Protein AF-A0A9W9RBD2-F1 (afdb_monomer)

Secondary structure (DSSP, 8-state):
---PPPPP------------------------SSSS-----B-TT-PEEEEEE-SSEEEEEEESBTTB--GGGEEEEEPPHHHH------SS-HHHHHHHHTTEEE-TTS-EEEEEETTHHHHHHTT---------------------------------------SSSSGGG--------------------TTSPEEEEEEE-HHHHHHHHHHHHHTT--S--PPEEEEEEE---TTTHHHHHHHHH-SS--TTSSEEEPPPPTTSSTTTSSPPPEEEEHHHHHHHHHHHHHS---TT--EE---TT-HHHHHHHGGGGGHHHHHHHHHHTGGGTT--HHHHHHHHHHHHHHHHHHHT----HHHHHHHHHHHHHHHHTS-S-HHHHHHHHHHHHH-HHHHHHHHHHGGGGGGGTT-EEEEE-SSS-EEEEE-TTSPEEEEE--HHHH-TTS-----EEEEEHHHHHHHHHHHHHHHHHHHTPEE-HHHHHHHS-TTS-----

Foldseek 3Di:
DDDDDDDDDDDDDDDDDDDDPDPPPPQLPPPCPDVVPQPFDQDPVRWTWGWADAQFWIWIFTPPDPPDRPPVPIDTGGDDCVQNPDDDDWPDFPLQQLLQQAQWQADPQFAIEHLDAPPVLQVPPPPPDPPDDDDDDDDDDDDDDDDDDDDDDDDDDDDDDDDDDDPPPPPPPPPPDVRFDDPDPDDPPDPDDLAAAWEKEWDQDPQVCVQVVVVCVVVVGDPRPYGYTYIDTDDQPPVCRVLVVVQSPDPFRPLPHQKFWFDQLPPDCPPPVDGRTYIYGLLRLLQVLLSLLNDAQTLRFGAHAPPSRRRSLRLLLPLLSLQLLLLVLCLVVVVLLPDPPVCNVVSNVLSVVQNVCSVVPDLYSVNSNSLNVNLVSLVVSADPDPLVLSQLLSCLSGHPVSSVCLSVVSNCSNVQSPPKWKFFLPPFTWTWDQDPVRDTDTRTDDCCSSPVPDDRDGDIDIHRVSNSSSSSNSSSSSSNSSNSGRRSVVVCCPPVVPPRPPPPD

pLDDT: mean 71.96, std 24.09, range [23.34, 98.19]

Structure (mmCIF, N/CA/C/O backbone):
data_AF-A0A9W9RBD2-F1
#
_entry.id   AF-A0A9W9RBD2-F1
#
loop_
_atom_site.group_PDB
_atom_site.id
_atom_site.type_symbol
_atom_site.label_atom_id
_atom_site.label_alt_id
_atom_site.label_comp_id
_atom_site.label_asym_id
_atom_site.label_entity_id
_atom_site.label_seq_id
_atom_site.pdbx_PDB_ins_code
_atom_site.Cartn_x
_atom_site.Cartn_y
_atom_site.Cartn_z
_atom_site.occupancy
_atom_site.B_iso_or_equiv
_atom_site.auth_seq_id
_atom_site.auth_comp_id
_atom_site.auth_asym_id
_atom_site.auth_atom_id
_atom_site.pdbx_PDB_model_num
ATOM 1 N N . MET A 1 1 ? 9.760 61.049 31.367 1.00 37.38 1 MET A N 1
ATOM 2 C CA . MET A 1 1 ? 8.469 60.428 31.734 1.00 37.38 1 MET A CA 1
ATOM 3 C C . MET A 1 1 ? 7.363 61.129 30.969 1.00 37.38 1 MET A C 1
ATOM 5 O O . MET A 1 1 ? 7.065 62.261 31.307 1.00 37.38 1 MET A O 1
ATOM 9 N N . GLN A 1 2 ? 6.843 60.482 29.924 1.00 30.02 2 GLN A N 1
ATOM 10 C CA . GLN A 1 2 ? 5.495 60.605 29.344 1.00 30.02 2 GLN A CA 1
ATOM 11 C C . GLN A 1 2 ? 5.554 60.015 27.931 1.00 30.02 2 GLN A C 1
ATOM 13 O O . GLN A 1 2 ? 6.165 60.589 27.037 1.00 30.02 2 GLN A O 1
ATOM 18 N N . ALA A 1 3 ? 4.931 58.854 27.750 1.00 24.62 3 ALA A N 1
ATOM 19 C CA . ALA A 1 3 ? 4.542 58.331 26.450 1.00 24.62 3 ALA A CA 1
ATOM 20 C C . ALA A 1 3 ? 3.209 57.598 26.644 1.00 24.62 3 ALA A C 1
ATOM 22 O O . ALA A 1 3 ? 3.085 56.739 27.518 1.00 24.62 3 ALA A O 1
ATOM 23 N N . GLN A 1 4 ? 2.198 58.021 25.889 1.00 27.44 4 GLN A N 1
ATOM 24 C CA . GLN A 1 4 ? 0.861 57.431 25.860 1.00 27.44 4 GLN A CA 1
ATOM 25 C C . GLN A 1 4 ? 0.901 56.023 25.238 1.00 27.44 4 GLN A C 1
ATOM 27 O O . GLN A 1 4 ? 1.639 55.828 24.271 1.00 27.44 4 GLN A O 1
ATOM 32 N N . PRO A 1 5 ? 0.074 55.062 25.690 1.00 31.47 5 PRO A N 1
ATOM 33 C CA . PRO A 1 5 ? -0.126 53.819 24.962 1.00 31.47 5 PRO A CA 1
ATOM 34 C C . PRO A 1 5 ? -1.257 53.956 23.930 1.00 31.47 5 PRO A C 1
ATOM 36 O O . PRO A 1 5 ? -2.369 54.397 24.230 1.00 31.47 5 PRO A O 1
ATOM 39 N N . GLY A 1 6 ? -0.936 53.562 22.697 1.00 26.52 6 GLY A N 1
ATOM 40 C CA . GLY A 1 6 ? -1.845 53.491 21.559 1.00 26.52 6 GLY A CA 1
ATOM 41 C C . GLY A 1 6 ? -2.892 52.382 21.689 1.00 26.52 6 GLY A C 1
ATOM 42 O O . GLY A 1 6 ? -2.674 51.337 22.299 1.00 26.52 6 GLY A O 1
ATOM 43 N N . ARG A 1 7 ? -4.053 52.648 21.085 1.00 25.78 7 ARG A N 1
ATOM 44 C CA . ARG A 1 7 ? -5.223 51.769 20.995 1.00 25.78 7 ARG A CA 1
ATOM 45 C C . ARG A 1 7 ? -4.916 50.507 20.181 1.00 25.78 7 ARG A C 1
ATOM 47 O O . ARG A 1 7 ? -4.492 50.602 19.034 1.00 25.78 7 ARG A O 1
ATOM 54 N N . VAL A 1 8 ? -5.232 49.343 20.745 1.00 26.47 8 VAL A N 1
ATOM 55 C CA . VAL A 1 8 ? -5.286 48.058 20.034 1.00 26.47 8 VAL A CA 1
ATOM 56 C C . VAL A 1 8 ? -6.665 47.912 19.386 1.00 26.47 8 VAL A C 1
ATOM 58 O O . VAL A 1 8 ? -7.688 47.930 20.067 1.00 26.47 8 VAL A O 1
ATOM 61 N N . PHE A 1 9 ? -6.694 47.774 18.060 1.00 24.25 9 PHE A N 1
ATOM 62 C CA . PHE A 1 9 ? -7.884 47.398 17.297 1.00 24.25 9 PHE A CA 1
ATOM 63 C C . PHE A 1 9 ? -8.193 45.910 17.529 1.00 24.25 9 PHE A C 1
ATOM 65 O O . PHE A 1 9 ? -7.485 45.038 17.030 1.00 24.25 9 PHE A O 1
ATOM 72 N N . GLN A 1 10 ? -9.269 45.611 18.259 1.00 25.83 10 GLN A N 1
ATOM 73 C CA . GLN A 1 10 ? -9.870 44.276 18.287 1.00 25.83 10 GLN A CA 1
ATOM 74 C C . GLN A 1 10 ? -10.715 44.074 17.022 1.00 25.83 10 GLN A C 1
ATOM 76 O O . GLN A 1 10 ? -11.730 44.741 16.823 1.00 25.83 10 GLN A O 1
ATOM 81 N N . ARG A 1 11 ? -10.312 43.134 16.162 1.00 25.17 11 ARG A N 1
ATOM 82 C CA . ARG A 1 11 ? -11.157 42.613 15.080 1.00 25.17 11 ARG A CA 1
ATOM 83 C C . ARG A 1 11 ? -11.901 41.384 15.603 1.00 25.17 11 ARG A C 1
ATOM 85 O O . ARG A 1 11 ? -11.385 40.274 15.571 1.00 25.17 11 ARG A O 1
ATOM 92 N N . ASN A 1 12 ? -13.126 41.602 16.075 1.00 23.34 12 ASN A N 1
ATOM 93 C CA . ASN A 1 12 ? -14.100 40.539 16.307 1.00 23.34 12 ASN A CA 1
ATOM 94 C C . ASN A 1 12 ? -14.536 39.958 14.954 1.00 23.34 12 ASN A C 1
ATOM 96 O O . ASN A 1 12 ? -15.190 40.646 14.172 1.00 23.34 12 ASN A O 1
ATOM 100 N N . ARG A 1 13 ? -14.216 38.689 14.683 1.00 26.38 13 ARG A N 1
ATOM 101 C CA . ARG A 1 13 ? -14.956 37.882 13.706 1.00 26.38 13 ARG A CA 1
ATOM 102 C C . ARG A 1 13 ? -15.814 36.884 14.472 1.00 26.38 13 ARG A C 1
ATOM 104 O O . ARG A 1 13 ? -15.315 35.886 14.977 1.00 26.38 13 ARG A O 1
ATOM 111 N N . LYS A 1 14 ? -17.106 37.204 14.563 1.00 24.39 14 LYS A N 1
ATOM 112 C CA . LYS A 1 14 ? -18.167 36.243 14.860 1.00 24.39 14 LYS A CA 1
ATOM 113 C C . LYS A 1 14 ? -18.209 35.231 13.713 1.00 24.39 14 LYS A C 1
ATOM 115 O O . LYS A 1 14 ? -18.373 35.634 12.564 1.00 24.39 14 LYS A O 1
ATOM 120 N N . PHE A 1 15 ? -18.031 33.953 14.025 1.00 25.59 15 PHE A N 1
ATOM 121 C CA . PHE A 1 15 ? -18.459 32.861 13.160 1.00 25.59 15 PHE A CA 1
ATOM 122 C C . PHE A 1 15 ? -19.879 32.503 13.583 1.00 25.59 15 PHE A C 1
ATOM 124 O O . PHE A 1 15 ? -20.078 31.895 14.633 1.00 25.59 15 PHE A O 1
ATOM 131 N N . ASP A 1 16 ? -20.855 32.945 12.794 1.00 24.97 16 ASP A N 1
ATOM 132 C CA . ASP A 1 16 ? -22.223 32.464 12.919 1.00 24.97 16 ASP A CA 1
ATOM 133 C C . ASP A 1 16 ? -22.298 31.040 12.362 1.00 24.97 16 ASP A C 1
ATOM 135 O O . ASP A 1 16 ? -21.866 30.739 11.246 1.00 24.97 16 ASP A O 1
ATOM 139 N N . SER A 1 17 ? -22.828 30.160 13.199 1.00 28.84 17 SER A N 1
ATOM 140 C CA . SER A 1 17 ? -23.130 28.766 12.935 1.00 28.84 17 SER A CA 1
ATOM 141 C C . SER A 1 17 ? -24.384 28.671 12.067 1.00 28.84 17 SER A C 1
ATOM 143 O O . SER A 1 17 ? -25.504 28.863 12.531 1.00 28.84 17 SER A O 1
ATOM 145 N N . ALA A 1 18 ? -24.200 28.339 10.790 1.00 27.81 18 ALA A N 1
ATOM 146 C CA . ALA A 1 18 ? -25.282 27.910 9.915 1.00 27.81 18 ALA A CA 1
ATOM 147 C C . ALA A 1 18 ? -25.111 26.417 9.619 1.00 27.81 18 ALA A C 1
ATOM 149 O O . ALA A 1 18 ? -24.300 25.999 8.794 1.00 27.81 18 ALA A O 1
ATOM 150 N N . SER A 1 19 ? -25.895 25.617 10.337 1.00 32.12 19 SER A N 1
ATOM 151 C CA . SER A 1 19 ? -26.184 24.219 10.048 1.00 32.12 19 SER A CA 1
ATOM 152 C C . SER A 1 19 ? -26.826 24.105 8.664 1.00 32.12 19 SER A C 1
ATOM 154 O O . SER A 1 19 ? -28.006 24.409 8.489 1.00 32.12 19 SER A O 1
ATOM 156 N N . GLY A 1 20 ? -26.048 23.666 7.680 1.00 25.92 20 GLY A N 1
ATOM 157 C CA . GLY A 1 20 ? -26.524 23.370 6.338 1.00 25.92 20 GLY A CA 1
ATOM 158 C C . GLY A 1 20 ? -25.917 22.063 5.855 1.00 25.92 20 GLY A C 1
ATOM 159 O O . GLY A 1 20 ? -24.761 22.034 5.446 1.00 25.92 20 GLY A O 1
ATOM 160 N N . ASN A 1 21 ? -26.710 20.989 5.897 1.00 31.41 21 ASN A N 1
ATOM 161 C CA . ASN A 1 21 ? -26.457 19.727 5.201 1.00 31.41 21 ASN A CA 1
ATOM 162 C C . ASN A 1 21 ? -26.465 19.977 3.682 1.00 31.41 21 ASN A C 1
ATOM 164 O O . ASN A 1 21 ? -27.448 19.713 2.995 1.00 31.41 21 ASN A O 1
ATOM 168 N N . GLY A 1 22 ? -25.371 20.532 3.166 1.00 26.34 22 GLY A N 1
ATOM 169 C CA . GLY A 1 22 ? -25.079 20.650 1.746 1.00 26.34 22 GLY A CA 1
ATOM 170 C C . GLY A 1 22 ? -24.113 19.545 1.346 1.00 26.34 22 GLY A C 1
ATOM 171 O O . GLY A 1 22 ? -22.919 19.629 1.619 1.00 26.34 22 GLY A O 1
ATOM 172 N N . PHE A 1 23 ? -24.640 18.495 0.722 1.00 30.77 23 PHE A N 1
ATOM 173 C CA . PHE A 1 23 ? -23.882 17.430 0.070 1.00 30.77 23 PHE A CA 1
ATOM 174 C C . PHE A 1 23 ? -22.987 18.033 -1.031 1.00 30.77 23 PHE A C 1
ATOM 176 O O . PHE A 1 23 ? -23.396 18.169 -2.180 1.00 30.77 23 PHE A O 1
ATOM 183 N N . LEU A 1 24 ? -21.751 18.398 -0.688 1.00 26.53 24 LEU A N 1
ATOM 184 C CA . LEU A 1 24 ? -20.690 18.600 -1.667 1.00 26.53 24 LEU A CA 1
ATOM 185 C C . LEU A 1 24 ? -20.077 17.238 -1.968 1.00 26.53 24 LEU A C 1
ATOM 187 O O . LEU A 1 24 ? -19.164 16.765 -1.292 1.00 26.53 24 LEU A O 1
ATOM 191 N N . GLN A 1 25 ? -20.589 16.615 -3.024 1.00 29.52 25 GLN A N 1
ATOM 192 C CA . GLN A 1 25 ? -19.905 15.560 -3.761 1.00 29.52 25 GLN A CA 1
ATOM 193 C C . GLN A 1 25 ? -18.740 16.195 -4.549 1.00 29.52 25 GLN A C 1
ATOM 195 O O . GLN A 1 25 ? -18.671 16.124 -5.770 1.00 29.52 25 GLN A O 1
ATOM 200 N N . ASN A 1 26 ? -17.826 16.875 -3.848 1.00 27.91 26 ASN A N 1
ATOM 201 C CA . ASN A 1 26 ? -16.546 17.247 -4.426 1.00 27.91 26 ASN A CA 1
ATOM 202 C C . ASN A 1 26 ? -15.779 15.940 -4.588 1.00 27.91 26 ASN A C 1
ATOM 204 O O . ASN A 1 26 ? -15.421 15.279 -3.614 1.00 27.91 26 ASN A O 1
ATOM 208 N N . SER A 1 27 ? -15.621 15.526 -5.838 1.00 29.78 27 SER A N 1
ATOM 209 C CA . SER A 1 27 ? -14.762 14.427 -6.246 1.00 29.78 27 SER A CA 1
ATOM 210 C C . SER A 1 27 ? -13.325 14.766 -5.838 1.00 29.78 27 SER A C 1
ATOM 212 O O . SER A 1 27 ? -12.566 15.320 -6.630 1.00 29.78 27 SER A O 1
ATOM 214 N N . TRP A 1 28 ? -12.949 14.413 -4.606 1.00 32.84 28 TRP A N 1
ATOM 215 C CA . TRP A 1 28 ? -11.568 14.319 -4.121 1.00 32.84 28 TRP A CA 1
ATOM 216 C C . TRP A 1 28 ? -10.871 13.126 -4.776 1.00 32.84 28 TRP A C 1
ATOM 218 O O . TRP A 1 28 ? -10.301 12.263 -4.116 1.00 32.84 28 TRP A O 1
ATOM 228 N N . LEU A 1 29 ? -10.960 13.032 -6.098 1.00 33.09 29 LEU A N 1
ATOM 229 C CA . LEU A 1 29 ? -10.000 12.241 -6.824 1.00 33.09 29 LEU A CA 1
ATOM 230 C C . LEU A 1 29 ? -8.719 13.056 -6.709 1.00 33.09 29 LEU A C 1
ATOM 232 O O . LEU A 1 29 ? -8.584 14.096 -7.356 1.00 33.09 29 LEU A O 1
ATOM 236 N N . LEU A 1 30 ? -7.782 12.564 -5.895 1.00 34.81 30 LEU A N 1
ATOM 237 C CA . LEU A 1 30 ? -6.361 12.662 -6.206 1.00 34.81 30 LEU A CA 1
ATOM 238 C C . LEU A 1 30 ? -6.198 11.993 -7.575 1.00 34.81 30 LEU A C 1
ATOM 240 O O . LEU A 1 30 ? -5.776 10.856 -7.706 1.00 34.81 30 LEU A O 1
ATOM 244 N N . HIS A 1 31 ? -6.705 12.635 -8.619 1.00 31.91 31 HIS A N 1
ATOM 245 C CA . HIS A 1 31 ? -6.284 12.354 -9.954 1.00 31.91 31 HIS A CA 1
ATOM 246 C C . HIS A 1 31 ? -4.988 13.130 -10.060 1.00 31.91 31 HIS A C 1
ATOM 248 O O . HIS A 1 31 ? -5.041 14.356 -10.206 1.00 31.91 31 HIS A O 1
ATOM 254 N N . PRO A 1 32 ? -3.832 12.457 -10.090 1.00 35.94 32 PRO A N 1
ATOM 255 C CA . PRO A 1 32 ? -2.746 12.990 -10.863 1.00 35.94 32 PRO A CA 1
ATOM 256 C C . PRO A 1 32 ? -3.225 12.970 -12.323 1.00 35.94 32 PRO A C 1
ATOM 258 O O . PRO A 1 32 ? -2.909 12.066 -13.095 1.00 35.94 32 PRO A O 1
ATOM 261 N N . ARG A 1 33 ? -4.059 13.939 -12.732 1.00 31.70 33 ARG A N 1
ATOM 262 C CA . ARG A 1 33 ? -4.207 14.288 -14.146 1.00 31.70 33 ARG A CA 1
ATOM 263 C C . ARG A 1 33 ? -2.853 14.870 -14.543 1.00 31.70 33 ARG A C 1
ATOM 265 O O . ARG A 1 33 ? -2.651 16.070 -14.478 1.00 31.70 33 ARG A O 1
ATOM 272 N N . GLY A 1 34 ? -1.935 13.965 -14.878 1.00 31.53 34 GLY A N 1
ATOM 273 C CA . GLY A 1 34 ? -0.566 14.250 -15.281 1.00 31.53 34 GLY A CA 1
ATOM 274 C C . GLY A 1 34 ? 0.315 14.736 -14.137 1.00 31.53 34 GLY A C 1
ATOM 275 O O . GLY A 1 34 ? 0.509 15.928 -14.007 1.00 31.53 34 GLY A O 1
ATOM 276 N N . TYR A 1 35 ? 0.902 13.824 -13.361 1.00 36.84 35 TYR A N 1
ATOM 277 C CA . TYR A 1 35 ? 2.196 14.085 -12.721 1.00 36.84 35 TYR A CA 1
ATOM 278 C C . TYR A 1 35 ? 3.227 13.207 -13.450 1.00 36.84 35 TYR A C 1
ATOM 280 O O . TYR A 1 35 ? 3.120 11.988 -13.389 1.00 36.84 35 TYR A O 1
ATOM 288 N N . GLY A 1 36 ? 4.160 13.721 -14.256 1.00 34.12 36 GLY A N 1
ATOM 289 C CA . GLY A 1 36 ? 4.631 15.104 -14.378 1.00 34.12 36 GLY A CA 1
ATOM 290 C C . GLY A 1 36 ? 3.597 16.143 -14.807 1.00 34.12 36 GLY A C 1
ATOM 291 O O . GLY A 1 36 ? 3.143 16.168 -15.950 1.00 34.12 36 GLY A O 1
ATOM 292 N N . THR A 1 37 ? 3.273 17.050 -13.889 1.00 39.97 37 THR A N 1
ATOM 293 C CA . THR A 1 37 ? 2.636 18.316 -14.207 1.00 39.97 37 THR A CA 1
ATOM 294 C C . THR A 1 37 ? 3.723 19.124 -14.889 1.00 39.97 37 THR A C 1
ATOM 296 O O . THR A 1 37 ? 4.471 19.852 -14.241 1.00 39.97 37 THR A O 1
ATOM 299 N N . ARG A 1 38 ? 3.853 18.977 -16.213 1.00 40.84 38 ARG A N 1
ATOM 300 C CA . ARG A 1 38 ? 4.400 20.062 -17.025 1.00 40.84 38 ARG A CA 1
ATOM 301 C C . ARG A 1 38 ? 3.417 21.215 -16.858 1.00 40.84 38 ARG A C 1
ATOM 303 O O . ARG A 1 38 ? 2.402 21.269 -17.545 1.00 40.84 38 ARG A O 1
ATOM 310 N N . HIS A 1 39 ? 3.674 22.080 -15.882 1.00 40.16 39 HIS A N 1
ATOM 311 C CA . HIS A 1 39 ? 3.073 23.400 -15.875 1.00 40.16 39 HIS A CA 1
ATOM 312 C C . HIS A 1 39 ? 3.638 24.128 -17.091 1.00 40.16 39 HIS A C 1
ATOM 314 O O . HIS A 1 39 ? 4.795 24.537 -17.086 1.00 40.16 39 HIS A O 1
ATOM 320 N N . GLU A 1 40 ? 2.838 24.204 -18.155 1.00 41.94 40 GLU A N 1
ATOM 321 C CA . GLU A 1 40 ? 3.111 25.106 -19.265 1.00 41.94 40 GLU A CA 1
ATOM 322 C C . GLU A 1 40 ? 2.890 26.519 -18.731 1.00 41.94 40 GLU A C 1
ATOM 324 O O . GLU A 1 40 ? 1.762 26.930 -18.458 1.00 41.94 40 GLU A O 1
ATOM 329 N N . ILE A 1 41 ? 3.989 27.219 -18.481 1.00 47.12 41 ILE A N 1
ATOM 330 C CA . ILE A 1 41 ? 3.983 28.670 -18.391 1.00 47.12 41 ILE A CA 1
ATOM 331 C C . ILE A 1 41 ? 4.327 29.114 -19.808 1.00 47.12 41 ILE A C 1
ATOM 333 O O . ILE A 1 41 ? 5.422 28.808 -20.286 1.00 47.12 41 ILE A O 1
ATOM 337 N N . ASP A 1 42 ? 3.358 29.715 -20.493 1.00 47.91 42 ASP A N 1
ATOM 338 C CA . ASP A 1 42 ? 3.637 30.468 -21.711 1.00 47.91 42 ASP A CA 1
ATOM 339 C C . ASP A 1 42 ? 4.300 31.772 -21.249 1.00 47.91 42 ASP A C 1
ATOM 341 O O . ASP A 1 42 ? 3.684 32.549 -20.515 1.00 47.91 42 ASP A O 1
ATOM 345 N N . ASP A 1 43 ? 5.566 31.978 -21.609 1.00 55.31 43 ASP A N 1
ATOM 346 C CA . ASP A 1 43 ? 6.157 33.317 -21.524 1.00 55.31 43 ASP A CA 1
ATOM 347 C C . ASP A 1 43 ? 5.548 34.210 -22.615 1.00 55.31 43 ASP A C 1
ATOM 349 O O . ASP A 1 43 ? 5.043 33.711 -23.625 1.00 55.31 43 ASP A O 1
ATOM 353 N N . ASP A 1 44 ? 5.643 35.532 -22.452 1.00 58.34 44 ASP A N 1
ATOM 354 C CA . ASP A 1 44 ? 5.146 36.520 -23.429 1.00 58.34 44 ASP A CA 1
ATOM 355 C C . ASP A 1 44 ? 5.748 36.331 -24.847 1.00 58.34 44 ASP A C 1
ATOM 357 O O . ASP A 1 44 ? 5.165 36.776 -25.835 1.00 58.34 44 ASP A O 1
ATOM 361 N N . ASP A 1 45 ? 6.870 35.606 -24.959 1.00 61.41 45 ASP A N 1
ATOM 362 C CA . ASP A 1 45 ? 7.534 35.230 -26.217 1.00 61.41 45 ASP A CA 1
ATOM 363 C C . ASP A 1 45 ? 6.994 33.926 -26.859 1.00 61.41 45 ASP A C 1
ATOM 365 O O . ASP A 1 45 ? 7.449 33.520 -27.931 1.00 61.41 45 ASP A O 1
ATOM 369 N N . GLY A 1 46 ? 6.028 33.245 -26.229 1.00 58.75 46 GLY A N 1
ATOM 370 C CA . GLY A 1 46 ? 5.413 32.005 -26.724 1.00 58.75 46 GLY A CA 1
ATOM 371 C C . GLY A 1 46 ? 6.254 30.731 -26.540 1.00 58.75 46 GLY A C 1
ATOM 372 O O . GLY A 1 46 ? 5.893 29.674 -27.068 1.00 58.75 46 GLY A O 1
ATOM 373 N N . ASP A 1 47 ? 7.366 30.809 -25.803 1.00 58.25 47 ASP A N 1
ATOM 374 C CA . ASP A 1 47 ? 8.185 29.649 -25.439 1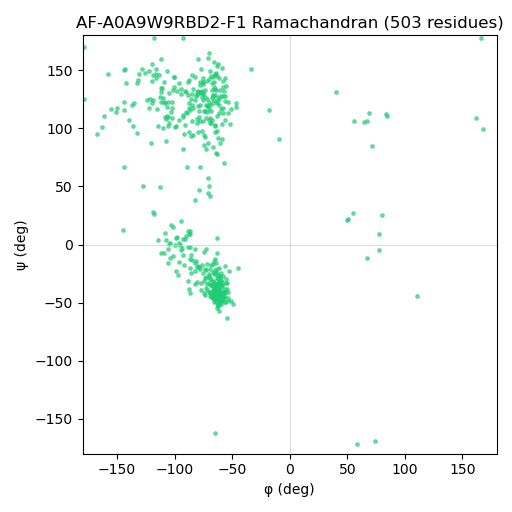.00 58.25 47 ASP A CA 1
ATOM 375 C C . ASP A 1 47 ? 7.482 28.839 -24.327 1.00 58.25 47 ASP A C 1
ATOM 377 O O . ASP A 1 47 ? 7.080 29.378 -23.295 1.00 58.25 47 ASP A O 1
ATOM 381 N N . ARG A 1 48 ? 7.356 27.517 -24.521 1.00 58.25 48 ARG A N 1
ATOM 382 C CA . ARG A 1 48 ? 6.794 26.594 -23.519 1.00 58.25 48 ARG A CA 1
ATOM 383 C C . ARG A 1 48 ? 7.897 25.963 -22.690 1.00 58.25 48 ARG A C 1
ATOM 385 O O . ARG A 1 48 ? 8.815 25.347 -23.236 1.00 58.25 48 ARG A O 1
ATOM 392 N N . PHE A 1 49 ? 7.766 26.009 -21.370 1.00 58.31 49 PHE A N 1
ATOM 393 C CA . PHE A 1 49 ? 8.737 25.391 -20.468 1.00 58.31 49 PHE A CA 1
ATOM 394 C C . PHE A 1 49 ? 8.246 24.050 -19.923 1.00 58.31 49 PHE A C 1
ATOM 396 O O . PHE A 1 49 ? 7.116 23.903 -19.463 1.00 58.31 49 PHE A O 1
ATOM 403 N N . GLY A 1 50 ? 9.121 23.045 -19.968 1.00 62.41 50 GLY A N 1
ATOM 404 C CA . GLY A 1 50 ? 8.953 21.815 -19.208 1.00 62.41 50 GLY A CA 1
ATOM 405 C C . GLY A 1 50 ? 9.631 21.938 -17.848 1.00 62.41 50 GLY A C 1
ATOM 406 O O . GLY A 1 50 ? 10.791 22.336 -17.792 1.00 62.41 50 GLY A O 1
ATOM 407 N N . ALA A 1 51 ? 8.941 21.557 -16.774 1.00 62.19 51 ALA A N 1
ATOM 408 C CA . ALA A 1 51 ? 9.492 21.531 -15.422 1.00 62.19 51 ALA A CA 1
ATOM 409 C C . ALA A 1 51 ? 9.799 20.094 -14.976 1.00 62.19 51 ALA A C 1
ATOM 411 O O . ALA A 1 51 ? 8.944 19.213 -15.077 1.00 62.19 51 ALA A O 1
ATOM 412 N N . LEU A 1 52 ? 11.007 19.875 -14.457 1.00 62.34 52 LEU A N 1
ATOM 413 C CA . LEU A 1 52 ? 11.375 18.697 -13.679 1.00 62.34 52 LEU A CA 1
ATOM 414 C C . LEU A 1 52 ? 11.519 19.126 -12.217 1.00 62.34 52 LEU A C 1
ATOM 416 O O . LEU A 1 52 ? 12.455 19.840 -11.855 1.00 62.34 52 LEU A O 1
ATOM 420 N N . HIS A 1 53 ? 10.566 18.719 -11.385 1.00 61.47 53 HIS A N 1
ATOM 421 C CA . HIS A 1 53 ? 10.579 19.029 -9.960 1.00 61.47 53 HIS A CA 1
ATOM 422 C C . HIS A 1 53 ? 11.481 18.045 -9.212 1.00 61.47 53 HIS A C 1
ATOM 424 O O . HIS A 1 53 ? 11.289 16.834 -9.294 1.00 61.47 53 HIS A O 1
ATOM 430 N N . GLY A 1 54 ? 12.458 18.578 -8.483 1.00 60.91 54 GLY A N 1
ATOM 431 C CA . GLY A 1 54 ? 13.282 17.845 -7.531 1.00 60.91 54 GLY A CA 1
ATOM 432 C C . GLY A 1 54 ? 13.097 18.382 -6.113 1.00 60.91 54 GLY A C 1
ATOM 433 O O . GLY A 1 54 ? 12.391 19.361 -5.881 1.00 60.91 54 GLY A O 1
ATOM 434 N N . VAL A 1 55 ? 13.769 17.746 -5.155 1.00 61.88 55 VAL A N 1
ATOM 435 C CA . VAL A 1 55 ? 13.670 18.074 -3.720 1.00 61.88 55 VAL A CA 1
ATOM 436 C C . VAL A 1 55 ? 14.295 19.435 -3.376 1.00 61.88 55 VAL A C 1
ATOM 438 O O . VAL A 1 55 ? 13.869 20.092 -2.431 1.00 61.88 55 VAL A O 1
ATOM 441 N N . PHE A 1 56 ? 15.308 19.865 -4.135 1.00 67.19 56 PHE A N 1
ATOM 442 C CA . PHE A 1 56 ? 16.070 21.094 -3.866 1.00 67.19 56 PHE A CA 1
ATOM 443 C C . PHE A 1 56 ? 15.741 22.247 -4.813 1.00 67.19 56 PHE A C 1
ATOM 445 O O . PHE A 1 56 ? 16.296 23.343 -4.681 1.00 67.19 56 PHE A O 1
ATOM 452 N N . GLY A 1 57 ? 14.883 22.006 -5.797 1.00 67.94 57 GLY A N 1
ATOM 453 C CA . GLY A 1 57 ? 14.604 22.961 -6.848 1.00 67.94 57 GLY A CA 1
ATOM 454 C C . GLY A 1 57 ? 13.867 22.345 -8.017 1.00 67.94 57 GLY A C 1
ATOM 455 O O . GLY A 1 57 ? 13.565 21.156 -8.061 1.00 67.94 57 GLY A O 1
ATOM 456 N N . THR A 1 58 ? 13.551 23.186 -8.985 1.00 72.75 58 THR A N 1
ATOM 457 C CA . THR A 1 58 ? 12.899 22.796 -10.230 1.00 72.75 58 THR A CA 1
ATOM 458 C C . THR A 1 58 ? 13.824 23.142 -11.382 1.00 72.75 58 THR A C 1
ATOM 460 O O . THR A 1 58 ? 14.259 24.286 -11.509 1.00 72.75 58 THR A O 1
ATOM 463 N N . LEU A 1 59 ? 14.143 22.149 -12.206 1.00 74.00 59 LEU A N 1
ATOM 464 C CA . LEU A 1 59 ? 14.850 22.368 -13.457 1.00 74.00 59 LEU A CA 1
ATOM 465 C C . LEU A 1 59 ? 13.820 22.696 -14.536 1.00 74.00 59 LEU A C 1
ATOM 467 O O . LEU A 1 59 ? 12.976 21.868 -14.878 1.00 74.00 59 LEU A O 1
ATOM 471 N N . TRP A 1 60 ? 13.896 23.906 -15.066 1.00 72.62 60 TRP A N 1
ATOM 472 C CA . TRP A 1 60 ? 13.085 24.359 -16.181 1.00 72.62 60 TRP A CA 1
ATOM 473 C C . TRP A 1 60 ? 13.868 24.153 -17.462 1.00 72.62 60 TRP A C 1
ATOM 475 O O . TRP A 1 60 ? 15.045 24.491 -17.549 1.00 72.62 60 TRP A O 1
ATOM 485 N N . THR A 1 61 ? 13.212 23.591 -18.464 1.00 67.56 61 THR A N 1
ATOM 486 C CA . THR A 1 61 ? 13.787 23.366 -19.786 1.00 67.56 61 THR A CA 1
ATOM 487 C C . THR A 1 61 ? 12.911 24.075 -20.803 1.00 67.56 61 THR A C 1
ATOM 489 O O . THR A 1 61 ? 11.726 23.757 -20.926 1.00 67.56 61 THR A O 1
ATOM 492 N N . ALA A 1 62 ? 13.464 25.059 -21.515 1.00 58.62 62 ALA A N 1
ATOM 493 C CA . ALA A 1 62 ? 12.747 25.684 -22.615 1.00 58.62 62 ALA A CA 1
ATOM 494 C C . ALA A 1 62 ? 12.582 24.654 -23.730 1.00 58.62 62 ALA A C 1
ATOM 496 O O . ALA A 1 62 ? 13.542 24.024 -24.193 1.00 58.62 62 ALA A O 1
ATOM 497 N N . SER A 1 63 ? 11.344 24.465 -24.151 1.00 53.53 63 SER A N 1
ATOM 498 C CA . SER A 1 63 ? 10.977 23.539 -25.200 1.00 53.53 63 SER A CA 1
ATOM 499 C C . SER A 1 63 ? 10.437 24.358 -26.363 1.00 53.53 63 SER A C 1
ATOM 501 O O . SER A 1 63 ? 9.285 24.773 -26.362 1.00 53.53 63 SER A O 1
ATOM 503 N N . THR A 1 64 ? 11.256 24.557 -27.399 1.00 47.66 64 THR A N 1
ATOM 504 C CA . THR A 1 64 ? 10.771 25.113 -28.678 1.00 47.66 64 THR A CA 1
ATOM 505 C C . THR A 1 64 ? 9.848 24.121 -29.398 1.00 47.66 64 THR A C 1
ATOM 507 O O . THR A 1 64 ? 9.067 24.487 -30.272 1.00 47.66 64 THR A O 1
ATOM 510 N N . SER A 1 65 ? 9.900 22.838 -29.016 1.00 51.16 65 SER A N 1
ATOM 511 C CA . SER A 1 65 ? 8.882 21.833 -29.319 1.00 51.16 65 SER A CA 1
ATOM 512 C C . SER A 1 65 ? 8.946 20.673 -28.321 1.00 51.16 65 SER A C 1
ATOM 514 O O . SER A 1 65 ? 10.033 20.273 -27.898 1.00 51.16 65 SER A O 1
ATOM 516 N N . TYR A 1 66 ? 7.784 20.086 -28.006 1.00 44.78 66 TYR A N 1
ATOM 517 C CA . TYR A 1 66 ? 7.544 19.082 -26.952 1.00 44.78 66 TYR A CA 1
ATOM 518 C C . TYR A 1 66 ? 8.557 17.924 -26.826 1.00 44.78 66 TYR A C 1
ATOM 520 O O . TYR A 1 66 ? 8.563 17.265 -25.785 1.00 44.78 66 TYR A O 1
ATOM 528 N N . ARG A 1 67 ? 9.344 17.628 -27.874 1.00 44.22 67 ARG A N 1
ATOM 529 C CA . ARG A 1 67 ? 10.202 16.435 -27.999 1.00 44.22 67 ARG A CA 1
ATOM 530 C C . ARG A 1 67 ? 11.710 16.691 -27.982 1.00 44.22 67 ARG A C 1
ATOM 532 O O . ARG A 1 67 ? 12.451 15.717 -27.951 1.00 44.22 67 ARG A O 1
ATOM 539 N N . GLN A 1 68 ? 12.168 17.938 -27.999 1.00 50.69 68 GLN A N 1
ATOM 540 C CA . GLN A 1 68 ? 13.588 18.243 -27.821 1.00 50.69 68 GLN A CA 1
ATOM 541 C C . GLN A 1 68 ? 13.708 19.373 -26.801 1.00 50.69 68 GLN A C 1
ATOM 543 O O . GLN A 1 68 ? 13.511 20.535 -27.168 1.00 50.69 68 GLN A O 1
ATOM 548 N N . PRO A 1 69 ? 13.945 19.062 -25.510 1.00 53.75 69 PRO A N 1
ATOM 549 C CA . PRO A 1 69 ? 14.360 20.097 -24.575 1.00 53.75 69 PRO A CA 1
ATOM 550 C C . PRO A 1 69 ? 15.622 20.724 -25.155 1.00 53.75 69 PRO A C 1
ATOM 552 O O . PRO A 1 69 ? 16.535 20.002 -25.553 1.00 53.75 69 PRO A O 1
ATOM 555 N N . ASN A 1 70 ? 15.655 22.048 -25.280 1.00 56.25 70 ASN A N 1
ATOM 556 C CA . ASN A 1 70 ? 16.876 22.706 -25.700 1.00 56.25 70 ASN A CA 1
ATOM 557 C C . ASN A 1 70 ? 17.774 22.826 -24.458 1.00 56.25 70 ASN A C 1
ATOM 559 O O . ASN A 1 70 ? 17.498 23.682 -23.614 1.00 56.25 70 ASN A O 1
ATOM 563 N N . PRO A 1 71 ? 18.835 22.007 -24.307 1.00 56.12 71 PRO A N 1
ATOM 564 C CA . PRO A 1 71 ? 19.672 22.044 -23.107 1.00 56.12 71 PRO A CA 1
ATOM 565 C C . PRO A 1 71 ? 20.373 23.398 -22.944 1.00 56.12 71 PRO A C 1
ATOM 567 O O . PRO A 1 71 ? 20.726 23.778 -21.833 1.00 56.12 71 PRO A O 1
ATOM 570 N N . SER A 1 72 ? 20.518 24.162 -24.035 1.00 57.66 72 SER A N 1
ATOM 571 C CA . SER A 1 72 ? 21.088 25.513 -24.002 1.00 57.66 72 SER A CA 1
ATOM 572 C C . SER A 1 72 ? 20.145 26.580 -23.423 1.00 57.66 72 SER A C 1
ATOM 574 O O . SER A 1 72 ? 20.575 27.705 -23.189 1.00 57.66 72 SER A O 1
ATOM 576 N N . LYS A 1 73 ? 18.884 26.228 -23.135 1.00 64.88 73 LYS A N 1
ATOM 577 C CA . LYS A 1 73 ? 17.905 27.065 -22.428 1.00 64.88 73 LYS A CA 1
ATOM 578 C C . LYS A 1 73 ? 17.297 26.300 -21.240 1.00 64.88 73 LYS A C 1
ATOM 580 O O . LYS A 1 73 ? 16.077 26.198 -21.105 1.00 64.88 73 LYS A O 1
ATOM 585 N N . ALA A 1 74 ? 18.145 25.719 -20.397 1.00 66.44 74 ALA A N 1
ATOM 586 C CA . ALA A 1 74 ? 17.724 25.194 -19.104 1.00 66.44 74 ALA A CA 1
ATOM 587 C C . ALA A 1 74 ? 18.086 26.191 -17.998 1.00 66.44 74 ALA A C 1
ATOM 589 O O . ALA A 1 74 ? 19.199 26.715 -17.978 1.00 66.44 74 ALA A O 1
ATOM 590 N N . TYR A 1 75 ? 17.167 26.448 -17.072 1.00 74.75 75 TYR A N 1
ATOM 591 C CA . TYR A 1 75 ? 17.465 27.214 -15.867 1.00 74.75 75 TYR A CA 1
ATOM 592 C C . TYR A 1 75 ? 16.933 26.488 -14.641 1.00 74.75 75 TYR A C 1
ATOM 594 O O . TYR A 1 75 ? 15.873 25.867 -14.653 1.00 74.75 75 TYR A O 1
ATOM 602 N N . TYR A 1 76 ? 17.705 26.538 -13.566 1.00 77.88 76 TYR A N 1
ATOM 603 C CA . TYR A 1 76 ? 17.366 25.888 -12.314 1.00 77.88 76 TYR A CA 1
ATOM 604 C C . TYR A 1 76 ? 16.836 26.928 -11.338 1.00 77.88 76 TYR A C 1
ATOM 606 O O . TYR A 1 76 ? 17.522 27.897 -11.013 1.00 77.88 76 TYR A O 1
ATOM 614 N N . THR A 1 77 ? 15.618 26.721 -10.852 1.00 77.19 77 THR A N 1
ATOM 615 C CA . THR A 1 77 ? 15.096 27.486 -9.724 1.00 77.19 77 THR A CA 1
ATOM 616 C C . THR A 1 77 ? 15.325 26.677 -8.466 1.00 77.19 77 THR A C 1
ATOM 618 O O . THR A 1 77 ? 14.642 25.680 -8.234 1.00 77.19 77 THR A O 1
ATOM 621 N N . GLN A 1 78 ? 16.279 27.112 -7.649 1.00 77.81 78 GLN A N 1
ATOM 622 C CA . GLN A 1 78 ? 16.474 26.534 -6.330 1.00 77.81 78 GLN A CA 1
ATOM 623 C C . GLN A 1 78 ? 15.238 26.810 -5.469 1.00 77.81 78 GLN A C 1
ATOM 625 O O . GLN A 1 78 ? 14.735 27.936 -5.428 1.00 77.81 78 GLN A O 1
ATOM 630 N N . HIS A 1 79 ? 14.751 25.781 -4.783 1.00 75.62 79 HIS A N 1
ATOM 631 C CA . HIS A 1 79 ? 13.756 25.956 -3.734 1.00 75.62 79 HIS A CA 1
ATOM 632 C C . HIS A 1 79 ? 14.365 26.793 -2.607 1.00 75.62 79 HIS A C 1
ATOM 634 O O . HIS A 1 79 ? 15.563 26.728 -2.324 1.00 75.62 79 HIS A O 1
ATOM 640 N N . LYS A 1 80 ? 13.551 27.631 -1.971 1.00 76.81 80 LYS A N 1
ATOM 641 C CA . LYS A 1 80 ? 14.014 28.489 -0.873 1.00 76.81 80 LYS A CA 1
ATOM 642 C C . LYS A 1 80 ? 14.497 27.622 0.284 1.00 76.81 80 LYS A C 1
ATOM 644 O O . LYS A 1 80 ? 13.982 26.534 0.496 1.00 76.81 80 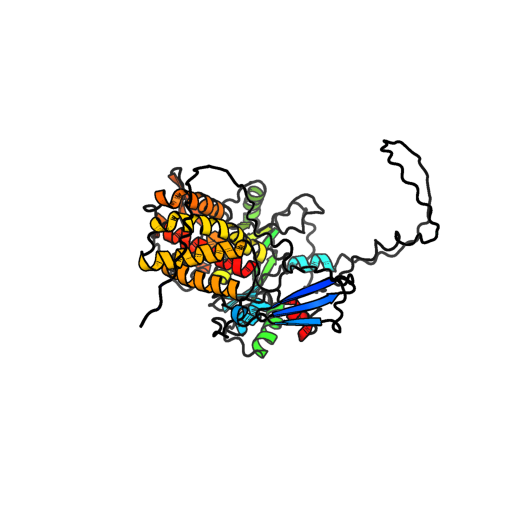LYS A O 1
ATOM 649 N N . THR A 1 81 ? 15.386 28.136 1.129 1.00 69.25 81 THR A N 1
ATOM 650 C CA . THR A 1 81 ? 15.859 27.411 2.326 1.00 69.25 81 THR A CA 1
ATOM 651 C C . THR A 1 81 ? 14.717 26.973 3.250 1.00 69.25 81 THR A C 1
ATOM 653 O O . THR A 1 81 ? 14.814 25.949 3.917 1.00 69.25 81 THR A O 1
ATOM 656 N N . ALA A 1 82 ? 13.612 27.726 3.266 1.00 69.50 82 ALA A N 1
ATOM 657 C CA . ALA A 1 82 ? 12.387 27.365 3.981 1.00 69.50 82 ALA A CA 1
ATOM 658 C C . ALA A 1 82 ? 11.631 26.171 3.360 1.00 69.50 82 ALA A C 1
ATOM 660 O O . ALA A 1 82 ? 10.924 25.469 4.073 1.00 69.50 82 ALA A O 1
ATOM 661 N N . GLU A 1 83 ? 11.773 25.953 2.052 1.00 65.94 83 GLU A N 1
ATOM 662 C CA . GLU A 1 83 ? 11.191 24.836 1.297 1.00 65.94 83 GLU A CA 1
ATOM 663 C C . GLU A 1 83 ? 12.124 23.619 1.336 1.00 65.94 83 GLU A C 1
ATOM 665 O O . GLU A 1 83 ? 11.662 22.491 1.492 1.00 65.94 83 GLU A O 1
ATOM 670 N N . THR A 1 84 ? 13.441 23.846 1.258 1.00 61.72 84 THR A N 1
ATOM 671 C CA . THR A 1 84 ? 14.428 22.771 1.298 1.00 61.72 84 THR A CA 1
ATOM 672 C C . THR A 1 84 ? 14.723 22.298 2.703 1.00 61.72 84 THR A C 1
ATOM 674 O O . THR A 1 84 ? 15.022 21.137 2.822 1.00 61.72 84 THR A O 1
ATOM 677 N N . GLY A 1 85 ? 14.695 23.100 3.768 1.00 65.38 85 GLY A N 1
ATOM 678 C CA . GLY A 1 85 ? 15.111 22.648 5.110 1.00 65.38 85 GLY A CA 1
ATOM 679 C C . GLY A 1 85 ? 16.562 22.123 5.199 1.00 65.38 85 GLY A C 1
ATOM 680 O O . GLY A 1 85 ? 17.343 22.243 4.254 1.00 65.38 85 GLY A O 1
ATOM 681 N N . GLU A 1 86 ? 16.935 21.541 6.345 1.00 67.94 86 GLU A N 1
ATOM 682 C CA . GLU A 1 86 ? 18.257 20.926 6.582 1.00 67.94 86 GLU A CA 1
ATOM 683 C C . GLU A 1 86 ? 18.305 19.477 6.075 1.00 67.94 86 GLU A C 1
ATOM 685 O O . GLU A 1 86 ? 17.293 18.775 6.088 1.00 67.94 86 GLU A O 1
ATOM 690 N N . LEU A 1 87 ? 19.457 19.016 5.578 1.00 64.50 87 LEU A N 1
ATOM 691 C CA . LEU A 1 87 ? 19.656 17.605 5.220 1.00 64.50 87 LEU A CA 1
ATOM 692 C C . LEU A 1 87 ? 19.490 16.747 6.480 1.00 64.50 87 LEU A C 1
ATOM 694 O O . LEU A 1 87 ? 20.141 16.999 7.490 1.00 64.50 87 LEU A O 1
ATOM 698 N N . SER A 1 88 ? 18.594 15.766 6.419 1.00 67.44 88 SER A N 1
ATOM 699 C CA . SER A 1 88 ? 18.352 14.817 7.505 1.00 67.44 88 SER A CA 1
ATOM 700 C C . SER A 1 88 ? 18.934 13.462 7.138 1.00 67.44 88 SER A C 1
ATOM 702 O O . SER A 1 88 ? 18.910 13.094 5.963 1.00 67.44 88 SER A O 1
ATOM 704 N N . ASP A 1 89 ? 19.382 12.699 8.132 1.00 71.00 89 ASP A N 1
ATOM 705 C CA . ASP A 1 89 ? 19.768 11.307 7.915 1.00 71.00 89 ASP A CA 1
ATOM 706 C C . ASP A 1 89 ? 18.592 10.538 7.304 1.00 71.00 89 ASP A C 1
ATOM 708 O O . ASP A 1 89 ? 17.474 10.537 7.832 1.00 71.00 89 ASP A O 1
ATOM 712 N N . ASN A 1 90 ? 18.829 9.918 6.149 1.00 70.44 90 ASN A N 1
ATOM 713 C CA . ASN A 1 90 ? 17.792 9.169 5.462 1.00 70.44 90 ASN A CA 1
ATOM 714 C C . ASN A 1 90 ? 17.623 7.809 6.150 1.00 70.44 90 ASN A C 1
ATOM 716 O O . ASN A 1 90 ? 18.592 7.085 6.364 1.00 70.44 90 ASN A O 1
ATOM 720 N N . ALA A 1 91 ? 16.382 7.445 6.477 1.00 80.81 91 ALA A N 1
ATOM 721 C CA . ALA A 1 91 ? 16.080 6.162 7.114 1.00 80.81 91 ALA A CA 1
ATOM 722 C C . ALA A 1 91 ? 16.347 4.958 6.187 1.00 80.81 91 ALA A C 1
ATOM 724 O O . ALA A 1 91 ? 16.408 3.819 6.647 1.00 80.81 91 ALA A O 1
ATOM 725 N N . LEU A 1 92 ? 16.470 5.199 4.878 1.00 84.00 92 LEU A N 1
ATOM 726 C CA . LEU A 1 92 ? 16.757 4.183 3.873 1.00 84.00 92 LEU A CA 1
ATOM 727 C C . LEU A 1 92 ? 18.247 4.120 3.541 1.00 84.00 92 LEU A C 1
ATOM 729 O O . LEU A 1 92 ? 18.897 5.143 3.338 1.00 84.00 92 LEU A O 1
ATOM 733 N N . SER A 1 93 ? 18.758 2.897 3.391 1.00 83.31 93 SER A N 1
ATOM 734 C CA . SER A 1 93 ? 20.074 2.666 2.800 1.00 83.31 93 SER A CA 1
ATOM 735 C C . SER A 1 93 ? 20.095 3.075 1.324 1.00 83.31 93 SER A C 1
ATOM 737 O O . SER A 1 93 ? 19.067 3.057 0.640 1.00 83.31 93 SER A O 1
ATOM 739 N N . ILE A 1 94 ? 21.293 3.364 0.808 1.00 80.94 94 ILE A N 1
ATOM 740 C CA . ILE A 1 94 ? 21.515 3.649 -0.618 1.00 80.94 94 ILE A CA 1
ATOM 741 C C . ILE A 1 94 ? 20.970 2.511 -1.494 1.00 80.94 94 ILE A C 1
ATOM 743 O O . ILE A 1 94 ? 20.336 2.778 -2.510 1.00 80.94 94 ILE A O 1
ATOM 747 N N . GLY A 1 95 ? 21.121 1.251 -1.072 1.00 81.19 95 GLY A N 1
ATOM 748 C CA . GLY A 1 95 ? 20.569 0.101 -1.792 1.00 81.19 95 GLY A CA 1
ATOM 749 C C . GLY A 1 95 ? 19.053 0.112 -1.891 1.00 81.19 95 GLY A C 1
ATOM 750 O O . GLY A 1 95 ? 18.513 -0.109 -2.970 1.00 81.19 95 GLY A O 1
ATOM 751 N N . ASN A 1 96 ? 18.348 0.438 -0.807 1.00 84.81 96 ASN A N 1
ATOM 752 C CA . ASN A 1 96 ? 16.892 0.545 -0.865 1.00 84.81 96 ASN A CA 1
ATOM 753 C C . ASN A 1 96 ? 16.450 1.695 -1.777 1.00 84.81 96 ASN A C 1
ATOM 755 O O . ASN A 1 96 ? 15.499 1.529 -2.538 1.00 84.81 96 ASN A O 1
ATOM 759 N N . LEU A 1 97 ? 17.151 2.833 -1.743 1.00 86.25 97 LEU A N 1
ATOM 760 C CA . LEU A 1 97 ? 16.882 3.956 -2.646 1.00 86.25 97 LEU A CA 1
ATOM 761 C C . LEU A 1 97 ? 17.131 3.575 -4.111 1.00 86.25 97 LEU A C 1
ATOM 763 O O . LEU A 1 97 ? 16.319 3.914 -4.971 1.00 86.25 97 LEU A O 1
ATOM 767 N N . PHE A 1 98 ? 18.199 2.821 -4.387 1.00 85.25 98 PHE A N 1
ATOM 768 C CA . PHE A 1 98 ? 18.470 2.279 -5.715 1.00 85.25 98 PHE A CA 1
ATOM 769 C C . PHE A 1 98 ? 17.327 1.371 -6.184 1.00 85.25 98 PHE A C 1
ATOM 771 O O . PHE A 1 98 ? 16.768 1.609 -7.255 1.00 85.25 98 PHE A O 1
ATOM 778 N N . TRP A 1 99 ? 16.909 0.393 -5.373 1.00 86.88 99 TRP A N 1
ATOM 779 C CA . TRP A 1 99 ? 15.818 -0.513 -5.741 1.00 86.88 99 TRP A CA 1
ATOM 780 C C . TRP A 1 99 ? 14.519 0.231 -6.048 1.00 86.88 99 TRP A C 1
ATOM 782 O O . TRP A 1 99 ? 13.899 -0.029 -7.080 1.00 86.88 99 TRP A O 1
ATOM 792 N N . LEU A 1 100 ? 14.154 1.208 -5.214 1.00 89.88 100 LEU A N 1
ATOM 793 C CA . LEU A 1 100 ? 12.988 2.057 -5.457 1.00 89.88 100 LEU A CA 1
ATOM 794 C C . LEU A 1 100 ? 13.113 2.806 -6.783 1.00 89.88 100 LEU A C 1
ATOM 796 O O . LEU A 1 100 ? 12.176 2.793 -7.586 1.00 89.88 100 LEU A O 1
ATOM 800 N N . SER A 1 101 ? 14.291 3.371 -7.055 1.00 86.81 101 SER A N 1
ATOM 801 C CA . SER A 1 101 ? 14.540 4.136 -8.274 1.00 86.81 101 SER A CA 1
ATOM 802 C C . SER A 1 101 ? 14.394 3.293 -9.542 1.00 86.81 101 SER A C 1
ATOM 804 O O . SER A 1 101 ? 13.847 3.793 -10.519 1.00 86.81 101 SER A O 1
ATOM 806 N N . VAL A 1 102 ? 14.733 2.001 -9.523 1.00 85.69 102 VAL A N 1
ATOM 807 C CA . VAL A 1 102 ? 14.508 1.080 -10.659 1.00 85.69 102 VAL A CA 1
ATOM 808 C C . VAL A 1 102 ? 13.118 0.423 -10.661 1.00 85.69 102 VAL A C 1
ATOM 810 O O . VAL A 1 102 ? 12.876 -0.537 -11.394 1.00 85.69 102 VAL A O 1
ATOM 813 N N . GLY A 1 103 ? 12.188 0.900 -9.828 1.00 88.50 103 GLY A N 1
ATOM 814 C CA . GLY A 1 103 ? 10.803 0.421 -9.793 1.00 88.50 103 GLY A CA 1
ATOM 815 C C . GLY A 1 103 ? 10.603 -0.875 -9.019 1.00 88.50 103 GLY A C 1
ATOM 816 O O . GLY A 1 103 ? 9.650 -1.609 -9.284 1.00 88.50 103 GLY A O 1
ATOM 817 N N . CYS A 1 104 ? 11.485 -1.163 -8.065 1.00 90.56 104 CYS A N 1
ATOM 818 C CA . CYS A 1 104 ? 11.427 -2.346 -7.221 1.00 90.56 104 CYS A CA 1
ATOM 819 C C . CYS A 1 104 ? 11.226 -1.979 -5.742 1.00 90.56 104 CYS A C 1
ATOM 821 O O . CYS A 1 104 ? 11.767 -0.998 -5.244 1.00 90.56 104 CYS A O 1
ATOM 823 N N . ILE A 1 105 ? 10.455 -2.787 -5.019 1.00 91.38 105 ILE A N 1
ATOM 824 C CA . ILE A 1 105 ? 10.177 -2.621 -3.590 1.00 91.38 105 ILE A CA 1
ATOM 825 C C . ILE A 1 105 ? 10.968 -3.692 -2.816 1.00 91.38 105 ILE A C 1
ATOM 827 O O . ILE A 1 105 ? 10.641 -4.878 -2.939 1.00 91.38 105 ILE A O 1
ATOM 831 N N . PRO A 1 106 ? 12.001 -3.323 -2.036 1.00 88.69 106 PRO A N 1
ATOM 832 C CA . PRO A 1 106 ? 12.738 -4.278 -1.209 1.00 88.69 106 PRO A CA 1
ATOM 833 C C . PRO A 1 106 ? 11.936 -4.679 0.043 1.00 88.69 106 PRO A C 1
ATOM 835 O O . PRO A 1 106 ? 11.266 -3.843 0.648 1.00 88.69 106 PRO A O 1
ATOM 838 N N . ILE A 1 107 ? 12.033 -5.945 0.469 1.00 83.50 107 ILE A N 1
ATOM 839 C CA . ILE A 1 107 ? 11.544 -6.423 1.775 1.00 83.50 107 ILE A CA 1
ATOM 840 C C . ILE A 1 107 ? 12.713 -6.542 2.753 1.00 83.50 107 ILE A C 1
ATOM 842 O O . ILE A 1 107 ? 13.792 -7.014 2.402 1.00 83.50 107 ILE A O 1
ATOM 846 N N . VAL A 1 108 ? 12.451 -6.226 4.022 1.00 64.56 108 VAL A N 1
ATOM 847 C CA . VAL A 1 108 ? 13.370 -6.391 5.166 1.00 64.56 108 VAL A CA 1
ATOM 848 C C . VAL A 1 108 ? 13.955 -7.817 5.291 1.00 64.56 108 VAL A C 1
ATOM 850 O O . VAL A 1 108 ? 15.045 -7.986 5.824 1.00 64.56 108 VAL A O 1
ATOM 853 N N . ASN A 1 109 ? 13.292 -8.830 4.722 1.00 66.81 109 ASN A N 1
ATOM 854 C CA . ASN A 1 109 ? 13.686 -10.244 4.753 1.00 66.81 109 ASN A CA 1
ATOM 855 C C . ASN A 1 109 ? 14.350 -10.725 3.443 1.00 66.81 109 ASN A C 1
ATOM 857 O O . ASN A 1 109 ? 14.440 -11.925 3.202 1.00 66.81 109 ASN A O 1
ATOM 861 N N . GLY A 1 110 ? 14.782 -9.809 2.573 1.00 76.38 110 GLY A N 1
ATOM 862 C CA . GLY A 1 110 ? 15.644 -10.115 1.430 1.00 76.38 110 GLY A CA 1
ATOM 863 C C . GLY A 1 110 ? 14.972 -9.994 0.067 1.00 76.38 110 GLY A C 1
ATOM 864 O O . GLY A 1 110 ? 15.561 -9.398 -0.818 1.00 76.38 110 GLY A O 1
ATOM 865 N N . ASN A 1 111 ? 13.752 -10.494 -0.139 1.00 86.50 111 ASN A N 1
ATOM 866 C CA . ASN A 1 111 ? 13.147 -10.471 -1.483 1.00 86.50 111 ASN A CA 1
ATOM 867 C C . ASN A 1 111 ? 12.876 -9.046 -1.994 1.00 86.50 111 ASN A C 1
ATOM 869 O O . ASN A 1 111 ? 12.500 -8.159 -1.228 1.00 86.50 111 ASN A O 1
ATOM 873 N N . ILE A 1 112 ? 13.003 -8.850 -3.305 1.00 89.31 112 ILE A N 1
ATOM 874 C CA . ILE A 1 112 ? 12.800 -7.561 -3.980 1.00 89.31 112 ILE A CA 1
ATOM 875 C C . ILE A 1 112 ? 11.694 -7.727 -5.023 1.00 89.31 112 ILE A C 1
ATOM 877 O O . ILE A 1 112 ? 11.802 -8.587 -5.884 1.00 89.31 112 ILE A O 1
ATOM 881 N N . TYR A 1 113 ? 10.636 -6.918 -4.981 1.00 91.00 113 TYR A N 1
ATOM 882 C CA . TYR A 1 113 ? 9.480 -7.069 -5.875 1.00 91.00 113 TYR A CA 1
ATOM 883 C C . TYR A 1 113 ? 9.468 -5.983 -6.938 1.00 91.00 113 TYR A C 1
ATOM 885 O O . TYR A 1 113 ? 9.342 -4.802 -6.621 1.00 91.00 113 TYR A O 1
ATOM 893 N N . CYS A 1 114 ? 9.562 -6.374 -8.203 1.00 90.19 114 CYS A N 1
ATOM 894 C CA . CYS A 1 114 ? 9.441 -5.446 -9.315 1.00 90.19 114 CYS A CA 1
ATOM 895 C C . CYS A 1 114 ? 7.977 -5.036 -9.526 1.00 90.19 114 CYS A C 1
ATOM 897 O O . CYS A 1 114 ? 7.093 -5.885 -9.623 1.00 90.19 114 CYS A O 1
ATOM 899 N N . LEU A 1 115 ? 7.716 -3.732 -9.627 1.00 89.31 115 LEU A N 1
ATOM 900 C CA . LEU A 1 115 ? 6.379 -3.219 -9.924 1.00 89.31 115 LEU A CA 1
ATOM 901 C C . LEU A 1 115 ? 6.053 -3.235 -11.416 1.00 89.31 115 LEU A C 1
ATOM 903 O O . LEU A 1 115 ? 4.892 -3.072 -11.776 1.00 89.31 115 LEU A O 1
ATOM 907 N N . GLU A 1 116 ? 7.032 -3.382 -12.299 1.00 83.62 116 GLU A N 1
ATOM 908 C CA . GLU A 1 116 ? 6.796 -3.324 -13.740 1.00 83.62 116 GLU A CA 1
ATOM 909 C C . GLU A 1 116 ? 6.141 -4.606 -14.266 1.00 83.62 116 GLU A C 1
ATOM 911 O O . GLU A 1 116 ? 6.497 -5.717 -13.872 1.00 83.62 116 GLU A O 1
ATOM 916 N N . ASN A 1 117 ? 5.189 -4.450 -15.193 1.00 76.00 117 ASN A N 1
ATOM 917 C CA . ASN A 1 117 ? 4.566 -5.581 -15.875 1.00 76.00 117 ASN A CA 1
ATOM 918 C C . ASN A 1 117 ? 5.532 -6.084 -16.955 1.00 76.00 117 ASN A C 1
ATOM 920 O O . ASN A 1 117 ? 5.672 -5.448 -17.998 1.00 76.00 117 ASN A O 1
ATOM 924 N N . VAL A 1 118 ? 6.174 -7.228 -16.736 1.00 64.62 118 VAL A N 1
ATOM 925 C CA . VAL A 1 118 ? 7.116 -7.805 -17.710 1.00 64.62 118 VAL A CA 1
ATOM 926 C C . VAL A 1 118 ? 6.399 -8.211 -19.013 1.00 64.62 118 VAL A C 1
ATOM 928 O O . VAL A 1 118 ? 6.955 -8.069 -20.099 1.00 64.62 118 VAL A O 1
ATOM 931 N N . SER A 1 119 ? 5.135 -8.647 -18.935 1.00 57.88 119 SER A N 1
ATOM 932 C CA . SER A 1 119 ? 4.406 -9.215 -20.080 1.00 57.88 119 SER A CA 1
ATOM 933 C C . SER A 1 119 ? 3.879 -8.200 -21.103 1.00 57.88 119 SER A C 1
ATOM 935 O O . SER A 1 119 ? 3.847 -8.504 -22.292 1.00 57.88 119 SER A O 1
ATOM 937 N N . GLU A 1 120 ? 3.484 -6.988 -20.699 1.00 53.47 120 GLU A N 1
ATOM 938 C CA . GLU A 1 120 ? 2.911 -5.994 -21.634 1.00 53.47 120 GLU A CA 1
ATOM 939 C C . GLU A 1 120 ? 3.957 -5.364 -22.558 1.00 53.47 120 GLU A C 1
ATOM 941 O O . GLU A 1 120 ? 3.637 -4.867 -23.638 1.00 53.47 120 GLU A O 1
ATOM 946 N N . ILE A 1 121 ? 5.219 -5.422 -22.153 1.00 49.03 121 ILE A N 1
ATOM 947 C CA . ILE A 1 121 ? 6.338 -4.870 -22.904 1.00 49.03 121 ILE A CA 1
ATOM 948 C C . ILE A 1 121 ? 6.559 -5.641 -24.223 1.00 49.03 121 ILE A C 1
ATOM 950 O O . ILE A 1 121 ? 6.941 -5.049 -25.234 1.00 49.03 121 ILE A O 1
ATOM 954 N N . VAL A 1 122 ? 6.256 -6.945 -24.245 1.00 47.69 122 VAL A N 1
ATOM 955 C CA . VAL A 1 122 ? 6.471 -7.833 -25.403 1.00 47.69 122 VAL A CA 1
ATOM 956 C C . VAL A 1 122 ? 5.440 -7.601 -26.520 1.00 47.69 122 VAL A C 1
ATOM 958 O O . VAL A 1 122 ? 5.746 -7.740 -27.708 1.00 47.69 122 VAL A O 1
ATOM 961 N N . ASP A 1 123 ? 4.213 -7.206 -26.170 1.00 45.53 123 ASP A N 1
ATOM 962 C CA . ASP A 1 123 ? 3.123 -7.036 -27.141 1.00 45.53 123 ASP A CA 1
ATOM 963 C C . ASP A 1 123 ? 3.285 -5.786 -28.019 1.00 45.53 123 ASP A C 1
ATOM 965 O O . ASP A 1 123 ? 2.838 -5.760 -29.172 1.00 45.53 123 ASP A O 1
ATOM 969 N N . GLU A 1 124 ? 3.936 -4.739 -27.510 1.00 45.50 124 GLU A N 1
ATOM 970 C CA . GLU A 1 12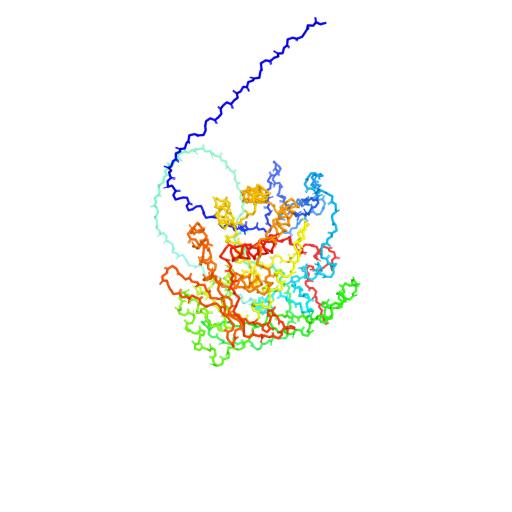4 ? 4.031 -3.461 -28.217 1.00 45.50 124 GLU A CA 1
ATOM 971 C C . GLU A 1 124 ? 5.195 -3.384 -29.216 1.00 45.50 124 GLU A C 1
ATOM 973 O O . GLU A 1 124 ? 5.122 -2.614 -30.181 1.00 45.50 124 GLU A O 1
ATOM 978 N N . THR A 1 125 ? 6.251 -4.172 -29.015 1.00 45.19 125 THR A N 1
ATOM 979 C CA . THR A 1 125 ? 7.467 -4.183 -29.847 1.00 45.19 125 THR A CA 1
ATOM 980 C C . THR A 1 125 ? 7.290 -5.033 -31.108 1.00 45.19 125 THR A C 1
ATOM 982 O O . THR A 1 125 ? 7.752 -4.657 -32.185 1.00 45.19 125 THR A O 1
ATOM 985 N N . HIS A 1 126 ? 6.517 -6.121 -31.036 1.00 44.41 126 HIS A N 1
ATOM 986 C CA . HIS A 1 126 ? 6.328 -7.055 -32.153 1.00 44.41 126 HIS A CA 1
ATOM 987 C C . HIS A 1 126 ? 5.135 -6.765 -33.090 1.00 44.41 126 HIS A C 1
ATOM 989 O O . HIS A 1 126 ? 4.872 -7.559 -33.994 1.00 44.41 126 HIS A O 1
ATOM 995 N N . GLN A 1 127 ? 4.404 -5.657 -32.923 1.00 43.81 127 GLN A N 1
ATOM 996 C CA . GLN A 1 127 ? 3.344 -5.243 -33.867 1.00 43.81 127 GLN A CA 1
ATOM 997 C C . GLN A 1 127 ? 3.822 -4.271 -34.963 1.00 43.81 127 GLN A C 1
ATOM 999 O O . GLN A 1 127 ? 3.017 -3.816 -35.774 1.00 43.81 127 GLN A O 1
ATOM 1004 N N . GLN A 1 128 ? 5.120 -3.967 -35.045 1.00 42.59 128 GLN A N 1
ATOM 1005 C CA . GLN A 1 128 ? 5.689 -3.269 -36.204 1.00 42.59 128 GLN A CA 1
ATOM 1006 C C . GLN A 1 128 ? 6.132 -4.273 -37.277 1.00 42.59 128 GLN A C 1
ATOM 1008 O O . GLN A 1 128 ? 7.317 -4.406 -37.567 1.00 42.59 128 GLN A O 1
ATOM 1013 N N . THR A 1 129 ? 5.184 -4.977 -37.898 1.00 38.94 129 THR A N 1
ATOM 1014 C CA . THR A 1 129 ? 5.449 -5.600 -39.202 1.00 38.94 129 THR A CA 1
ATOM 1015 C C . THR A 1 129 ? 5.705 -4.494 -40.233 1.00 38.94 129 THR A C 1
ATOM 1017 O O . THR A 1 129 ? 4.944 -3.518 -40.271 1.00 38.94 129 THR A O 1
ATOM 1020 N N . PRO A 1 130 ? 6.749 -4.592 -41.070 1.00 40.50 130 PRO A N 1
ATOM 1021 C CA . PRO A 1 130 ? 6.959 -3.645 -42.152 1.00 40.50 130 PRO A CA 1
ATOM 1022 C C . PRO A 1 130 ? 5.834 -3.846 -43.171 1.00 40.50 130 PRO A C 1
ATOM 1024 O O . PRO A 1 130 ? 5.796 -4.850 -43.872 1.00 40.50 130 PRO A O 1
ATOM 1027 N N . HIS A 1 131 ? 4.885 -2.913 -43.235 1.00 39.88 131 HIS A N 1
ATOM 1028 C CA . HIS A 1 131 ? 3.991 -2.842 -44.385 1.00 39.88 131 HIS A CA 1
ATOM 1029 C C . HIS A 1 131 ? 4.838 -2.478 -45.610 1.00 39.88 131 HIS A C 1
ATOM 1031 O O . HIS A 1 131 ? 5.236 -1.321 -45.776 1.00 39.88 131 HIS A O 1
ATOM 1037 N N . GLU A 1 132 ? 5.122 -3.477 -46.446 1.00 41.41 132 GLU A N 1
ATOM 1038 C CA . GLU A 1 132 ? 5.454 -3.275 -47.852 1.00 41.41 132 GLU A CA 1
ATOM 1039 C C . GLU A 1 132 ? 4.338 -2.438 -48.482 1.00 41.41 132 GLU A C 1
ATOM 1041 O O . GLU A 1 132 ? 3.149 -2.751 -48.389 1.00 41.41 132 GLU A O 1
ATOM 1046 N N . LYS A 1 133 ? 4.730 -1.299 -49.047 1.00 38.78 133 LYS A N 1
ATOM 1047 C CA . LYS A 1 133 ? 3.842 -0.426 -49.801 1.00 38.78 133 LYS A CA 1
ATOM 1048 C C . LYS A 1 133 ? 3.615 -1.061 -51.171 1.00 38.78 133 LYS A C 1
ATOM 1050 O O . LYS A 1 133 ? 4.428 -0.857 -52.064 1.00 38.78 133 LYS A O 1
ATOM 1055 N N . GLU A 1 134 ? 2.513 -1.777 -51.348 1.00 37.38 134 GLU A N 1
ATOM 1056 C CA . GLU A 1 134 ? 1.932 -1.924 -52.682 1.00 37.38 134 GLU A CA 1
ATOM 1057 C C . GLU A 1 134 ? 1.255 -0.601 -53.058 1.00 37.38 134 GLU A C 1
ATOM 1059 O O . GLU A 1 134 ? 0.313 -0.137 -52.409 1.00 37.38 134 GLU A O 1
ATOM 1064 N N . GLU A 1 135 ? 1.796 0.048 -54.087 1.00 43.91 135 GLU A N 1
ATOM 1065 C CA . GLU A 1 135 ? 1.156 1.156 -54.784 1.00 43.91 135 GLU A CA 1
ATOM 1066 C C . GLU A 1 135 ? -0.135 0.656 -55.439 1.00 43.91 135 GLU A C 1
ATOM 1068 O O . GLU A 1 135 ? -0.101 -0.086 -56.418 1.00 43.91 135 GLU A O 1
ATOM 1073 N N . ILE A 1 136 ? -1.286 1.093 -54.928 1.00 34.59 136 ILE A N 1
ATOM 1074 C CA . ILE A 1 136 ? -2.563 0.960 -55.632 1.00 34.59 136 ILE A CA 1
ATOM 1075 C C . ILE A 1 136 ? -3.131 2.360 -55.850 1.00 34.59 136 ILE A C 1
ATOM 1077 O O . ILE A 1 136 ? -3.298 3.151 -54.918 1.00 34.59 136 ILE A O 1
ATOM 1081 N N . GLY A 1 137 ? -3.342 2.661 -57.131 1.00 31.00 137 GLY A N 1
ATOM 1082 C CA . GLY A 1 137 ? -3.700 3.963 -57.668 1.00 31.00 137 GLY A CA 1
ATOM 1083 C C . GLY A 1 137 ? -5.043 4.509 -57.189 1.00 31.00 137 GLY A C 1
ATOM 1084 O O . GLY A 1 137 ? -5.970 3.782 -56.833 1.00 31.00 137 GLY A O 1
ATOM 1085 N N . LEU A 1 138 ? -5.117 5.840 -57.217 1.00 30.91 138 LEU A N 1
ATOM 1086 C CA . LEU A 1 138 ? -6.317 6.624 -56.974 1.00 30.91 138 LEU A CA 1
ATOM 1087 C C . LEU A 1 138 ? -7.436 6.252 -57.957 1.00 30.91 138 LEU A C 1
ATOM 1089 O O . LEU A 1 138 ? -7.269 6.400 -59.165 1.00 30.91 138 LEU A O 1
ATOM 1093 N N . TYR A 1 139 ? -8.613 5.938 -57.419 1.00 29.84 139 TYR A N 1
ATOM 1094 C CA . TYR A 1 139 ? -9.880 6.309 -58.041 1.00 29.84 139 TYR A CA 1
ATOM 1095 C C . TYR A 1 139 ? -10.603 7.279 -57.108 1.00 29.84 139 TYR A C 1
ATOM 1097 O O . TYR A 1 139 ? -10.935 6.955 -55.968 1.00 29.84 139 TYR A O 1
ATOM 1105 N N . VAL A 1 140 ? -10.788 8.497 -57.607 1.00 30.70 140 VAL A N 1
ATOM 1106 C CA . VAL A 1 140 ? -11.683 9.512 -57.054 1.00 30.70 140 VAL A CA 1
ATOM 1107 C C . VAL A 1 140 ? -13.099 9.135 -57.483 1.00 30.70 140 VAL A C 1
ATOM 1109 O O . VAL A 1 140 ? -13.323 8.867 -58.661 1.00 30.70 140 VAL A O 1
ATOM 1112 N N . SER A 1 141 ? -14.050 9.126 -56.550 1.00 27.39 141 SER A N 1
ATOM 1113 C CA . SER A 1 141 ? -15.470 9.205 -56.888 1.00 27.39 141 SER A CA 1
ATOM 1114 C C . SER A 1 141 ? -16.158 10.202 -55.970 1.00 27.39 141 SER A C 1
ATOM 1116 O O . SER A 1 141 ? -16.135 10.063 -54.747 1.00 27.39 141 SER A O 1
ATOM 1118 N N . ASP A 1 142 ? -16.761 11.193 -56.618 1.00 29.36 142 ASP A N 1
ATOM 1119 C CA . ASP A 1 142 ? -17.655 12.208 -56.082 1.00 29.36 142 ASP A CA 1
ATOM 1120 C C . ASP A 1 142 ? -18.979 11.618 -55.585 1.00 29.36 142 ASP A C 1
ATOM 1122 O O . ASP A 1 142 ? -19.546 10.747 -56.241 1.00 29.36 142 ASP A O 1
ATOM 1126 N N . THR A 1 143 ? -19.500 12.188 -54.494 1.00 30.11 143 THR A N 1
ATOM 1127 C CA . THR A 1 143 ? -20.931 12.461 -54.221 1.00 30.11 143 THR A CA 1
ATOM 1128 C C . THR A 1 143 ? -20.971 13.495 -53.080 1.00 30.11 143 THR A C 1
ATOM 1130 O O . THR A 1 143 ? -20.520 13.192 -51.980 1.00 30.11 143 THR A O 1
ATOM 1133 N N . VAL A 1 144 ? -21.202 14.786 -53.346 1.00 29.98 144 VAL A N 1
ATOM 1134 C CA . VAL A 1 144 ? -22.497 15.503 -53.449 1.00 29.98 144 VAL A CA 1
ATOM 1135 C C . VAL A 1 144 ? -23.317 15.560 -52.142 1.00 29.98 144 VAL A C 1
ATOM 1137 O O . VAL A 1 144 ? -23.959 14.592 -51.750 1.00 29.98 144 VAL A O 1
ATOM 1140 N N . ASP A 1 145 ? -23.295 16.763 -51.547 1.00 29.44 145 ASP A N 1
ATOM 1141 C CA . ASP A 1 145 ? -24.343 17.551 -50.861 1.00 29.44 145 ASP A CA 1
ATOM 1142 C C . ASP A 1 145 ? -25.396 16.922 -49.925 1.00 29.44 145 ASP A C 1
ATOM 1144 O O . ASP A 1 145 ? -26.233 16.124 -50.346 1.00 29.44 145 ASP A O 1
ATOM 1148 N N . ARG A 1 146 ? -25.552 17.540 -48.732 1.00 27.16 146 ARG A N 1
ATOM 1149 C CA . ARG A 1 146 ? -26.713 18.419 -48.412 1.00 27.16 146 ARG A CA 1
ATOM 1150 C C . ARG A 1 146 ? -26.683 19.062 -47.001 1.00 27.16 146 ARG A C 1
ATOM 1152 O O . ARG A 1 146 ? -26.766 18.353 -46.007 1.00 27.16 146 ARG A O 1
ATOM 1159 N N . ARG A 1 147 ? -26.798 20.408 -47.006 1.00 27.98 147 ARG A N 1
ATOM 1160 C CA . ARG A 1 147 ? -27.607 21.336 -46.151 1.00 27.98 147 ARG A CA 1
ATOM 1161 C C . ARG A 1 147 ? -27.232 21.504 -44.663 1.00 27.98 147 ARG A C 1
ATOM 1163 O O . ARG A 1 147 ? -27.293 20.553 -43.902 1.00 27.98 147 ARG A O 1
ATOM 1170 N N . ASN A 1 148 ? -26.766 22.680 -44.220 1.00 29.83 148 ASN A N 1
ATOM 1171 C CA . ASN A 1 148 ? -27.400 24.016 -44.023 1.00 29.83 148 ASN A CA 1
ATOM 1172 C C . ASN A 1 148 ? -28.163 24.194 -42.694 1.00 29.83 148 ASN A C 1
ATOM 1174 O O . ASN A 1 148 ? -29.261 23.665 -42.548 1.00 29.83 148 ASN A O 1
ATOM 1178 N N . ALA A 1 149 ? -27.625 25.063 -41.827 1.00 29.66 149 ALA A N 1
ATOM 1179 C CA . ALA A 1 149 ? -28.327 26.124 -41.079 1.00 29.66 149 ALA A CA 1
ATOM 1180 C C . ALA A 1 149 ? -27.253 27.058 -40.465 1.00 29.66 149 ALA A C 1
ATOM 1182 O O . ALA A 1 149 ? -26.520 26.646 -39.574 1.00 29.66 149 ALA A O 1
ATOM 1183 N N . HIS A 1 150 ? -26.912 28.163 -41.135 1.00 30.16 150 HIS A N 1
ATOM 1184 C CA . HIS A 1 150 ? -27.353 29.538 -40.832 1.00 30.16 150 HIS A CA 1
ATOM 1185 C C . HIS A 1 150 ? -27.055 30.028 -39.404 1.00 30.16 150 HIS A C 1
ATOM 1187 O O . HIS A 1 150 ? -27.786 29.705 -38.473 1.00 30.16 150 HIS A O 1
ATOM 1193 N N . PHE A 1 151 ? -26.059 30.911 -39.284 1.00 31.36 151 PHE A N 1
ATOM 1194 C CA . PHE A 1 151 ? -26.175 32.154 -38.516 1.00 31.36 151 PHE A CA 1
ATOM 1195 C C . PHE A 1 151 ? -25.259 33.209 -39.155 1.00 31.36 151 PHE A C 1
ATOM 1197 O O . PHE A 1 151 ? -24.055 33.000 -39.278 1.00 31.36 151 PHE A O 1
ATOM 1204 N N . GLU A 1 152 ? -25.874 34.288 -39.634 1.00 32.66 152 GLU A N 1
ATOM 1205 C CA . GLU A 1 152 ? -25.240 35.474 -40.212 1.00 32.66 152 GLU A CA 1
ATOM 1206 C C . GLU A 1 152 ? -24.728 36.376 -39.084 1.00 32.66 152 GLU A C 1
ATOM 1208 O O . GLU A 1 152 ? -25.483 36.666 -38.157 1.00 32.66 152 GLU A O 1
ATOM 1213 N N . VAL A 1 153 ? -23.482 36.843 -39.182 1.00 38.09 153 VAL A N 1
ATOM 1214 C CA . VAL A 1 153 ? -23.057 38.141 -38.640 1.00 38.09 153 VAL A CA 1
ATOM 1215 C C . VAL A 1 153 ? -22.028 38.715 -39.611 1.00 38.09 153 VAL A C 1
ATOM 1217 O O . VAL A 1 153 ? -20.966 38.127 -39.815 1.00 38.09 153 VAL A O 1
ATOM 1220 N N . ASP A 1 154 ? -22.390 39.844 -40.213 1.00 34.97 154 ASP A N 1
ATOM 1221 C CA . ASP A 1 154 ? -21.550 40.677 -41.067 1.00 34.97 154 ASP A CA 1
ATOM 1222 C C . ASP A 1 154 ? -20.324 41.203 -40.309 1.00 34.97 154 ASP A C 1
ATOM 1224 O O . ASP A 1 154 ? -20.455 41.780 -39.227 1.00 34.97 154 ASP A O 1
ATOM 1228 N N . SER A 1 155 ? -19.144 41.098 -40.920 1.00 39.06 155 SER A N 1
ATOM 1229 C CA . SER A 1 155 ? -18.103 42.118 -40.773 1.00 39.06 155 SER A CA 1
ATOM 1230 C C . SER A 1 155 ? -17.088 41.999 -41.907 1.00 39.06 155 SER A C 1
ATOM 1232 O O . SER A 1 155 ? -16.311 41.044 -41.962 1.00 39.06 155 SER A O 1
ATOM 1234 N N . ASP A 1 156 ? -17.112 42.991 -42.791 1.00 43.75 156 ASP A N 1
ATOM 1235 C CA . ASP A 1 156 ? -16.156 43.206 -43.869 1.00 43.75 156 ASP A CA 1
ATOM 1236 C C . ASP A 1 156 ? -14.751 43.472 -43.319 1.00 43.75 156 ASP A C 1
ATOM 1238 O O . ASP A 1 156 ? -14.558 44.436 -42.584 1.00 43.75 156 ASP A O 1
ATOM 1242 N N . TYR A 1 157 ? -13.765 42.672 -43.727 1.00 43.59 157 TYR A N 1
ATOM 1243 C CA . TYR A 1 157 ? -12.381 43.120 -43.895 1.00 43.59 157 TYR A CA 1
ATOM 1244 C C . TYR A 1 157 ? -11.717 42.283 -44.993 1.00 43.59 157 TYR A C 1
ATOM 1246 O O . TYR A 1 157 ? -11.515 41.076 -44.857 1.00 43.59 157 TYR A O 1
ATOM 1254 N N . GLU A 1 158 ? -11.388 42.948 -46.098 1.00 43.00 158 GLU A N 1
ATOM 1255 C CA . GLU A 1 158 ? -10.515 42.433 -47.147 1.00 43.00 158 GLU A CA 1
ATOM 1256 C C . GLU A 1 158 ? -9.095 42.276 -46.598 1.00 43.00 158 GLU A C 1
ATOM 1258 O O . GLU A 1 158 ? -8.527 43.244 -46.092 1.00 43.00 158 GLU A O 1
ATOM 1263 N N . THR A 1 159 ? -8.478 41.100 -46.749 1.00 41.44 159 THR A N 1
ATOM 1264 C CA . THR A 1 159 ? -7.037 41.011 -47.041 1.00 41.44 159 THR A CA 1
ATOM 1265 C C . THR A 1 159 ? -6.712 39.693 -47.756 1.00 41.44 159 THR A C 1
ATOM 1267 O O . THR A 1 159 ? -6.898 38.599 -47.229 1.00 41.44 159 THR A O 1
ATOM 1270 N N . GLU A 1 160 ? -6.234 39.847 -48.988 1.00 37.22 160 GLU A N 1
ATOM 1271 C CA . GLU A 1 160 ? -5.328 38.983 -49.759 1.00 37.22 160 GLU A CA 1
ATOM 1272 C C . GLU A 1 160 ? -4.282 38.280 -48.854 1.00 37.22 160 GLU A C 1
ATOM 1274 O O . GLU A 1 160 ? -3.847 38.847 -47.865 1.00 37.22 160 GLU A O 1
ATOM 1279 N N . SER A 1 161 ? -3.708 37.102 -49.085 1.00 36.25 161 SER A N 1
ATOM 1280 C CA . SER A 1 161 ? -3.634 36.154 -50.191 1.00 36.25 161 SER A CA 1
ATOM 1281 C C . SER A 1 161 ? -2.793 34.949 -49.698 1.00 36.25 161 SER A C 1
ATOM 1283 O O . SER A 1 161 ? -2.098 35.041 -48.689 1.00 36.25 161 SER A O 1
ATOM 1285 N N . SER A 1 162 ? -2.779 33.877 -50.496 1.00 36.19 162 SER A N 1
ATOM 1286 C CA . SER A 1 162 ? -1.632 32.967 -50.694 1.00 36.19 162 SER A CA 1
ATOM 1287 C C . SER A 1 162 ? -1.377 31.801 -49.715 1.00 36.19 162 SER A C 1
ATOM 1289 O O . SER A 1 162 ? -0.882 31.952 -48.607 1.00 36.19 162 SER A O 1
ATOM 1291 N N . GLU A 1 163 ? -1.598 30.603 -50.270 1.00 37.16 163 GLU A N 1
ATOM 1292 C CA . GLU A 1 163 ? -0.690 29.443 -50.239 1.00 37.16 163 GLU A CA 1
ATOM 1293 C C . GLU A 1 163 ? -0.398 28.720 -48.907 1.00 37.16 163 GLU A C 1
ATOM 1295 O O . GLU A 1 163 ? 0.447 29.097 -48.104 1.00 37.16 163 GLU A O 1
ATOM 1300 N N . SER A 1 164 ? -0.973 27.522 -48.752 1.00 35.31 164 SER A N 1
ATOM 1301 C CA . SER A 1 164 ? -0.216 26.258 -48.901 1.00 35.31 164 SER A CA 1
ATOM 1302 C C . SER A 1 164 ? -1.027 25.062 -48.386 1.00 35.31 164 SER A C 1
ATOM 1304 O O . SER A 1 164 ? -1.112 24.727 -47.203 1.00 35.31 164 SER A O 1
ATOM 1306 N N . SER A 1 165 ? -1.635 24.363 -49.336 1.00 39.41 165 SER A N 1
ATOM 1307 C CA . SER A 1 165 ? -2.246 23.052 -49.167 1.00 39.41 165 SER A CA 1
ATOM 1308 C C . SER A 1 165 ? -1.165 21.969 -49.027 1.00 39.41 165 SER A C 1
ATOM 1310 O O . SER A 1 165 ? -0.835 21.304 -50.004 1.00 39.41 165 SER A O 1
ATOM 1312 N N . GLU A 1 166 ? -0.597 21.773 -47.832 1.00 38.84 166 GLU A N 1
ATOM 1313 C CA . GLU A 1 166 ? 0.376 20.679 -47.613 1.00 38.84 166 GLU A CA 1
ATOM 1314 C C . GLU A 1 166 ? 0.322 20.001 -46.226 1.00 38.84 166 GLU A C 1
ATOM 1316 O O . GLU A 1 166 ? 1.183 19.196 -45.862 1.00 38.84 166 GLU A O 1
ATOM 1321 N N . SER A 1 167 ? -0.719 20.251 -45.427 1.00 38.38 167 SER A N 1
ATOM 1322 C CA . SER A 1 167 ? -0.770 19.795 -44.026 1.00 38.38 167 SER A CA 1
ATOM 1323 C C . SER A 1 167 ? -1.458 18.438 -43.790 1.00 38.38 167 SER A C 1
ATOM 1325 O O . SER A 1 167 ? -1.341 17.869 -42.701 1.00 38.38 167 SER A O 1
ATOM 1327 N N . THR A 1 168 ? -2.116 17.842 -44.791 1.00 39.16 168 THR A N 1
ATOM 1328 C CA . THR A 1 168 ? -3.003 16.681 -44.552 1.00 39.16 168 THR A CA 1
ATOM 1329 C C . THR A 1 168 ? -2.350 15.310 -44.783 1.00 39.16 168 THR A C 1
ATOM 1331 O O . THR A 1 168 ? -2.852 14.306 -44.285 1.00 39.16 168 THR A O 1
ATOM 1334 N N . ARG A 1 169 ? -1.184 15.224 -45.446 1.00 35.81 169 ARG A N 1
ATOM 1335 C CA . ARG A 1 169 ? -0.512 13.932 -45.743 1.00 35.81 169 ARG A CA 1
ATOM 1336 C C . ARG A 1 169 ? 0.563 13.487 -44.739 1.00 35.81 169 ARG A C 1
ATOM 1338 O O . ARG A 1 169 ? 1.041 12.360 -44.827 1.00 35.81 169 ARG A O 1
ATOM 1345 N N . ARG A 1 170 ? 0.907 14.297 -43.728 1.00 36.22 170 ARG A N 1
ATOM 1346 C CA . ARG A 1 170 ? 1.943 13.961 -42.718 1.00 36.22 170 ARG A CA 1
ATOM 1347 C C . ARG A 1 170 ? 1.415 13.416 -41.381 1.00 36.22 170 ARG A C 1
ATOM 1349 O O . ARG A 1 170 ? 2.206 13.185 -40.466 1.00 36.22 170 ARG A O 1
ATOM 1356 N N . ARG A 1 171 ? 0.104 13.173 -41.244 1.00 38.91 171 ARG A N 1
ATOM 1357 C CA . ARG A 1 171 ? -0.493 12.688 -39.980 1.00 38.91 171 ARG A CA 1
ATOM 1358 C C . ARG A 1 171 ? -0.296 11.192 -39.697 1.00 38.91 171 ARG A C 1
ATOM 1360 O O . ARG A 1 171 ? -0.285 10.821 -38.530 1.00 38.91 171 ARG A O 1
ATOM 1367 N N . ASN A 1 172 ? -0.017 10.356 -40.700 1.00 35.78 172 ASN A N 1
ATOM 1368 C CA . ASN A 1 172 ? 0.034 8.897 -40.495 1.00 35.78 172 ASN A CA 1
ATOM 1369 C C . ASN A 1 172 ? 1.439 8.310 -40.253 1.00 35.78 172 ASN A C 1
ATOM 1371 O O . ASN A 1 172 ? 1.560 7.113 -40.024 1.00 35.78 172 ASN A O 1
ATOM 1375 N N . ALA A 1 173 ? 2.497 9.131 -40.222 1.00 39.47 173 ALA A N 1
ATOM 1376 C CA . ALA A 1 173 ? 3.871 8.666 -39.972 1.00 39.47 173 ALA A CA 1
ATOM 1377 C C . ALA A 1 173 ? 4.404 8.962 -38.547 1.00 39.47 173 ALA A C 1
ATOM 1379 O O . ALA A 1 173 ? 5.559 8.671 -38.250 1.00 39.47 173 ALA A O 1
ATOM 1380 N N . ARG A 1 174 ? 3.604 9.567 -37.653 1.00 38.25 174 ARG A N 1
ATOM 1381 C CA . ARG A 1 174 ? 4.117 10.314 -36.476 1.00 38.25 174 ARG A CA 1
ATOM 1382 C C . ARG A 1 174 ? 3.923 9.689 -35.084 1.00 38.25 174 ARG A C 1
ATOM 1384 O O . ARG A 1 174 ? 4.257 10.328 -34.087 1.00 38.25 174 ARG A O 1
ATOM 1391 N N . ASN A 1 175 ? 3.495 8.428 -35.001 1.00 36.16 175 ASN A N 1
ATOM 1392 C CA . ASN A 1 175 ? 3.369 7.690 -33.731 1.00 36.16 175 ASN A CA 1
ATOM 1393 C C . ASN A 1 175 ? 4.490 6.673 -33.450 1.00 36.16 175 ASN A C 1
ATOM 1395 O O . ASN A 1 175 ? 4.349 5.852 -32.547 1.00 36.16 175 ASN A O 1
ATOM 1399 N N . LYS A 1 176 ? 5.637 6.749 -34.138 1.00 37.66 176 LYS A N 1
ATOM 1400 C CA . LYS A 1 176 ? 6.847 6.055 -33.674 1.00 37.66 176 LYS A CA 1
ATOM 1401 C C . LYS A 1 176 ? 7.427 6.810 -32.475 1.00 37.66 176 LYS A C 1
ATOM 1403 O O . LYS A 1 176 ? 8.249 7.709 -32.614 1.00 37.66 176 LYS A O 1
ATOM 1408 N N . ARG A 1 177 ? 6.915 6.494 -31.284 1.00 36.72 177 ARG A N 1
ATOM 1409 C CA . ARG A 1 177 ? 7.743 6.503 -30.075 1.00 36.72 177 ARG A CA 1
ATOM 1410 C C . ARG A 1 177 ? 8.744 5.364 -30.264 1.00 36.72 177 ARG A C 1
ATOM 1412 O O . ARG A 1 177 ? 8.316 4.262 -30.608 1.00 36.72 177 ARG A O 1
ATOM 1419 N N . HIS A 1 178 ? 10.035 5.632 -30.100 1.00 34.16 178 HIS A N 1
ATOM 1420 C CA . HIS A 1 178 ? 11.005 4.564 -29.890 1.00 34.16 178 HIS A CA 1
ATOM 1421 C C . HIS A 1 178 ? 10.640 3.935 -28.547 1.00 34.16 178 HIS A C 1
ATOM 1423 O O . HIS A 1 178 ? 10.867 4.515 -27.492 1.00 34.16 178 HIS A O 1
ATOM 1429 N N . LYS A 1 179 ? 9.881 2.840 -28.619 1.00 36.03 179 LYS A N 1
ATOM 1430 C CA . LYS A 1 179 ? 9.587 1.980 -27.482 1.00 36.03 179 LYS A CA 1
ATOM 1431 C C . LYS A 1 179 ? 10.801 1.083 -27.324 1.00 36.03 179 LYS A C 1
ATOM 1433 O O . LYS A 1 179 ? 11.248 0.507 -28.314 1.00 36.03 179 LYS A O 1
ATOM 1438 N N . ALA A 1 180 ? 11.325 1.022 -26.110 1.00 32.56 180 ALA A N 1
ATOM 1439 C CA . ALA A 1 180 ? 12.365 0.089 -25.728 1.00 32.56 180 ALA A CA 1
ATOM 1440 C C . ALA A 1 180 ? 12.021 -1.322 -26.229 1.00 32.56 180 ALA A C 1
ATOM 1442 O O . ALA A 1 180 ? 10.953 -1.859 -25.927 1.00 32.56 180 ALA A O 1
ATOM 1443 N N . ASN A 1 181 ? 12.912 -1.895 -27.035 1.00 28.52 181 ASN A N 1
ATOM 1444 C CA . ASN A 1 181 ? 12.840 -3.290 -27.439 1.00 28.52 181 ASN A CA 1
ATOM 1445 C C . ASN A 1 181 ? 13.398 -4.131 -26.294 1.00 28.52 181 ASN A C 1
ATOM 1447 O O . ASN A 1 181 ? 14.608 -4.302 -26.188 1.00 28.52 181 ASN A O 1
ATOM 1451 N N . TYR A 1 182 ? 12.525 -4.658 -25.444 1.00 32.56 182 TYR A N 1
ATOM 1452 C CA . TYR A 1 182 ? 12.902 -5.744 -24.551 1.00 32.56 182 TYR A CA 1
ATOM 1453 C C . TYR A 1 182 ? 12.767 -7.047 -25.336 1.00 32.56 182 TYR A C 1
ATOM 1455 O O . TYR A 1 182 ? 11.674 -7.387 -25.794 1.00 32.56 182 TYR A O 1
ATOM 1463 N N . VAL A 1 183 ? 13.872 -7.766 -25.520 1.00 29.31 183 VAL A N 1
ATOM 1464 C CA . VAL A 1 183 ? 13.849 -9.136 -26.041 1.00 29.31 183 VAL A CA 1
ATOM 1465 C C . VAL A 1 183 ? 13.802 -10.063 -24.836 1.00 29.31 183 VAL A C 1
ATOM 1467 O O . VAL A 1 183 ? 14.821 -10.545 -24.363 1.00 29.31 183 VAL A O 1
ATOM 1470 N N . ILE A 1 184 ? 12.604 -10.270 -24.301 1.00 35.16 184 ILE A N 1
ATOM 1471 C CA . ILE A 1 184 ? 12.341 -11.412 -23.422 1.00 35.16 184 ILE A CA 1
ATOM 1472 C C . ILE A 1 184 ? 12.031 -12.582 -24.363 1.00 35.16 184 ILE A C 1
ATOM 1474 O O . ILE A 1 184 ? 11.278 -12.366 -25.322 1.00 35.16 184 ILE A O 1
ATOM 1478 N N . PRO A 1 185 ? 12.595 -13.789 -24.163 1.00 32.69 185 PRO A N 1
ATOM 1479 C CA . PRO A 1 185 ? 12.243 -14.949 -24.972 1.00 32.69 185 PRO A CA 1
ATOM 1480 C C . PRO A 1 185 ? 10.721 -15.087 -24.988 1.00 32.69 185 PRO A C 1
ATOM 1482 O O . PRO A 1 185 ? 10.089 -15.223 -23.942 1.00 32.69 185 PRO A O 1
ATOM 1485 N N . ALA A 1 186 ? 10.139 -14.950 -26.182 1.00 33.19 186 ALA A N 1
ATOM 1486 C CA . ALA A 1 186 ? 8.701 -14.914 -26.369 1.00 33.19 186 ALA A CA 1
ATOM 1487 C C . ALA A 1 186 ? 8.091 -16.184 -25.772 1.00 33.19 186 ALA A C 1
ATOM 1489 O O . ALA A 1 186 ? 8.220 -17.268 -26.345 1.00 33.19 186 ALA A O 1
ATOM 1490 N N . SER A 1 187 ? 7.417 -16.052 -24.629 1.00 40.34 187 SER A N 1
ATOM 1491 C CA . SER A 1 187 ? 6.456 -17.063 -24.224 1.00 40.34 187 SER A CA 1
ATOM 1492 C C . SER A 1 187 ? 5.437 -17.169 -25.357 1.00 40.34 187 SER A C 1
ATOM 1494 O O . SER A 1 187 ? 5.012 -16.162 -25.934 1.00 40.34 187 SER A O 1
ATOM 1496 N N . GLU A 1 188 ? 5.149 -18.400 -25.775 1.00 43.81 188 GLU A N 1
ATOM 1497 C CA . GLU A 1 188 ? 4.319 -18.687 -26.939 1.00 43.81 188 GLU A CA 1
ATOM 1498 C C . GLU A 1 188 ? 3.048 -17.831 -26.909 1.00 43.81 188 GLU A C 1
ATOM 1500 O O . GLU A 1 188 ? 2.246 -17.915 -25.977 1.00 43.81 188 GLU A O 1
ATOM 1505 N N . ARG A 1 189 ? 2.875 -16.981 -27.932 1.00 44.94 189 ARG A N 1
ATOM 1506 C CA . ARG A 1 189 ? 1.685 -16.143 -28.104 1.00 44.94 189 ARG A CA 1
ATOM 1507 C C . ARG A 1 189 ? 0.441 -17.022 -28.013 1.00 44.94 189 ARG A C 1
ATOM 1509 O O . ARG A 1 189 ? 0.091 -17.727 -28.960 1.00 44.94 189 ARG A O 1
ATOM 1516 N N . ARG A 1 190 ? -0.253 -16.971 -26.877 1.00 52.25 190 ARG A N 1
ATOM 1517 C CA . ARG A 1 190 ? -1.527 -17.663 -26.716 1.00 52.25 190 ARG A CA 1
ATOM 1518 C C . ARG A 1 190 ? -2.580 -16.944 -27.545 1.00 52.25 190 ARG A C 1
ATOM 1520 O O . ARG A 1 190 ? -2.931 -15.803 -27.266 1.00 52.25 190 ARG A O 1
ATOM 1527 N N . ASN A 1 191 ? -3.157 -17.659 -28.508 1.00 51.75 191 ASN A N 1
ATOM 1528 C CA . ASN A 1 191 ? -4.383 -17.283 -29.223 1.00 51.75 191 ASN A CA 1
ATOM 1529 C C . ASN A 1 191 ? -5.629 -17.349 -28.302 1.00 51.75 191 ASN A C 1
ATOM 1531 O O . ASN A 1 191 ? -6.671 -17.880 -28.688 1.00 51.75 191 ASN A O 1
ATOM 1535 N N . GLY A 1 192 ? -5.511 -16.879 -27.055 1.00 55.38 192 GLY A N 1
ATOM 1536 C CA . GLY A 1 192 ? -6.590 -16.865 -26.073 1.00 55.38 192 GLY A CA 1
ATOM 1537 C C . GLY A 1 192 ? -7.732 -15.965 -26.529 1.00 55.38 192 GLY A C 1
ATOM 1538 O O . GLY A 1 192 ? -7.522 -14.963 -27.219 1.00 55.38 192 GLY A O 1
ATOM 1539 N N . ARG A 1 193 ? -8.970 -16.320 -26.170 1.00 59.38 193 ARG A N 1
ATOM 1540 C CA . ARG A 1 193 ? -10.110 -15.459 -26.484 1.00 59.38 193 ARG A CA 1
ATOM 1541 C C . ARG A 1 193 ? -9.955 -14.161 -25.682 1.00 59.38 193 ARG A C 1
ATOM 1543 O O . ARG A 1 193 ? -9.636 -14.225 -24.499 1.00 59.38 193 ARG A O 1
ATOM 1550 N N . PRO A 1 194 ? -10.258 -12.985 -26.259 1.00 59.97 194 PRO A N 1
ATOM 1551 C CA . PRO A 1 194 ? -10.113 -11.681 -25.593 1.00 59.97 194 PRO A CA 1
ATOM 1552 C C . PRO A 1 194 ? -11.014 -11.483 -24.354 1.00 59.97 194 PRO A C 1
ATOM 1554 O O . PRO A 1 194 ? -11.092 -10.384 -23.812 1.00 59.97 194 PRO A O 1
ATOM 1557 N N . THR A 1 195 ? -11.735 -12.520 -23.926 1.00 68.12 195 THR A N 1
ATOM 1558 C CA . THR A 1 195 ? -12.616 -12.545 -22.757 1.00 68.12 195 THR A CA 1
ATOM 1559 C C . THR A 1 195 ? -12.032 -13.282 -21.559 1.00 68.12 195 THR A C 1
ATOM 1561 O O . THR A 1 195 ? -12.621 -13.199 -20.484 1.00 68.12 195 THR A O 1
ATOM 1564 N N . ASP A 1 196 ? -10.931 -14.012 -21.730 1.00 82.06 196 ASP A N 1
ATOM 1565 C CA . ASP A 1 196 ? -10.418 -14.874 -20.670 1.00 82.06 196 ASP A CA 1
ATOM 1566 C C . ASP A 1 196 ? -9.677 -14.030 -19.612 1.00 82.06 196 ASP A C 1
ATOM 1568 O O . ASP A 1 196 ? -8.957 -13.087 -19.965 1.00 82.06 196 ASP A O 1
ATOM 1572 N N . PRO A 1 197 ? -9.878 -14.304 -18.309 1.00 88.19 197 PRO A N 1
ATOM 1573 C CA . PRO A 1 197 ? -9.220 -13.558 -17.243 1.00 88.19 197 PRO A CA 1
ATOM 1574 C C . PRO A 1 197 ? -7.708 -13.791 -17.284 1.00 88.19 197 PRO A C 1
ATOM 1576 O O . PRO A 1 197 ? -7.249 -14.928 -17.397 1.00 88.19 197 PRO A O 1
ATOM 1579 N N . ARG A 1 198 ? -6.934 -12.711 -17.143 1.00 89.94 198 ARG A N 1
ATOM 1580 C CA . ARG A 1 198 ? -5.472 -12.784 -17.029 1.00 89.94 198 ARG A CA 1
ATOM 1581 C C . ARG A 1 198 ? -5.095 -12.914 -15.563 1.00 89.94 198 ARG A 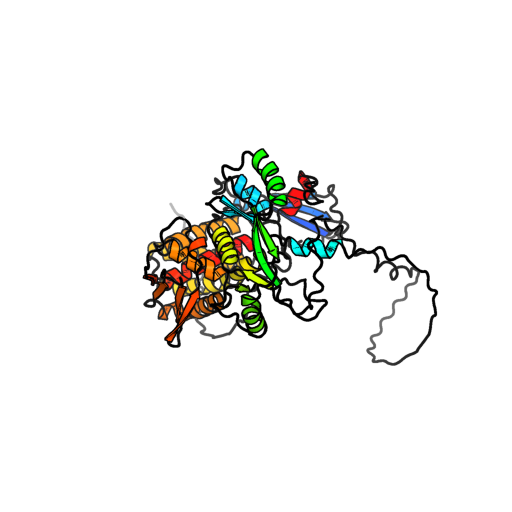C 1
ATOM 1583 O O . ARG A 1 198 ? -5.592 -12.148 -14.734 1.00 89.94 198 ARG A O 1
ATOM 1590 N N . VAL A 1 199 ? -4.225 -13.864 -15.249 1.00 92.69 199 VAL A N 1
ATOM 1591 C CA . VAL A 1 199 ? -3.782 -14.139 -13.880 1.00 92.69 199 VAL A CA 1
ATOM 1592 C C . VAL A 1 199 ? -2.277 -13.962 -13.759 1.00 92.69 199 VAL A C 1
ATOM 1594 O O . VAL A 1 199 ? -1.523 -14.337 -14.654 1.00 92.69 199 VAL A O 1
ATOM 1597 N N . PHE A 1 200 ? -1.846 -13.401 -12.638 1.00 93.50 200 PHE A N 1
ATOM 1598 C CA . PHE A 1 200 ? -0.456 -13.061 -12.382 1.00 93.50 200 PHE A CA 1
ATOM 1599 C C . PHE A 1 200 ? 0.024 -13.622 -11.042 1.00 93.50 200 PHE A C 1
ATOM 1601 O O . PHE A 1 200 ? -0.749 -13.755 -10.088 1.00 93.50 200 PHE A O 1
ATOM 1608 N N . ARG A 1 201 ? 1.322 -13.906 -10.961 1.00 93.81 201 ARG A N 1
ATOM 1609 C CA . ARG A 1 201 ? 2.033 -14.322 -9.745 1.00 93.81 201 ARG A CA 1
ATOM 1610 C C . ARG A 1 201 ? 3.430 -13.703 -9.746 1.00 93.81 201 ARG A C 1
ATOM 1612 O O . ARG A 1 201 ? 3.997 -13.461 -10.805 1.00 93.81 201 ARG A O 1
ATOM 1619 N N . PHE A 1 202 ? 3.979 -13.447 -8.561 1.00 92.31 202 PHE A N 1
ATOM 1620 C CA . PHE A 1 202 ? 5.398 -13.134 -8.428 1.00 92.31 202 PHE A CA 1
ATOM 1621 C C . PHE A 1 202 ? 6.245 -14.402 -8.501 1.00 92.31 202 PHE A C 1
ATOM 1623 O O . PHE A 1 202 ? 6.118 -15.281 -7.648 1.00 92.31 202 PHE A O 1
ATOM 1630 N N . SER A 1 203 ? 7.136 -14.454 -9.486 1.00 90.25 203 SER A N 1
ATOM 1631 C CA . SER A 1 203 ? 8.118 -15.526 -9.647 1.00 90.25 203 SER A CA 1
ATOM 1632 C C . SER A 1 203 ? 9.531 -14.960 -9.578 1.00 90.25 203 SER A C 1
ATOM 1634 O O . SER A 1 203 ? 9.768 -13.784 -9.859 1.00 90.25 203 SER A O 1
ATOM 1636 N N . THR A 1 204 ? 10.487 -15.807 -9.211 1.00 87.25 204 THR A N 1
ATOM 1637 C CA . THR A 1 204 ? 11.912 -15.472 -9.226 1.00 87.25 204 THR A CA 1
ATOM 1638 C C . THR A 1 204 ? 12.391 -15.350 -10.672 1.00 87.25 204 THR A C 1
ATOM 1640 O O . THR A 1 204 ? 12.366 -16.338 -11.401 1.00 87.25 204 THR A O 1
ATOM 1643 N N . SER A 1 205 ? 12.833 -14.163 -11.084 1.00 75.38 205 SER A N 1
ATOM 1644 C CA . SER A 1 205 ? 13.252 -13.907 -12.468 1.00 75.38 205 SER A CA 1
ATOM 1645 C C . SER A 1 205 ? 14.773 -13.988 -12.591 1.00 75.38 205 SER A C 1
ATOM 1647 O O . SER A 1 205 ? 15.444 -13.016 -12.265 1.00 75.38 205 SER A O 1
ATOM 1649 N N . THR A 1 206 ? 15.334 -15.081 -13.111 1.00 67.88 206 THR A N 1
ATOM 1650 C CA . THR A 1 206 ? 16.798 -15.253 -13.255 1.00 67.88 206 THR A CA 1
ATOM 1651 C C . THR A 1 206 ? 17.460 -14.129 -14.056 1.00 67.88 206 THR A C 1
ATOM 1653 O O . THR A 1 206 ? 18.438 -13.544 -13.600 1.00 67.88 206 THR A O 1
ATOM 1656 N N . ASP A 1 207 ? 16.865 -13.743 -15.182 1.00 68.12 207 ASP A N 1
ATOM 1657 C CA . ASP A 1 207 ? 17.530 -12.885 -16.172 1.00 68.12 207 ASP A CA 1
ATOM 1658 C C . ASP A 1 207 ? 17.633 -11.429 -15.684 1.00 68.12 207 ASP A C 1
ATOM 1660 O O . ASP A 1 207 ? 18.682 -10.788 -15.744 1.00 68.12 207 ASP A O 1
ATOM 1664 N N . ARG A 1 208 ? 16.548 -10.905 -15.098 1.00 63.69 208 ARG A N 1
ATOM 1665 C CA . ARG A 1 208 ? 16.529 -9.564 -14.489 1.00 63.69 208 ARG A CA 1
ATOM 1666 C C . ARG A 1 208 ? 17.307 -9.503 -13.167 1.00 63.69 208 ARG A C 1
ATOM 1668 O O . ARG A 1 208 ? 17.794 -8.428 -12.808 1.00 63.69 208 ARG A O 1
ATOM 1675 N N . VAL A 1 209 ? 17.408 -10.624 -12.441 1.00 61.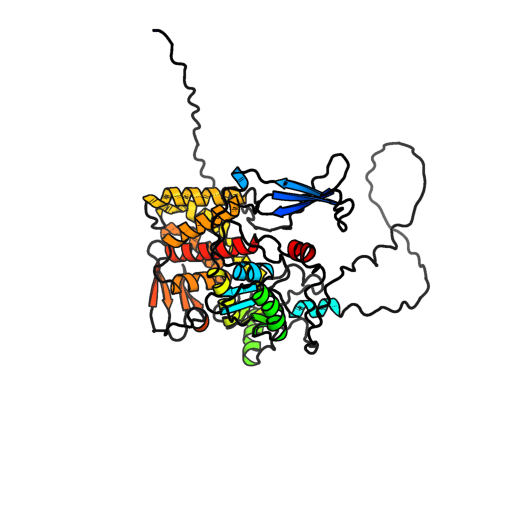59 209 VAL A N 1
ATOM 1676 C CA . VAL A 1 209 ? 18.182 -10.719 -11.193 1.00 61.59 209 VAL A CA 1
ATOM 1677 C C . VAL A 1 209 ? 19.654 -10.478 -11.480 1.00 61.59 209 VAL A C 1
ATOM 1679 O O . VAL A 1 209 ? 20.209 -9.572 -10.876 1.00 61.59 209 VAL A O 1
ATOM 1682 N N . GLU A 1 210 ? 20.276 -11.221 -12.399 1.00 63.88 210 GLU A N 1
ATOM 1683 C CA . GLU A 1 210 ? 21.721 -11.100 -12.662 1.00 63.88 210 GLU A CA 1
ATOM 1684 C C . GLU A 1 210 ? 22.100 -9.676 -13.069 1.00 63.88 210 GLU A C 1
ATOM 1686 O O . GLU A 1 210 ? 23.025 -9.073 -12.521 1.00 63.88 210 GLU A O 1
ATOM 1691 N N . ALA A 1 211 ? 21.287 -9.102 -13.949 1.00 65.44 211 ALA A N 1
ATOM 1692 C CA . ALA A 1 211 ? 21.398 -7.736 -14.403 1.00 65.44 211 ALA A CA 1
ATOM 1693 C C . ALA A 1 211 ? 21.408 -6.711 -13.254 1.00 65.44 211 ALA A C 1
ATOM 1695 O O . ALA A 1 211 ? 22.386 -5.993 -13.024 1.00 65.44 211 ALA A O 1
ATOM 1696 N N . LEU A 1 212 ? 20.312 -6.632 -12.500 1.00 67.88 212 LEU A N 1
ATOM 1697 C CA . LEU A 1 212 ? 20.183 -5.632 -11.441 1.00 67.88 212 LEU A CA 1
ATOM 1698 C C . LEU A 1 212 ? 21.124 -5.913 -10.267 1.00 67.88 212 LEU A C 1
ATOM 1700 O O . LEU A 1 212 ? 21.584 -4.974 -9.619 1.00 67.88 212 LEU A O 1
ATOM 1704 N N . HIS A 1 213 ? 21.450 -7.180 -10.016 1.00 65.69 213 HIS A N 1
ATOM 1705 C CA . HIS A 1 213 ? 22.371 -7.583 -8.962 1.00 65.69 213 HIS A CA 1
ATOM 1706 C C . HIS A 1 213 ? 23.812 -7.153 -9.273 1.00 65.69 213 HIS A C 1
ATOM 1708 O O . HIS A 1 213 ? 24.523 -6.747 -8.354 1.00 65.69 213 HIS A O 1
ATOM 1714 N N . ASN A 1 214 ? 24.236 -7.152 -10.541 1.00 66.12 214 ASN A N 1
ATOM 1715 C CA . ASN A 1 214 ? 25.543 -6.617 -10.939 1.00 66.12 214 ASN A CA 1
ATOM 1716 C C . ASN A 1 214 ? 25.657 -5.112 -10.644 1.00 66.12 214 ASN A C 1
ATOM 1718 O O . ASN A 1 214 ? 26.661 -4.663 -10.087 1.00 66.12 214 ASN A O 1
ATOM 1722 N N . VAL A 1 215 ? 24.602 -4.342 -10.933 1.00 64.56 215 VAL A N 1
ATOM 1723 C CA . VAL A 1 215 ? 24.558 -2.901 -10.630 1.00 64.56 215 VAL A CA 1
ATOM 1724 C C . VAL A 1 215 ? 24.496 -2.663 -9.120 1.00 64.56 215 VAL A C 1
ATOM 1726 O O . VAL A 1 215 ? 25.265 -1.860 -8.595 1.00 64.56 215 VAL A O 1
ATOM 1729 N N . ALA A 1 216 ? 23.649 -3.400 -8.398 1.00 65.81 216 ALA A N 1
ATOM 1730 C CA . ALA A 1 216 ? 23.518 -3.277 -6.945 1.00 65.81 216 ALA A CA 1
ATOM 1731 C C . ALA A 1 216 ? 24.826 -3.619 -6.205 1.00 65.81 216 ALA A C 1
ATOM 1733 O O . ALA A 1 216 ? 25.220 -2.894 -5.290 1.00 65.81 216 ALA A O 1
ATOM 1734 N N . ASN A 1 217 ? 25.541 -4.663 -6.644 1.00 67.56 217 ASN A N 1
ATOM 1735 C CA . ASN A 1 217 ? 26.849 -5.042 -6.098 1.00 67.56 217 ASN A CA 1
ATOM 1736 C C . ASN A 1 217 ? 27.900 -3.947 -6.300 1.00 67.56 217 ASN A C 1
ATOM 1738 O O . ASN A 1 217 ? 28.708 -3.705 -5.406 1.00 67.56 217 ASN A O 1
ATOM 1742 N N . SER A 1 218 ? 27.884 -3.273 -7.456 1.00 61.69 218 SER A N 1
ATOM 1743 C CA . SER A 1 218 ? 28.827 -2.187 -7.758 1.00 61.69 218 SER A CA 1
ATOM 1744 C C . SER A 1 218 ? 28.640 -0.954 -6.867 1.00 61.69 218 SER A C 1
ATOM 1746 O O . SER A 1 218 ? 29.584 -0.199 -6.661 1.00 61.69 218 SER A O 1
ATOM 1748 N N . LEU A 1 219 ? 27.443 -0.773 -6.300 1.00 60.44 219 LEU A N 1
ATOM 1749 C CA . LEU A 1 219 ? 27.107 0.348 -5.422 1.00 60.44 219 LEU A CA 1
ATOM 1750 C C . LEU A 1 219 ? 27.442 0.075 -3.942 1.00 60.44 219 LEU A C 1
ATOM 1752 O O . LEU A 1 219 ? 27.002 0.834 -3.080 1.00 60.44 219 LEU A O 1
ATOM 1756 N N . GLU A 1 220 ? 28.153 -1.023 -3.636 1.00 57.94 220 GLU A N 1
ATOM 1757 C CA . GLU A 1 220 ? 28.380 -1.533 -2.267 1.00 57.94 220 GLU A CA 1
ATOM 1758 C C . GLU A 1 220 ? 27.066 -1.671 -1.464 1.00 57.94 220 GLU A C 1
ATOM 1760 O O . GLU A 1 220 ? 27.036 -1.649 -0.233 1.00 57.94 220 GLU A O 1
ATOM 1765 N N . ALA A 1 221 ? 25.936 -1.779 -2.170 1.00 53.62 221 ALA A N 1
ATOM 1766 C CA . ALA A 1 221 ? 24.653 -1.340 -1.644 1.00 53.62 221 ALA A CA 1
ATOM 1767 C C . ALA A 1 221 ? 23.838 -2.443 -0.960 1.00 53.62 221 ALA A C 1
ATOM 1769 O O . ALA A 1 221 ? 22.756 -2.166 -0.435 1.00 53.62 221 ALA A O 1
ATOM 1770 N N . THR A 1 222 ? 24.310 -3.690 -0.941 1.00 49.44 222 THR A N 1
ATOM 1771 C CA . THR A 1 222 ? 23.483 -4.811 -0.486 1.00 49.44 222 THR A CA 1
ATOM 1772 C C . THR A 1 222 ? 24.239 -5.830 0.361 1.00 49.44 222 THR A C 1
ATOM 1774 O O . THR A 1 222 ? 24.919 -6.706 -0.156 1.00 49.44 222 THR A O 1
ATOM 1777 N N . ASN A 1 223 ? 23.948 -5.816 1.667 1.00 52.00 223 ASN A N 1
ATOM 1778 C CA . ASN A 1 223 ? 23.898 -7.035 2.494 1.00 52.00 223 ASN A CA 1
ATOM 1779 C C . ASN A 1 223 ? 22.650 -7.893 2.173 1.00 52.00 223 ASN A C 1
ATOM 1781 O O . ASN A 1 223 ? 22.446 -8.957 2.753 1.00 52.00 223 ASN A O 1
ATOM 1785 N N . ALA A 1 224 ? 21.772 -7.415 1.286 1.00 54.72 224 ALA A N 1
ATOM 1786 C CA . ALA A 1 224 ? 20.574 -8.117 0.861 1.00 54.72 224 ALA A CA 1
ATOM 1787 C C . ALA A 1 224 ? 20.914 -9.077 -0.289 1.00 54.72 224 ALA A C 1
ATOM 1789 O O . ALA A 1 224 ? 20.875 -8.690 -1.452 1.00 54.72 224 ALA A O 1
ATOM 1790 N N . HIS A 1 225 ? 21.204 -10.339 0.034 1.00 59.81 225 HIS A N 1
ATOM 1791 C CA . HIS A 1 225 ? 21.249 -11.467 -0.915 1.00 59.81 225 HIS A CA 1
ATOM 1792 C C . HIS A 1 225 ? 19.840 -11.856 -1.408 1.00 59.81 225 HIS A C 1
ATOM 1794 O O . HIS A 1 225 ? 19.438 -13.018 -1.399 1.00 59.81 225 HIS A O 1
ATOM 1800 N N . GLY A 1 226 ? 19.051 -10.844 -1.747 1.00 71.00 226 GLY A N 1
ATOM 1801 C CA . GLY A 1 226 ? 17.646 -10.946 -2.074 1.00 71.00 226 GLY A CA 1
ATOM 1802 C C . GLY A 1 226 ? 17.381 -11.527 -3.445 1.00 71.00 226 GLY A C 1
ATOM 1803 O O . GLY A 1 226 ? 18.036 -11.149 -4.412 1.00 71.00 226 GLY A O 1
ATOM 1804 N N . VAL A 1 227 ? 16.361 -12.376 -3.564 1.00 83.81 227 VAL A N 1
ATOM 1805 C CA . VAL A 1 227 ? 15.868 -12.787 -4.880 1.00 83.81 227 VAL A CA 1
ATOM 1806 C C . VAL A 1 227 ? 14.940 -11.700 -5.423 1.00 83.81 227 VAL A C 1
ATOM 1808 O O . VAL A 1 227 ? 14.005 -11.275 -4.737 1.00 83.81 227 VAL A O 1
ATOM 1811 N N . VAL A 1 228 ? 15.194 -11.241 -6.653 1.00 85.25 228 VAL A N 1
ATOM 1812 C CA . VAL A 1 228 ? 14.288 -10.322 -7.355 1.00 85.25 228 VAL A CA 1
ATOM 1813 C C . VAL A 1 228 ? 13.131 -11.124 -7.948 1.00 85.25 228 VAL A C 1
ATOM 1815 O O . VAL A 1 228 ? 13.307 -12.017 -8.780 1.00 85.25 228 VAL A O 1
ATOM 1818 N N . CYS A 1 229 ? 11.931 -10.787 -7.503 1.00 89.38 229 CYS A N 1
ATOM 1819 C CA . CYS A 1 229 ? 10.674 -11.334 -7.965 1.00 89.38 229 CYS A CA 1
ATOM 1820 C C . CYS A 1 229 ? 10.046 -10.388 -8.991 1.00 89.38 229 CYS A C 1
ATOM 1822 O O . CYS A 1 229 ? 9.930 -9.182 -8.754 1.00 89.38 229 CYS A O 1
ATOM 1824 N N . SER A 1 230 ? 9.598 -10.935 -10.117 1.00 89.06 230 SER A N 1
ATOM 1825 C CA . SER A 1 230 ? 8.908 -10.191 -11.171 1.00 89.06 230 SER A CA 1
ATOM 1826 C C . SER A 1 230 ? 7.470 -10.676 -11.332 1.00 89.06 230 SER A C 1
ATOM 1828 O O . SER A 1 230 ? 7.158 -11.820 -10.994 1.00 89.06 230 SER A O 1
ATOM 1830 N N . LEU A 1 231 ? 6.578 -9.784 -11.771 1.00 90.12 231 LEU A N 1
ATOM 1831 C CA . LEU A 1 231 ? 5.180 -10.130 -11.995 1.00 90.12 231 LEU A CA 1
ATOM 1832 C C . LEU A 1 231 ? 5.050 -10.861 -13.333 1.00 90.12 231 LEU A C 1
ATOM 1834 O O . LEU A 1 231 ? 5.162 -10.248 -14.397 1.00 90.12 231 LEU A O 1
ATOM 1838 N N . GLU A 1 232 ? 4.767 -12.154 -13.265 1.00 89.62 232 GLU A N 1
ATOM 1839 C CA . GLU A 1 232 ? 4.636 -13.024 -14.427 1.00 89.62 232 GLU A CA 1
ATOM 1840 C C . GLU A 1 232 ? 3.183 -13.432 -14.637 1.00 89.62 232 GLU A C 1
ATOM 1842 O O . GLU A 1 232 ? 2.439 -13.709 -13.691 1.00 89.62 232 GLU A O 1
ATOM 1847 N N . GLU A 1 233 ? 2.772 -13.458 -15.902 1.00 89.88 233 GLU A N 1
ATOM 1848 C CA . GLU A 1 233 ? 1.487 -14.020 -16.292 1.00 89.88 233 GLU A CA 1
ATOM 1849 C C . GLU A 1 233 ? 1.586 -15.544 -16.272 1.00 89.88 233 GLU A C 1
ATOM 1851 O O . GLU A 1 233 ? 2.482 -16.124 -16.884 1.00 89.88 233 GLU A O 1
ATOM 1856 N N . ILE A 1 234 ? 0.663 -16.190 -15.566 1.00 91.75 234 ILE A N 1
ATOM 1857 C CA . ILE A 1 234 ? 0.632 -17.647 -15.438 1.00 91.75 234 ILE A CA 1
ATOM 1858 C C . ILE A 1 234 ? -0.582 -18.218 -16.159 1.00 91.75 234 ILE A C 1
ATOM 1860 O O . ILE A 1 234 ? -1.578 -17.540 -16.417 1.00 91.75 234 ILE A O 1
ATOM 1864 N N . GLU A 1 235 ? -0.523 -19.502 -16.490 1.00 90.75 235 GLU A N 1
ATOM 1865 C CA . GLU A 1 235 ? -1.699 -20.175 -17.016 1.00 90.75 235 GLU A CA 1
ATOM 1866 C C . GLU A 1 235 ? -2.764 -20.294 -15.928 1.00 90.75 235 GLU A C 1
ATOM 1868 O O . GLU A 1 235 ? -2.460 -20.730 -14.819 1.00 90.75 235 GLU A O 1
ATOM 1873 N N . VAL A 1 236 ? -4.018 -19.954 -16.254 1.00 90.06 236 VAL A N 1
ATOM 1874 C CA . VAL A 1 236 ? -5.135 -20.092 -15.313 1.00 90.06 236 VAL A CA 1
ATOM 1875 C C . VAL A 1 236 ? -5.253 -21.556 -14.871 1.00 90.06 236 VAL A C 1
ATOM 1877 O O . VAL A 1 236 ? -5.617 -22.406 -15.698 1.00 90.06 236 VAL A O 1
ATOM 1880 N N . PRO A 1 237 ? -4.999 -21.868 -13.585 1.00 90.38 237 PRO A N 1
ATOM 1881 C CA . PRO A 1 237 ? -5.113 -23.227 -13.081 1.00 90.38 237 PRO A CA 1
ATOM 1882 C C . PRO A 1 237 ? -6.528 -23.768 -13.299 1.00 90.38 237 PRO A C 1
ATOM 1884 O O . PRO A 1 237 ? -7.510 -23.047 -13.120 1.00 90.38 237 PRO A O 1
ATOM 1887 N N . ASN A 1 238 ? -6.668 -25.044 -13.672 1.00 89.38 238 ASN A N 1
ATOM 1888 C CA . ASN A 1 238 ? -7.984 -25.619 -13.986 1.00 89.38 238 ASN A CA 1
ATOM 1889 C C . ASN A 1 238 ? -8.979 -25.523 -12.816 1.00 89.38 238 ASN A C 1
ATOM 1891 O O . ASN A 1 238 ? -10.166 -25.321 -13.047 1.00 89.38 238 ASN A O 1
ATOM 1895 N N . ASN A 1 239 ? -8.494 -25.611 -11.576 1.00 90.25 239 ASN A N 1
ATOM 1896 C CA . ASN A 1 239 ? -9.291 -25.429 -10.361 1.00 90.25 239 ASN A CA 1
ATOM 1897 C C . ASN A 1 239 ? -9.700 -23.966 -10.100 1.00 90.25 239 ASN A C 1
ATOM 1899 O O . ASN A 1 239 ? -10.671 -23.740 -9.390 1.00 90.25 239 ASN A O 1
ATOM 1903 N N . ALA A 1 240 ? -8.989 -22.989 -10.668 1.00 91.44 240 ALA A N 1
ATOM 1904 C CA . ALA A 1 240 ? -9.271 -21.563 -10.508 1.00 91.44 240 ALA A CA 1
ATOM 1905 C C . ALA A 1 240 ? -10.196 -21.000 -11.600 1.00 91.44 240 ALA A C 1
ATOM 1907 O O . ALA A 1 240 ? -10.767 -19.927 -11.421 1.00 91.44 240 ALA A O 1
ATOM 1908 N N . LYS A 1 241 ? -10.364 -21.700 -12.732 1.00 89.88 241 LYS A N 1
ATOM 1909 C CA . LYS A 1 241 ? -11.169 -21.214 -13.869 1.00 89.88 241 LYS A CA 1
ATOM 1910 C C . LYS A 1 241 ? -12.601 -20.871 -13.467 1.00 89.88 241 LYS A C 1
ATOM 1912 O O . LYS A 1 241 ? -13.053 -19.769 -13.753 1.00 89.88 241 LYS A O 1
ATOM 1917 N N . SER A 1 242 ? -13.287 -21.770 -12.762 1.00 88.38 242 SER A N 1
ATOM 1918 C CA . SER A 1 242 ? -14.669 -21.539 -12.326 1.00 88.38 242 SER A CA 1
ATOM 1919 C C . SER A 1 242 ? -14.787 -20.364 -11.352 1.00 88.38 242 SER A C 1
ATOM 1921 O O . SER A 1 242 ? -15.693 -19.549 -11.491 1.00 88.38 242 SER A O 1
ATOM 1923 N N . GLU A 1 243 ? -13.845 -20.242 -10.409 1.00 90.62 243 GLU A N 1
ATOM 1924 C CA . GLU A 1 243 ? -13.795 -19.142 -9.433 1.00 90.62 243 GLU A CA 1
ATOM 1925 C C . GLU A 1 243 ? -13.596 -17.786 -10.128 1.00 90.62 243 GLU A C 1
ATOM 1927 O O . GLU A 1 243 ? -14.276 -16.803 -9.821 1.00 90.62 243 GLU A O 1
ATOM 1932 N N . LEU A 1 244 ? -12.684 -17.727 -11.100 1.00 89.81 244 LEU A N 1
ATOM 1933 C CA . LEU A 1 244 ? -12.398 -16.509 -11.853 1.00 89.81 244 LEU A CA 1
ATOM 1934 C C . LEU A 1 244 ? -13.535 -16.154 -12.810 1.00 89.81 244 LEU A C 1
ATOM 1936 O O . LEU A 1 244 ? -13.881 -14.983 -12.918 1.00 89.81 244 LEU A O 1
ATOM 1940 N N . GLU A 1 245 ? -14.158 -17.133 -13.466 1.00 88.12 245 GLU A N 1
ATOM 1941 C CA . GLU A 1 245 ? -15.336 -16.909 -14.312 1.00 88.12 245 GLU A CA 1
ATOM 1942 C C . GLU A 1 245 ? -16.525 -16.356 -13.517 1.00 88.12 245 GLU A C 1
ATOM 1944 O O . GLU A 1 245 ? -17.231 -15.467 -14.002 1.00 88.12 245 GLU A O 1
ATOM 1949 N N . GLU A 1 246 ? -16.741 -16.842 -12.295 1.00 87.50 246 GLU A N 1
ATOM 1950 C CA . GLU A 1 246 ? -17.749 -16.296 -11.385 1.00 87.50 246 GLU A CA 1
ATOM 1951 C C . GLU A 1 246 ? -17.388 -14.865 -10.960 1.00 87.50 246 GLU A C 1
ATOM 1953 O O . GLU A 1 246 ? -18.212 -13.952 -11.061 1.00 87.50 246 GLU A O 1
ATOM 1958 N N . SER A 1 247 ? -16.123 -14.641 -10.597 1.00 86.12 247 SER A N 1
ATOM 1959 C CA . SER A 1 247 ? -15.598 -13.324 -10.216 1.00 86.12 247 SER A CA 1
ATOM 1960 C C . SER A 1 247 ? -15.710 -12.295 -11.347 1.00 86.12 247 SER A C 1
ATOM 1962 O O . SER A 1 247 ? -15.998 -11.126 -11.101 1.00 86.12 247 SER A O 1
ATOM 1964 N N . VAL A 1 248 ? -15.534 -12.721 -12.602 1.00 85.12 248 VAL A N 1
ATOM 1965 C CA . VAL A 1 248 ? -15.681 -11.883 -13.803 1.00 85.12 248 VAL A CA 1
ATOM 1966 C C . VAL A 1 248 ? -17.122 -11.401 -13.985 1.00 85.12 248 VAL A C 1
ATOM 1968 O O . VAL A 1 248 ? -17.344 -10.287 -14.466 1.00 85.12 248 VAL A O 1
ATOM 1971 N N . ARG A 1 249 ? -18.106 -12.233 -13.624 1.00 83.69 249 ARG A N 1
ATOM 1972 C CA . ARG A 1 249 ? -19.540 -11.925 -13.760 1.00 83.69 249 ARG A CA 1
ATOM 1973 C C . ARG A 1 249 ? -20.074 -11.083 -12.608 1.00 83.69 249 ARG A C 1
ATOM 1975 O O . ARG A 1 249 ? -21.099 -10.425 -12.771 1.00 83.69 249 ARG A O 1
ATOM 1982 N N . SER A 1 250 ? -19.405 -11.116 -11.462 1.00 81.81 250 SER A N 1
ATOM 1983 C CA . SER A 1 250 ? -19.814 -10.372 -10.281 1.00 81.81 250 SER A CA 1
ATOM 1984 C C . SER A 1 250 ? -19.358 -8.912 -10.333 1.00 81.81 250 SER A C 1
ATOM 1986 O O . SER A 1 250 ? -18.265 -8.575 -10.791 1.00 81.81 250 SER A O 1
ATOM 1988 N N . THR A 1 251 ? -20.195 -8.021 -9.803 1.00 76.69 251 THR A N 1
ATOM 1989 C CA . THR A 1 251 ? -19.807 -6.629 -9.537 1.00 76.69 251 THR A CA 1
ATOM 1990 C C . THR A 1 251 ? -18.754 -6.555 -8.428 1.00 76.69 251 THR A C 1
ATOM 1992 O O . THR A 1 251 ? -17.851 -5.722 -8.500 1.00 76.69 251 THR A O 1
ATOM 1995 N N . TYR A 1 252 ? -18.856 -7.449 -7.440 1.00 73.50 252 TYR A N 1
ATOM 1996 C CA . TYR A 1 252 ? -17.992 -7.518 -6.260 1.00 73.50 252 TYR A CA 1
ATOM 1997 C C . TYR A 1 252 ? -17.115 -8.762 -6.312 1.00 73.50 252 TYR A C 1
ATOM 1999 O O . TYR A 1 252 ? -17.606 -9.853 -6.612 1.00 73.50 252 TYR A O 1
ATOM 2007 N N . HIS A 1 253 ? -15.826 -8.620 -6.019 1.00 75.94 253 HIS A N 1
ATOM 2008 C CA . HIS A 1 253 ? -14.944 -9.779 -6.010 1.00 75.94 253 HIS A CA 1
ATOM 2009 C C . HIS A 1 253 ? -15.193 -10.577 -4.723 1.00 75.94 253 HIS A C 1
ATOM 2011 O O . HIS A 1 253 ? -15.265 -9.973 -3.649 1.00 75.94 253 HIS A O 1
ATOM 2017 N N . PRO A 1 254 ? -15.366 -11.910 -4.776 1.00 78.69 254 PRO A N 1
ATOM 2018 C CA . PRO A 1 254 ? -15.554 -12.693 -3.565 1.00 78.69 254 PRO A CA 1
ATOM 2019 C C . PRO A 1 254 ? -14.354 -12.501 -2.632 1.00 78.69 254 PRO A C 1
ATOM 2021 O O . PRO A 1 254 ? -13.231 -12.883 -2.952 1.00 78.69 254 PRO A O 1
ATOM 2024 N N . ILE A 1 255 ? -14.613 -11.942 -1.446 1.00 83.81 255 ILE A N 1
ATOM 2025 C CA . ILE A 1 255 ? -13.584 -11.605 -0.446 1.00 83.81 255 ILE A CA 1
ATOM 2026 C C . ILE A 1 255 ? -12.733 -12.838 -0.093 1.00 83.81 255 ILE A C 1
ATOM 2028 O O . ILE A 1 255 ? -11.530 -12.736 0.130 1.00 83.81 255 ILE A O 1
ATOM 2032 N N . ASN A 1 256 ? -13.349 -14.024 -0.112 1.00 85.12 256 ASN A N 1
ATOM 2033 C CA . ASN A 1 256 ? -12.714 -15.293 0.238 1.00 85.12 256 ASN A CA 1
ATOM 2034 C C . ASN A 1 256 ? -11.893 -15.938 -0.896 1.00 85.12 256 ASN A C 1
ATOM 2036 O O . ASN A 1 256 ? -11.235 -16.950 -0.645 1.00 85.12 256 ASN A O 1
ATOM 2040 N N . GLY A 1 257 ? -11.881 -15.370 -2.108 1.00 87.81 257 GLY A N 1
ATOM 2041 C CA . GLY A 1 257 ? -11.252 -15.972 -3.292 1.00 87.81 257 GLY A CA 1
ATOM 2042 C C . GLY A 1 257 ? -9.728 -15.836 -3.344 1.00 87.81 257 GLY A C 1
ATOM 2043 O O . GLY A 1 257 ? -9.191 -14.784 -2.995 1.00 87.81 257 GLY A O 1
ATOM 2044 N N . SER A 1 258 ? -9.015 -16.881 -3.773 1.00 92.44 258 SER A N 1
ATOM 2045 C CA . SER A 1 258 ? -7.535 -16.988 -3.759 1.00 92.44 258 SER A CA 1
ATOM 2046 C C . SER A 1 258 ? -6.821 -15.950 -4.633 1.00 92.44 258 SER A C 1
ATOM 2048 O O . SER A 1 258 ? -5.595 -15.827 -4.607 1.00 92.44 258 SER A O 1
ATOM 2050 N N . TRP A 1 259 ? -7.596 -15.190 -5.393 1.00 93.81 259 TRP A N 1
ATOM 2051 C CA . TRP A 1 259 ? -7.154 -14.176 -6.328 1.00 93.81 259 TRP A CA 1
ATOM 2052 C C . TRP A 1 259 ? -7.597 -12.800 -5.857 1.00 93.81 259 TRP A C 1
ATOM 2054 O O . TRP A 1 259 ? -8.675 -12.642 -5.294 1.00 93.81 259 TRP A O 1
ATOM 2064 N N . VAL A 1 260 ? -6.780 -11.791 -6.120 1.00 93.00 260 VAL A N 1
ATOM 2065 C CA . VAL A 1 260 ? -7.080 -10.382 -5.878 1.00 93.00 260 VAL A CA 1
ATOM 2066 C C . VAL A 1 260 ? -7.203 -9.695 -7.227 1.00 93.00 260 VAL A C 1
ATOM 2068 O O . VAL A 1 260 ? -6.352 -9.854 -8.100 1.00 93.00 260 VAL A O 1
ATOM 2071 N N . ARG A 1 261 ? -8.272 -8.925 -7.418 1.00 90.62 261 ARG A N 1
ATOM 2072 C CA . ARG A 1 261 ? -8.480 -8.156 -8.645 1.00 90.62 261 ARG A CA 1
ATOM 2073 C C . ARG A 1 261 ? -7.504 -6.981 -8.698 1.00 90.62 261 ARG A C 1
ATOM 2075 O O . ARG A 1 261 ? -7.483 -6.151 -7.792 1.00 90.62 261 ARG A O 1
ATOM 2082 N N . LEU A 1 262 ? -6.732 -6.890 -9.775 1.00 88.88 262 LEU A N 1
ATOM 2083 C CA . LEU A 1 262 ? -5.826 -5.770 -10.008 1.00 88.88 262 LEU A CA 1
ATOM 2084 C C . LEU A 1 262 ? -6.607 -4.537 -10.494 1.00 88.88 262 LEU A C 1
ATOM 2086 O O . LEU A 1 262 ? -7.673 -4.640 -11.113 1.00 88.88 262 LEU A O 1
ATOM 2090 N N . GLY A 1 263 ? -6.080 -3.350 -10.187 1.00 76.69 263 GLY A N 1
ATOM 2091 C CA . GLY A 1 263 ? -6.657 -2.075 -10.614 1.00 76.69 263 GLY A CA 1
ATOM 2092 C C . GLY A 1 263 ? -6.767 -1.954 -12.139 1.00 76.69 263 GLY A C 1
ATOM 2093 O O . GLY A 1 263 ? -5.976 -2.525 -12.890 1.00 76.69 263 GLY A O 1
ATOM 2094 N N . ARG A 1 264 ? -7.749 -1.179 -12.621 1.00 71.00 264 ARG A N 1
ATOM 2095 C CA . ARG A 1 264 ? -7.869 -0.885 -14.057 1.00 71.00 264 ARG A CA 1
ATOM 2096 C C . ARG A 1 264 ? -6.769 0.083 -14.484 1.00 71.00 264 ARG A C 1
ATOM 2098 O O . ARG A 1 264 ? -6.755 1.228 -14.043 1.00 71.00 264 ARG A O 1
ATOM 2105 N N . VAL A 1 265 ? -5.926 -0.339 -15.421 1.00 66.25 265 VAL A N 1
ATOM 2106 C CA . VAL A 1 265 ? -5.014 0.567 -16.130 1.00 66.25 265 VAL A CA 1
ATOM 2107 C C . VAL A 1 265 ? -5.825 1.361 -17.156 1.00 66.25 265 VAL A C 1
ATOM 2109 O O . VAL A 1 265 ? -6.529 0.791 -17.992 1.00 66.25 265 VAL A O 1
ATOM 2112 N N . SER A 1 266 ? -5.756 2.691 -17.093 1.00 58.53 266 SER A N 1
ATOM 2113 C CA . SER A 1 266 ? -6.622 3.605 -17.861 1.00 58.53 266 SER A CA 1
ATOM 2114 C C . SER A 1 266 ? -6.452 3.522 -19.388 1.00 58.53 266 SER A C 1
ATOM 2116 O O . SER A 1 266 ? -7.323 3.984 -20.130 1.00 58.53 266 SER A O 1
ATOM 2118 N N . ASN A 1 267 ? -5.365 2.911 -19.871 1.00 53.06 267 ASN A N 1
ATOM 2119 C CA . ASN A 1 267 ? -4.937 3.008 -21.267 1.00 53.06 267 ASN A CA 1
ATOM 2120 C C . ASN A 1 267 ? -5.189 1.754 -22.126 1.00 53.06 267 ASN A C 1
ATOM 2122 O O . ASN A 1 267 ? -5.188 1.873 -23.351 1.00 53.06 267 ASN A O 1
ATOM 2126 N N . SER A 1 268 ? -5.457 0.577 -21.548 1.00 54.22 268 SER A N 1
ATOM 2127 C CA . SER A 1 268 ? -5.462 -0.687 -22.315 1.00 54.22 268 SER A CA 1
ATOM 2128 C C . SER A 1 268 ? -6.794 -1.036 -23.001 1.00 54.22 268 SER A C 1
ATOM 2130 O O . SER A 1 268 ? -6.811 -1.785 -23.974 1.00 54.22 268 SER A O 1
ATOM 2132 N N . SER A 1 269 ? -7.928 -0.472 -22.572 1.00 51.72 269 SER A N 1
ATOM 2133 C CA . SER A 1 269 ? -9.262 -0.952 -22.998 1.00 51.72 269 SER A CA 1
ATOM 2134 C C . SER A 1 269 ? -9.947 -0.153 -24.115 1.00 51.72 269 SER A C 1
ATOM 2136 O O . SER A 1 269 ? -11.034 -0.531 -24.559 1.00 51.72 269 SER A O 1
ATOM 2138 N N . ARG A 1 270 ? -9.336 0.922 -24.638 1.00 55.59 270 ARG A N 1
ATOM 2139 C CA . ARG A 1 270 ? -10.005 1.776 -25.644 1.00 55.59 270 ARG A CA 1
ATOM 2140 C C . ARG A 1 270 ? -10.288 1.073 -26.976 1.00 55.59 270 ARG A C 1
ATOM 2142 O O . ARG A 1 270 ? -11.166 1.522 -27.702 1.00 55.59 270 ARG A O 1
ATOM 2149 N N . ARG A 1 271 ? -9.567 -0.003 -27.314 1.00 57.56 271 ARG A N 1
ATOM 2150 C CA . ARG A 1 271 ? -9.711 -0.685 -28.615 1.00 57.56 271 ARG A CA 1
ATOM 2151 C C . ARG A 1 271 ? -10.775 -1.782 -28.642 1.00 57.56 271 ARG A C 1
ATOM 2153 O O . ARG A 1 271 ? -11.371 -1.991 -29.689 1.00 57.56 271 ARG A O 1
ATOM 2160 N N . THR A 1 272 ? -11.024 -2.471 -27.531 1.00 59.66 272 THR A N 1
ATOM 2161 C CA . THR A 1 272 ? -11.908 -3.653 -27.502 1.00 59.66 272 THR A CA 1
ATOM 2162 C C . THR A 1 272 ? -13.236 -3.407 -26.787 1.00 59.66 272 THR A C 1
ATOM 2164 O O . THR A 1 272 ? -14.106 -4.275 -26.809 1.00 59.66 272 THR A O 1
ATOM 2167 N N . GLY A 1 273 ? -13.416 -2.248 -26.138 1.00 66.00 273 GLY A N 1
ATOM 2168 C CA . GLY A 1 273 ? -14.654 -1.862 -25.443 1.00 66.00 273 GLY A CA 1
ATOM 2169 C C . GLY A 1 273 ? -14.987 -2.698 -24.198 1.00 66.00 273 GLY A C 1
ATOM 2170 O O . GLY A 1 273 ? -15.850 -2.307 -23.415 1.00 66.00 273 GLY A O 1
ATOM 2171 N N . LYS A 1 274 ? -14.290 -3.818 -23.975 1.00 69.81 274 LYS A N 1
ATOM 2172 C CA . LYS A 1 274 ? -14.424 -4.671 -22.794 1.00 69.81 274 LYS A CA 1
ATOM 2173 C C . LYS A 1 274 ? -13.169 -4.550 -21.926 1.00 69.81 274 LYS A C 1
ATOM 2175 O O . LYS A 1 274 ? -12.066 -4.738 -22.438 1.00 69.81 274 LYS A O 1
ATOM 2180 N N . PRO A 1 275 ? -13.307 -4.234 -20.626 1.00 70.38 275 PRO A N 1
ATOM 2181 C CA . PRO A 1 275 ? -12.172 -4.220 -19.717 1.00 70.38 275 PRO A CA 1
ATOM 2182 C C . PRO A 1 275 ? -11.647 -5.648 -19.552 1.00 70.38 275 PRO A C 1
ATOM 2184 O O . PRO A 1 275 ? -12.389 -6.529 -19.121 1.00 70.38 275 PRO A O 1
ATOM 2187 N N . ILE A 1 276 ? -10.374 -5.868 -19.882 1.00 79.19 276 ILE A N 1
ATOM 2188 C CA . ILE A 1 276 ? -9.682 -7.115 -19.552 1.00 79.19 276 ILE A CA 1
ATOM 2189 C C . ILE A 1 276 ? -9.588 -7.178 -18.028 1.00 79.19 276 ILE A C 1
ATOM 2191 O O . ILE A 1 276 ? -9.115 -6.231 -17.395 1.00 79.19 276 ILE A O 1
ATOM 2195 N N . LEU A 1 277 ? -10.095 -8.258 -17.436 1.00 85.81 277 LEU A N 1
ATOM 2196 C CA . LEU A 1 277 ? -10.001 -8.465 -15.997 1.00 85.81 277 LEU A CA 1
ATOM 2197 C C . LEU A 1 277 ? -8.687 -9.160 -15.677 1.00 85.81 277 LEU A C 1
ATOM 2199 O O . LEU A 1 277 ? -8.394 -10.240 -16.188 1.00 85.81 277 LEU A O 1
ATOM 2203 N N . THR A 1 278 ? -7.903 -8.489 -14.846 1.00 90.56 278 THR A N 1
ATOM 2204 C CA . THR A 1 278 ? -6.584 -8.912 -14.405 1.00 90.56 278 THR A CA 1
ATOM 2205 C C . THR A 1 278 ? -6.647 -9.256 -12.921 1.00 90.56 278 THR A C 1
ATOM 2207 O O . THR A 1 278 ? -7.241 -8.533 -12.116 1.00 90.56 278 THR A O 1
ATOM 2210 N N . PHE A 1 279 ? -6.048 -10.381 -12.560 1.00 93.44 279 PHE A N 1
ATOM 2211 C CA . PHE A 1 279 ? -6.034 -10.908 -11.204 1.00 93.44 279 PHE A CA 1
ATOM 2212 C C . PHE A 1 279 ? -4.612 -11.277 -10.806 1.00 93.44 279 PHE A C 1
ATOM 2214 O O . PHE A 1 279 ? -3.837 -11.732 -11.635 1.00 93.44 279 PHE A O 1
ATOM 2221 N N . ILE A 1 280 ? -4.272 -11.121 -9.537 1.00 94.94 280 ILE A N 1
ATOM 2222 C CA . ILE A 1 280 ? -3.009 -11.581 -8.962 1.00 94.94 280 ILE A CA 1
ATOM 2223 C C . ILE A 1 280 ? -3.306 -12.600 -7.868 1.00 94.94 280 ILE A C 1
ATOM 2225 O O . ILE A 1 280 ? -4.315 -12.491 -7.173 1.00 94.94 280 ILE A O 1
ATOM 2229 N N . GLU A 1 281 ? -2.452 -13.599 -7.701 1.00 95.50 281 GLU A N 1
ATOM 2230 C CA . GLU A 1 281 ? -2.562 -14.509 -6.565 1.00 95.50 281 GLU A CA 1
ATOM 2231 C C . GLU A 1 281 ? -2.481 -13.732 -5.243 1.00 95.50 281 GLU A C 1
ATOM 2233 O O . GLU A 1 281 ? -1.631 -12.853 -5.065 1.00 95.50 281 GLU A O 1
ATOM 2238 N N . ARG A 1 282 ? -3.357 -14.057 -4.287 1.00 95.00 282 ARG A N 1
ATOM 2239 C CA . ARG A 1 282 ? -3.437 -13.342 -3.007 1.00 95.00 282 ARG A CA 1
ATOM 2240 C C . ARG A 1 282 ? -2.104 -13.341 -2.264 1.00 95.00 282 ARG A C 1
ATOM 2242 O O . ARG A 1 282 ? -1.714 -12.302 -1.742 1.00 95.00 282 ARG A O 1
ATOM 2249 N N . GLN A 1 283 ? -1.392 -14.466 -2.264 1.00 95.00 283 GLN A N 1
ATOM 2250 C CA . GLN A 1 283 ? -0.063 -14.592 -1.664 1.00 95.00 283 GLN A CA 1
ATOM 2251 C C . GLN A 1 283 ? 0.896 -13.513 -2.199 1.00 95.00 283 GLN A C 1
ATOM 2253 O O . GLN A 1 283 ? 1.515 -12.772 -1.436 1.00 95.00 283 GLN A O 1
ATOM 2258 N N . SER A 1 284 ? 0.937 -13.367 -3.525 1.00 95.31 284 SER A N 1
ATOM 2259 C CA . SER A 1 284 ? 1.742 -12.372 -4.238 1.00 95.31 284 SER A CA 1
ATOM 2260 C C . SER A 1 284 ? 1.297 -10.935 -3.929 1.00 95.31 284 SER A C 1
ATOM 2262 O O . SER A 1 284 ? 2.131 -10.069 -3.663 1.00 95.31 284 SER A O 1
ATOM 2264 N N . ALA A 1 285 ? -0.016 -10.680 -3.892 1.00 95.75 285 ALA A N 1
ATOM 2265 C CA . ALA A 1 285 ? -0.571 -9.373 -3.530 1.00 95.75 285 ALA A CA 1
ATOM 2266 C C . ALA A 1 285 ? -0.250 -8.980 -2.081 1.00 95.75 285 ALA A C 1
ATOM 2268 O O . ALA A 1 285 ? 0.078 -7.827 -1.801 1.00 95.75 285 ALA A O 1
ATOM 2269 N N . HIS A 1 286 ? -0.324 -9.933 -1.155 1.00 95.94 286 HIS A N 1
ATOM 2270 C CA . HIS A 1 286 ? 0.021 -9.721 0.245 1.00 95.94 286 HIS A CA 1
ATOM 2271 C C . HIS A 1 286 ? 1.514 -9.454 0.417 1.00 95.94 286 HIS A C 1
ATOM 2273 O O . HIS A 1 286 ? 1.876 -8.563 1.183 1.00 95.94 286 HIS A O 1
ATOM 2279 N N . ALA A 1 287 ? 2.367 -10.165 -0.325 1.00 94.62 287 ALA A N 1
ATOM 2280 C CA . ALA A 1 287 ? 3.816 -10.017 -0.245 1.00 94.62 287 ALA A CA 1
ATOM 2281 C C . ALA A 1 287 ? 4.255 -8.609 -0.639 1.00 94.62 287 ALA A C 1
ATOM 2283 O O . ALA A 1 287 ? 4.937 -7.935 0.131 1.00 94.62 287 ALA A O 1
ATOM 2284 N N . ILE A 1 288 ? 3.790 -8.127 -1.794 1.00 95.25 288 ILE A N 1
ATOM 2285 C CA . ILE A 1 288 ? 4.133 -6.785 -2.266 1.00 95.25 288 ILE A CA 1
ATOM 2286 C C . ILE A 1 288 ? 3.482 -5.680 -1.422 1.00 95.25 288 ILE A C 1
ATOM 2288 O O . ILE A 1 288 ? 4.075 -4.626 -1.208 1.00 95.25 288 ILE A O 1
ATOM 2292 N N . SER A 1 289 ? 2.280 -5.920 -0.891 1.00 96.75 289 SER A N 1
ATOM 2293 C CA . SER A 1 289 ? 1.618 -4.960 -0.000 1.00 96.75 289 SER A CA 1
ATOM 2294 C C . SER A 1 289 ? 2.360 -4.834 1.325 1.00 96.75 289 SER A C 1
ATOM 2296 O O . SER A 1 289 ? 2.581 -3.724 1.799 1.00 96.75 289 SER A O 1
ATOM 2298 N N . LYS A 1 290 ? 2.805 -5.958 1.902 1.00 95.81 290 LYS A N 1
ATOM 2299 C CA . LYS A 1 290 ? 3.676 -5.959 3.080 1.00 95.81 290 LYS A CA 1
ATOM 2300 C C . LYS A 1 290 ? 4.991 -5.242 2.786 1.00 95.81 290 LYS A C 1
ATOM 2302 O O . LYS A 1 290 ? 5.400 -4.406 3.579 1.00 95.81 290 LYS A O 1
ATOM 2307 N N . ALA A 1 291 ? 5.601 -5.520 1.635 1.00 94.44 291 ALA A N 1
ATOM 2308 C CA . ALA A 1 291 ? 6.820 -4.854 1.196 1.00 94.44 291 ALA A CA 1
ATOM 2309 C C . ALA A 1 291 ? 6.663 -3.324 1.202 1.00 94.44 291 ALA A C 1
ATOM 2311 O O . ALA A 1 291 ? 7.490 -2.626 1.775 1.00 94.44 291 ALA A O 1
ATOM 2312 N N . LEU A 1 292 ? 5.554 -2.805 0.660 1.00 95.88 292 LEU A N 1
ATOM 2313 C CA . LEU A 1 292 ? 5.254 -1.371 0.685 1.00 95.88 292 LEU A CA 1
ATOM 2314 C C . LEU A 1 292 ? 5.073 -0.819 2.111 1.00 95.88 292 LEU A C 1
ATOM 2316 O O . LEU A 1 292 ? 5.521 0.288 2.404 1.00 95.88 292 LEU A O 1
ATOM 2320 N N . LEU A 1 293 ? 4.401 -1.565 2.991 1.00 96.12 293 LEU A N 1
ATOM 2321 C CA . LEU A 1 293 ? 4.180 -1.155 4.382 1.00 96.12 293 LEU A CA 1
ATOM 2322 C C . LEU A 1 293 ? 5.475 -1.104 5.201 1.00 96.12 293 LEU A C 1
ATOM 2324 O O . LEU A 1 293 ? 5.575 -0.279 6.111 1.00 96.12 293 LEU A O 1
ATOM 2328 N N . ASP A 1 294 ? 6.438 -1.966 4.875 1.00 93.38 294 ASP A N 1
ATOM 2329 C CA . ASP A 1 294 ? 7.717 -2.084 5.576 1.00 93.38 294 ASP A CA 1
ATOM 2330 C C . ASP A 1 294 ? 8.718 -0.978 5.175 1.00 93.38 294 ASP A C 1
ATOM 2332 O O . ASP A 1 294 ? 9.657 -0.708 5.926 1.00 93.38 294 ASP A O 1
ATOM 2336 N N . ILE A 1 295 ? 8.534 -0.299 4.031 1.00 91.62 295 ILE A N 1
ATOM 2337 C CA . ILE A 1 295 ? 9.430 0.791 3.606 1.00 91.62 295 ILE A CA 1
ATOM 2338 C C . ILE A 1 295 ? 9.206 2.027 4.488 1.00 91.62 295 ILE A C 1
ATOM 2340 O O . ILE A 1 295 ? 8.116 2.596 4.428 1.00 91.62 295 ILE A O 1
ATOM 2344 N N . PRO A 1 296 ? 10.213 2.534 5.230 1.00 92.38 296 PRO A N 1
ATOM 2345 C CA . PRO A 1 296 ? 10.105 3.767 6.019 1.00 92.38 296 PRO A CA 1
ATOM 2346 C C . PRO A 1 296 ? 9.950 5.020 5.143 1.00 92.38 296 PRO A C 1
ATOM 2348 O O . PRO A 1 296 ? 10.648 5.155 4.139 1.00 92.38 296 PRO A O 1
ATOM 2351 N N . ILE A 1 297 ? 9.075 5.961 5.540 1.00 92.44 297 ILE A N 1
ATOM 2352 C CA . ILE A 1 297 ? 8.811 7.215 4.805 1.00 92.44 297 ILE A CA 1
ATOM 2353 C C . ILE A 1 297 ? 10.004 8.147 4.938 1.00 92.44 297 ILE A C 1
ATOM 2355 O O . ILE A 1 297 ? 10.300 8.637 6.028 1.00 92.44 297 ILE A O 1
ATOM 2359 N N . SER A 1 298 ? 10.666 8.402 3.808 1.00 89.44 298 SER A N 1
ATOM 2360 C CA . SER A 1 298 ? 11.740 9.385 3.738 1.00 89.44 298 SER A CA 1
ATOM 2361 C C . SER A 1 298 ? 11.164 10.800 3.745 1.00 89.44 298 SER A C 1
ATOM 2363 O O . SER A 1 298 ? 10.178 11.084 3.064 1.00 89.44 298 SER A O 1
ATOM 2365 N N . VAL A 1 299 ? 11.812 11.694 4.493 1.00 87.94 299 VAL A N 1
ATOM 2366 C CA . VAL A 1 299 ? 11.502 13.134 4.531 1.00 87.94 299 VAL A CA 1
ATOM 2367 C C . VAL A 1 299 ? 11.731 13.784 3.162 1.00 87.94 299 VAL A C 1
ATOM 2369 O O . VAL A 1 299 ? 11.091 14.780 2.837 1.00 87.94 299 VAL A O 1
ATOM 2372 N N . ASP A 1 300 ? 12.599 13.184 2.348 1.00 83.88 300 ASP A N 1
ATOM 2373 C CA . ASP A 1 300 ? 12.979 13.676 1.023 1.00 83.88 300 ASP A CA 1
ATOM 2374 C C . ASP A 1 300 ? 12.155 13.030 -0.105 1.00 83.88 300 ASP A C 1
ATOM 2376 O O . ASP A 1 300 ? 12.341 13.346 -1.278 1.00 83.88 300 ASP A O 1
ATOM 2380 N N . GLY A 1 301 ? 11.228 12.132 0.242 1.00 86.81 301 GLY A N 1
ATOM 2381 C CA . GLY A 1 301 ? 10.475 11.330 -0.716 1.00 86.81 301 GLY A CA 1
ATOM 2382 C C . GLY A 1 301 ? 11.304 10.207 -1.345 1.00 86.81 301 GLY A C 1
ATOM 2383 O O . GLY A 1 301 ? 12.405 9.879 -0.899 1.00 86.81 301 GLY A O 1
ATOM 2384 N N . TYR A 1 302 ? 10.749 9.582 -2.383 1.00 86.75 302 TYR A N 1
ATOM 2385 C CA . TYR A 1 302 ? 11.427 8.532 -3.143 1.00 86.75 302 TYR A CA 1
ATOM 2386 C C . TYR A 1 302 ? 11.441 8.862 -4.625 1.00 86.75 302 TYR A C 1
ATOM 2388 O O . TYR A 1 302 ? 10.476 9.419 -5.154 1.00 86.75 302 TYR A O 1
ATOM 2396 N N . LEU A 1 303 ? 12.505 8.423 -5.290 1.00 88.00 303 LEU A N 1
ATOM 2397 C CA . LEU A 1 303 ? 12.538 8.281 -6.736 1.00 88.00 303 LEU A CA 1
ATOM 2398 C C . LEU A 1 303 ? 11.969 6.907 -7.087 1.00 88.00 303 LEU A C 1
ATOM 2400 O O . LEU A 1 303 ? 12.459 5.903 -6.577 1.00 88.00 303 LEU A O 1
ATOM 2404 N N . MET A 1 304 ? 10.954 6.856 -7.943 1.00 89.50 304 MET A N 1
ATOM 2405 C CA . MET A 1 304 ? 10.456 5.620 -8.547 1.00 89.50 304 MET A CA 1
ATOM 2406 C C . MET A 1 304 ? 10.009 5.887 -9.986 1.00 89.50 304 MET A C 1
ATOM 2408 O O . MET A 1 304 ? 9.513 6.979 -10.261 1.00 89.50 304 MET A O 1
ATOM 2412 N N . PRO A 1 305 ? 10.096 4.911 -10.903 1.00 83.44 305 PRO A N 1
ATOM 2413 C CA . PRO A 1 305 ? 9.621 5.094 -12.263 1.00 83.44 305 PRO A CA 1
ATOM 2414 C C . PRO A 1 305 ? 8.116 5.358 -12.247 1.00 83.44 305 PRO A C 1
ATOM 2416 O O . PRO A 1 305 ? 7.332 4.570 -11.700 1.00 83.44 305 PRO A O 1
ATOM 2419 N N . CYS A 1 306 ? 7.689 6.450 -12.879 1.00 73.00 306 CYS A N 1
ATOM 2420 C CA . CYS A 1 306 ? 6.278 6.829 -12.973 1.00 73.00 306 CYS A CA 1
ATOM 2421 C C . CYS A 1 306 ? 5.529 6.032 -14.052 1.00 73.00 306 CYS A C 1
ATOM 2423 O O . CYS A 1 306 ? 4.761 6.581 -14.848 1.00 73.00 306 CYS A O 1
ATOM 2425 N N . ASN A 1 307 ? 5.715 4.710 -14.081 1.00 75.25 307 ASN A N 1
ATOM 2426 C CA . ASN A 1 307 ? 5.020 3.859 -15.033 1.00 75.25 307 ASN A CA 1
ATOM 2427 C C . ASN A 1 307 ? 3.543 3.682 -14.636 1.00 75.25 307 ASN A C 1
ATOM 2429 O O . ASN A 1 307 ? 3.172 2.779 -13.885 1.00 75.25 307 ASN A O 1
ATOM 2433 N N . GLN A 1 308 ? 2.680 4.529 -15.201 1.00 68.19 308 GLN A N 1
ATOM 2434 C CA . GLN A 1 308 ? 1.225 4.485 -15.004 1.00 68.19 308 GLN A CA 1
ATOM 2435 C C . GLN A 1 308 ? 0.562 3.211 -15.559 1.00 68.19 308 GLN A C 1
ATOM 2437 O O . GLN A 1 308 ? -0.610 2.967 -15.274 1.00 68.19 308 GLN A O 1
ATOM 2442 N N . SER A 1 309 ? 1.275 2.412 -16.363 1.00 74.69 309 SER A N 1
ATOM 2443 C CA . SER A 1 309 ? 0.764 1.131 -16.868 1.00 74.69 309 SER A CA 1
ATOM 2444 C C . SER A 1 309 ? 0.970 -0.040 -15.904 1.00 74.69 309 SER A C 1
ATOM 2446 O O . SER A 1 309 ? 0.320 -1.069 -16.060 1.00 74.69 309 SER A O 1
ATOM 2448 N N . SER A 1 310 ? 1.799 0.118 -14.866 1.00 85.56 310 SER A N 1
ATOM 2449 C CA . SER A 1 310 ? 2.033 -0.939 -13.878 1.00 85.56 310 SER A CA 1
ATOM 2450 C C . SER A 1 310 ? 0.741 -1.317 -13.141 1.00 85.56 310 SER A C 1
ATOM 2452 O O . SER A 1 310 ? 0.136 -0.500 -12.440 1.00 85.56 310 SER A O 1
ATOM 2454 N N . LEU A 1 311 ? 0.342 -2.589 -13.259 1.00 87.62 311 LEU A N 1
ATOM 2455 C CA . LEU A 1 311 ? -0.850 -3.128 -12.602 1.00 87.62 311 LEU A CA 1
ATOM 2456 C C . LEU A 1 311 ? -0.658 -3.192 -11.083 1.00 87.62 311 LEU A C 1
ATOM 2458 O O . LEU A 1 311 ? -1.571 -2.862 -10.320 1.00 87.62 311 LEU A O 1
ATOM 2462 N N . CYS A 1 312 ? 0.537 -3.591 -10.641 1.00 89.75 312 CYS A N 1
ATOM 2463 C CA . CYS A 1 312 ? 0.898 -3.644 -9.228 1.00 89.75 312 CYS A CA 1
ATOM 2464 C C . CYS A 1 312 ? 0.893 -2.254 -8.600 1.00 89.75 312 CYS A C 1
ATOM 2466 O O . CYS A 1 312 ? 0.235 -2.058 -7.579 1.00 89.75 312 CYS A O 1
ATOM 2468 N N . ARG A 1 313 ? 1.552 -1.273 -9.232 1.00 90.56 313 ARG A N 1
ATOM 2469 C CA . ARG A 1 313 ? 1.565 0.112 -8.750 1.00 90.56 313 ARG A CA 1
ATOM 2470 C C . ARG A 1 313 ? 0.151 0.674 -8.692 1.00 90.56 313 ARG A C 1
ATOM 2472 O O . ARG A 1 313 ? -0.236 1.188 -7.652 1.00 90.56 313 ARG A O 1
ATOM 2479 N N . ALA A 1 314 ? -0.648 0.511 -9.749 1.00 89.38 314 ALA A N 1
ATOM 2480 C CA . ALA A 1 314 ? -2.039 0.964 -9.754 1.00 89.38 314 ALA A CA 1
ATOM 2481 C C . ALA A 1 314 ? -2.854 0.343 -8.607 1.00 89.38 314 ALA A C 1
ATOM 2483 O O . ALA A 1 314 ? -3.626 1.032 -7.947 1.00 89.38 314 ALA A O 1
ATOM 2484 N N . THR A 1 315 ? -2.658 -0.949 -8.339 1.00 91.06 315 THR A N 1
ATOM 2485 C CA . THR A 1 315 ? -3.351 -1.650 -7.250 1.00 91.06 315 THR A CA 1
ATOM 2486 C C . THR A 1 315 ? -2.953 -1.102 -5.883 1.00 91.06 315 THR A C 1
ATOM 2488 O O . THR A 1 315 ? -3.837 -0.780 -5.092 1.00 91.06 315 THR A O 1
ATOM 2491 N N . LEU A 1 316 ? -1.651 -0.935 -5.638 1.00 94.00 316 LEU A N 1
ATOM 2492 C CA . LEU A 1 316 ? -1.128 -0.377 -4.392 1.00 94.00 316 LEU A CA 1
ATOM 2493 C C . LEU A 1 316 ? -1.561 1.078 -4.186 1.00 94.00 316 LEU A C 1
ATOM 2495 O O . LEU A 1 316 ? -1.914 1.432 -3.068 1.00 94.00 316 LEU A O 1
ATOM 2499 N N . CYS A 1 317 ? -1.598 1.885 -5.253 1.00 93.25 317 CYS A N 1
ATOM 2500 C CA . CYS A 1 317 ? -2.004 3.291 -5.213 1.00 93.25 317 CYS A CA 1
ATOM 2501 C C . CYS A 1 317 ? -3.514 3.499 -4.997 1.00 93.25 317 CYS A C 1
ATOM 2503 O O . CYS A 1 317 ? -3.931 4.593 -4.627 1.00 93.25 317 CYS A O 1
ATOM 2505 N N . ASN A 1 318 ? -4.364 2.484 -5.193 1.00 92.06 318 ASN A N 1
ATOM 2506 C CA . ASN A 1 318 ? -5.816 2.653 -5.040 1.00 92.06 318 ASN A CA 1
ATOM 2507 C C . ASN A 1 318 ? -6.227 3.073 -3.619 1.00 92.06 318 ASN A C 1
ATOM 2509 O O . ASN A 1 318 ? -7.254 3.731 -3.448 1.00 92.06 318 ASN A O 1
ATOM 2513 N N . ALA A 1 319 ? -5.454 2.703 -2.593 1.00 95.00 319 ALA A N 1
ATOM 2514 C CA . ALA A 1 319 ? -5.752 3.090 -1.217 1.00 95.00 319 ALA A CA 1
ATOM 2515 C C . ALA A 1 319 ? -5.540 4.594 -0.960 1.00 95.00 319 ALA A C 1
ATOM 2517 O O . ALA A 1 319 ? -6.223 5.163 -0.109 1.00 95.00 319 ALA A O 1
ATOM 2518 N N . ALA A 1 320 ? -4.675 5.262 -1.729 1.00 94.25 320 ALA A N 1
ATOM 2519 C CA . ALA A 1 320 ? -4.399 6.692 -1.595 1.00 94.25 320 ALA A CA 1
ATOM 2520 C C . ALA A 1 320 ? -5.660 7.546 -1.768 1.00 94.25 320 ALA A C 1
ATOM 2522 O O . ALA A 1 320 ? -5.855 8.521 -1.046 1.00 94.25 320 ALA A O 1
ATOM 2523 N N . GLN A 1 321 ? -6.580 7.123 -2.638 1.00 91.81 321 GLN A N 1
ATOM 2524 C CA . GLN A 1 321 ? -7.850 7.816 -2.882 1.00 91.81 321 GLN A CA 1
ATOM 2525 C C . GLN A 1 321 ? -8.731 7.909 -1.627 1.00 91.81 321 GLN A C 1
ATOM 2527 O O . GLN A 1 321 ? -9.530 8.833 -1.488 1.00 91.81 321 GLN A O 1
ATOM 2532 N N . SER A 1 322 ? -8.586 6.966 -0.690 1.00 93.50 322 SER A N 1
ATOM 2533 C CA . SER A 1 322 ? -9.334 6.980 0.572 1.00 93.50 322 SER A CA 1
ATOM 2534 C C . SER A 1 322 ? -8.727 7.940 1.601 1.00 93.50 322 SER A C 1
ATOM 2536 O O . SER A 1 322 ? -9.411 8.344 2.542 1.00 93.50 322 SER A O 1
ATOM 2538 N N . PHE A 1 323 ? -7.462 8.332 1.431 1.00 94.88 323 PHE A N 1
ATOM 2539 C CA . PHE A 1 323 ? -6.690 9.030 2.453 1.00 94.88 323 PHE A CA 1
ATOM 2540 C C . PHE A 1 323 ? -7.270 10.394 2.856 1.00 94.88 323 PHE A C 1
ATOM 2542 O O . PHE A 1 323 ? -7.537 10.574 4.048 1.00 94.88 323 PHE A O 1
ATOM 2549 N N . PRO A 1 324 ? -7.561 11.339 1.931 1.00 93.81 324 PRO A N 1
ATOM 2550 C CA . PRO A 1 324 ? -8.059 12.659 2.324 1.00 93.81 324 PRO A CA 1
ATOM 2551 C C . PRO A 1 324 ? -9.414 12.577 3.032 1.00 93.81 324 PRO A C 1
ATOM 2553 O O . PRO A 1 324 ? -9.666 13.296 4.001 1.00 93.81 324 PRO A O 1
ATOM 2556 N N . HIS A 1 325 ? -10.282 11.662 2.584 1.00 93.69 325 HIS A N 1
ATOM 2557 C CA . HIS A 1 325 ? -11.590 11.462 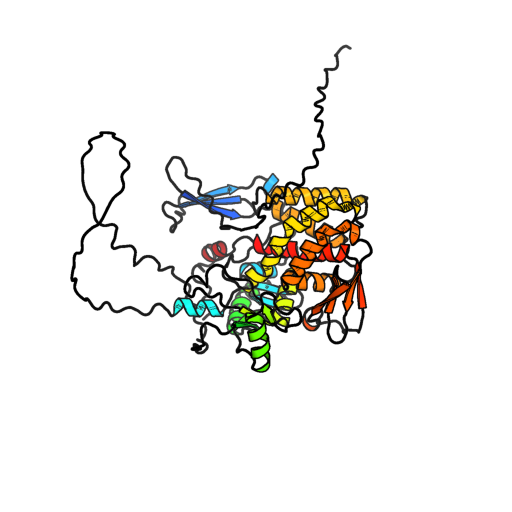3.198 1.00 93.69 325 HIS A CA 1
ATOM 2558 C C . HIS A 1 325 ? -11.472 10.915 4.621 1.00 93.69 325 HIS A C 1
ATOM 2560 O O . HIS A 1 325 ? -12.137 11.424 5.525 1.00 93.69 325 HIS A O 1
ATOM 2566 N N . LEU A 1 326 ? -10.619 9.907 4.827 1.00 95.44 326 LEU A N 1
ATOM 2567 C CA . LEU A 1 326 ? -10.393 9.322 6.145 1.00 95.44 326 LEU A CA 1
ATOM 2568 C C . LEU A 1 326 ? -9.776 10.335 7.109 1.00 95.44 326 LEU A C 1
ATOM 2570 O O . LEU A 1 326 ? -10.293 10.479 8.213 1.00 95.44 326 LEU A O 1
ATOM 2574 N N . ILE A 1 327 ? -8.764 11.102 6.683 1.00 96.12 327 ILE A N 1
ATOM 2575 C CA . ILE A 1 327 ? -8.188 12.173 7.513 1.00 96.12 327 ILE A CA 1
ATOM 2576 C C . ILE A 1 327 ? -9.238 13.205 7.880 1.00 96.12 327 ILE A C 1
ATOM 2578 O O . ILE A 1 327 ? -9.361 13.543 9.050 1.00 96.12 327 ILE A O 1
ATOM 2582 N N . SER A 1 328 ? -10.011 13.697 6.910 1.00 95.44 328 SER A N 1
ATOM 2583 C CA . SER A 1 328 ? -11.036 14.708 7.176 1.00 95.44 328 SER A CA 1
ATOM 2584 C C . SER A 1 328 ? -12.074 14.216 8.185 1.00 95.44 328 SER A C 1
ATOM 2586 O O . SER A 1 328 ? -12.443 14.951 9.098 1.00 95.44 328 SER A O 1
ATOM 2588 N N . ARG A 1 329 ? -12.519 12.960 8.068 1.00 95.06 329 ARG A N 1
ATOM 2589 C CA . ARG A 1 329 ? -13.454 12.360 9.029 1.00 95.06 329 ARG A CA 1
ATOM 2590 C C . ARG A 1 329 ? -12.831 12.205 10.408 1.00 95.06 329 ARG A C 1
ATOM 2592 O O . ARG A 1 329 ? -13.413 12.666 11.381 1.00 95.06 329 ARG A O 1
ATOM 2599 N N . MET A 1 330 ? -11.635 11.634 10.483 1.00 96.00 330 MET A N 1
ATOM 2600 C CA . MET A 1 330 ? -10.936 11.441 11.751 1.00 96.00 330 MET A CA 1
ATOM 2601 C C . MET A 1 330 ? -10.582 12.770 12.430 1.00 96.00 330 MET A C 1
ATOM 2603 O O . MET A 1 330 ? -10.660 12.843 13.649 1.00 96.00 330 MET A O 1
ATOM 2607 N N . ALA A 1 331 ? -10.263 13.823 11.668 1.00 95.19 331 ALA A N 1
ATOM 2608 C CA . ALA A 1 331 ? -10.001 15.170 12.181 1.00 95.19 331 ALA A CA 1
ATOM 2609 C C . ALA A 1 331 ? -11.222 15.783 12.879 1.00 95.19 331 ALA A C 1
ATOM 2611 O O . ALA A 1 331 ? -11.069 16.469 13.885 1.00 95.19 331 ALA A O 1
ATOM 2612 N N . ASN A 1 332 ? -12.426 15.527 12.359 1.00 94.94 332 ASN A N 1
ATOM 2613 C CA . ASN A 1 332 ? -13.669 16.042 12.937 1.00 94.94 332 ASN A CA 1
ATOM 2614 C C . ASN A 1 332 ? -14.087 15.295 14.214 1.00 94.94 332 ASN A C 1
ATOM 2616 O O . ASN A 1 332 ? -14.798 15.864 15.034 1.00 94.94 332 ASN A O 1
ATOM 2620 N N . ASP A 1 333 ? -13.642 14.046 14.379 1.00 95.19 333 ASP A N 1
ATOM 2621 C CA . ASP A 1 333 ? -14.058 13.148 15.462 1.00 95.19 333 ASP A CA 1
ATOM 2622 C C . ASP A 1 333 ? -12.879 12.720 16.370 1.00 95.19 333 ASP A C 1
ATOM 2624 O O . ASP A 1 333 ? -12.909 11.636 16.961 1.00 95.19 333 ASP A O 1
ATOM 2628 N N . LEU A 1 334 ? -11.831 13.548 16.505 1.00 94.00 334 LEU A N 1
ATOM 2629 C CA . LEU A 1 334 ? -10.617 13.215 17.278 1.00 94.00 334 LEU A CA 1
ATOM 2630 C C . LEU A 1 334 ? -10.912 12.832 18.736 1.00 94.00 334 LEU A C 1
ATOM 2632 O O . LEU A 1 334 ? -10.323 11.878 19.248 1.00 94.00 334 LEU A O 1
ATOM 2636 N N . ASP A 1 335 ? -11.874 13.502 19.372 1.00 92.81 335 ASP A N 1
ATOM 2637 C CA . ASP A 1 335 ? -12.293 13.225 20.754 1.00 92.81 335 ASP A CA 1
ATOM 2638 C C . ASP A 1 335 ? -12.833 11.796 20.931 1.00 92.81 335 ASP A C 1
ATOM 2640 O O . ASP A 1 335 ? -12.752 11.203 22.010 1.00 92.81 335 ASP A O 1
ATOM 2644 N N . SER A 1 336 ? -13.373 11.215 19.856 1.00 93.25 336 SER A N 1
ATOM 2645 C CA . SER A 1 336 ? -13.930 9.862 19.850 1.00 93.25 336 SER A CA 1
ATOM 2646 C C . SER A 1 336 ? -12.885 8.777 19.565 1.00 93.25 336 SER A C 1
ATOM 2648 O O . SER A 1 336 ? -13.166 7.600 19.788 1.00 93.25 336 SER A O 1
ATOM 2650 N N . LEU A 1 337 ? -11.680 9.139 19.107 1.00 91.44 337 LEU A N 1
ATOM 2651 C CA . LEU A 1 337 ? -10.626 8.203 18.683 1.00 91.44 337 LEU A CA 1
ATOM 2652 C C . LEU A 1 337 ? -9.696 7.735 19.814 1.00 91.44 337 LEU A C 1
ATOM 2654 O O . LEU A 1 337 ? -8.669 7.118 19.543 1.00 91.44 337 LEU A O 1
ATOM 2658 N N . SER A 1 338 ? -10.049 8.001 21.076 1.00 90.75 338 SER A N 1
ATOM 2659 C CA . SER A 1 338 ? -9.266 7.607 22.261 1.00 90.75 338 SER A CA 1
ATOM 2660 C C . SER A 1 338 ? -7.805 8.095 22.238 1.00 90.75 338 SER A C 1
ATOM 2662 O O . SER A 1 338 ? -6.933 7.482 22.850 1.00 90.75 338 SER A O 1
ATOM 2664 N N . ILE A 1 339 ? -7.534 9.206 21.544 1.00 91.94 339 ILE A N 1
ATOM 2665 C CA . ILE A 1 339 ? -6.215 9.848 21.504 1.00 91.94 339 ILE A CA 1
ATOM 2666 C C . ILE A 1 339 ? -5.969 10.550 22.852 1.00 91.94 339 ILE A C 1
ATOM 2668 O O . ILE A 1 339 ? -6.861 11.273 23.309 1.00 91.94 339 ILE A O 1
ATOM 2672 N N . PRO A 1 340 ? -4.789 10.393 23.485 1.00 93.62 340 PRO A N 1
ATOM 2673 C CA . PRO A 1 340 ? -4.431 11.143 24.686 1.00 93.62 340 PRO A CA 1
ATOM 2674 C C . PRO A 1 340 ? -4.537 12.654 24.460 1.00 93.62 340 PRO A C 1
ATOM 2676 O O . PRO A 1 340 ? -4.059 13.162 23.450 1.00 93.62 340 PRO A O 1
ATOM 2679 N N . THR A 1 341 ? -5.100 13.396 25.418 1.00 91.25 341 THR A N 1
ATOM 2680 C CA . THR A 1 341 ? -5.326 14.850 25.289 1.00 91.25 341 THR A CA 1
ATOM 2681 C C . THR A 1 341 ? -4.054 15.632 24.947 1.00 91.25 341 THR A C 1
ATOM 2683 O O . THR A 1 341 ? -4.114 16.598 24.198 1.00 91.25 341 THR A O 1
ATOM 2686 N N . ALA A 1 342 ? -2.889 15.182 25.426 1.00 91.81 342 ALA A N 1
ATOM 2687 C CA . ALA A 1 342 ? -1.599 15.798 25.111 1.00 91.81 342 ALA A CA 1
ATOM 2688 C C . ALA A 1 342 ? -1.225 15.723 23.614 1.00 91.81 342 ALA A C 1
ATOM 2690 O O . ALA A 1 342 ? -0.528 16.605 23.116 1.00 91.81 342 ALA A O 1
ATOM 2691 N N . ASP A 1 343 ? -1.700 14.700 22.897 1.00 93.88 343 ASP A N 1
ATOM 2692 C CA . ASP A 1 343 ? -1.377 14.460 21.486 1.00 93.88 343 ASP A CA 1
ATOM 2693 C C . ASP A 1 343 ? -2.495 14.897 20.526 1.00 93.88 343 ASP A C 1
ATOM 2695 O O . ASP A 1 343 ? -2.281 14.946 19.309 1.00 93.88 343 ASP A O 1
ATOM 2699 N N . GLN A 1 344 ? -3.681 15.235 21.044 1.00 94.25 344 GLN A N 1
ATOM 2700 C CA . GLN A 1 344 ? -4.839 15.643 20.242 1.00 94.25 344 GLN A CA 1
ATOM 2701 C C . GLN A 1 344 ? -4.548 16.902 19.419 1.00 94.25 344 GLN A C 1
ATOM 2703 O O . GLN A 1 344 ? -4.710 16.874 18.200 1.00 94.25 344 GLN A O 1
ATOM 2708 N N . ASP A 1 345 ? -4.032 17.964 20.045 1.00 94.62 345 ASP A N 1
ATOM 2709 C CA . ASP A 1 345 ? -3.730 19.231 19.361 1.00 94.62 345 ASP A CA 1
ATOM 2710 C C . ASP A 1 345 ? -2.672 19.056 18.264 1.00 94.62 345 ASP A C 1
ATOM 2712 O O . ASP A 1 345 ? -2.796 19.588 17.154 1.00 94.62 345 ASP A O 1
ATOM 2716 N N . LYS A 1 346 ? -1.635 18.258 18.549 1.00 94.88 346 LYS A N 1
ATOM 2717 C CA . LYS A 1 346 ? -0.577 17.931 17.586 1.00 94.88 346 LYS A CA 1
ATOM 2718 C C . LYS A 1 346 ? -1.143 17.161 16.392 1.00 94.88 346 LYS A C 1
ATOM 2720 O O . LYS A 1 346 ? -0.842 17.495 15.246 1.00 94.88 346 LYS A O 1
ATOM 2725 N N . THR A 1 347 ? -1.983 16.163 16.655 1.00 95.44 347 THR A N 1
ATOM 2726 C CA . THR A 1 347 ? -2.621 15.338 15.621 1.00 95.44 347 THR A CA 1
ATOM 2727 C C . THR A 1 347 ? -3.575 16.170 14.766 1.00 95.44 347 THR A C 1
ATOM 2729 O O . THR A 1 347 ? -3.481 16.137 13.540 1.00 95.44 347 THR A O 1
ATOM 2732 N N . ALA A 1 348 ? -4.423 16.992 15.392 1.00 95.69 348 ALA A N 1
ATOM 2733 C CA . ALA A 1 348 ? -5.329 17.914 14.710 1.00 95.69 348 ALA A CA 1
ATOM 2734 C C . ALA A 1 348 ? -4.570 18.884 13.798 1.00 95.69 348 ALA A C 1
ATOM 2736 O O . ALA A 1 348 ? -4.944 19.091 12.642 1.00 95.69 348 ALA A O 1
ATOM 2737 N N . THR A 1 349 ? -3.470 19.451 14.299 1.00 96.25 349 THR A N 1
ATOM 2738 C CA . THR A 1 349 ? -2.622 20.371 13.536 1.00 96.25 349 THR A CA 1
ATOM 2739 C C . THR A 1 349 ? -2.039 19.687 12.302 1.00 96.25 349 THR A C 1
ATOM 2741 O O . THR A 1 349 ? -2.116 20.244 11.208 1.00 96.25 349 THR A O 1
ATOM 2744 N N . LEU A 1 350 ? -1.505 18.468 12.440 1.00 95.81 350 LEU A N 1
ATOM 2745 C CA . LEU A 1 350 ? -0.948 17.713 11.313 1.00 95.81 350 LEU A CA 1
ATOM 2746 C C . LEU A 1 350 ? -2.016 17.297 10.297 1.00 95.81 350 LEU A C 1
ATOM 2748 O O . LEU A 1 350 ? -1.784 17.421 9.095 1.00 95.81 350 LEU A O 1
ATOM 2752 N N . PHE A 1 351 ? -3.190 16.859 10.755 1.00 96.38 351 PHE A N 1
ATOM 2753 C CA . PHE A 1 351 ? -4.299 16.488 9.874 1.00 96.38 351 PHE A CA 1
ATOM 2754 C C . PHE A 1 351 ? -4.756 17.691 9.045 1.00 96.38 351 PHE A C 1
ATOM 2756 O O . PHE A 1 351 ? -4.829 17.605 7.821 1.00 96.38 351 PHE A O 1
ATOM 2763 N N . ASN A 1 352 ? -4.974 18.842 9.686 1.00 95.06 352 ASN A N 1
ATOM 2764 C CA . ASN A 1 352 ? -5.355 20.075 8.997 1.00 95.06 352 ASN A CA 1
ATOM 2765 C C . ASN A 1 352 ? -4.254 20.575 8.053 1.00 95.06 352 ASN A C 1
ATOM 2767 O O . ASN A 1 352 ? -4.545 20.988 6.931 1.00 95.06 352 ASN A O 1
ATOM 2771 N N . LYS A 1 353 ? -2.983 20.497 8.470 1.00 94.44 353 LYS A N 1
ATOM 2772 C CA . LYS A 1 353 ? -1.833 20.838 7.621 1.00 94.44 353 LYS A CA 1
ATOM 2773 C C . LYS A 1 353 ? -1.823 19.987 6.349 1.00 94.44 353 LYS A C 1
ATOM 2775 O O . LYS A 1 353 ? -1.688 20.538 5.260 1.00 94.44 353 LYS A O 1
ATOM 2780 N N . PHE A 1 354 ? -2.020 18.673 6.472 1.00 93.38 354 PHE A N 1
ATOM 2781 C CA . PHE A 1 354 ? -2.107 17.767 5.327 1.00 93.38 354 PHE A CA 1
ATOM 2782 C C . PHE A 1 354 ? -3.307 18.071 4.417 1.00 93.38 354 PHE A C 1
ATOM 2784 O O . PHE A 1 354 ? -3.142 18.159 3.201 1.00 93.38 354 PHE A O 1
ATOM 2791 N N . LEU A 1 355 ? -4.498 18.285 4.985 1.00 92.75 355 LEU A N 1
ATOM 2792 C CA . LEU A 1 355 ? -5.697 18.622 4.207 1.00 92.75 355 LEU A CA 1
ATOM 2793 C C . LEU A 1 355 ? -5.519 19.917 3.407 1.00 92.75 355 LEU A C 1
ATOM 2795 O O . LEU A 1 355 ? -5.911 19.969 2.244 1.00 92.75 355 LEU A O 1
ATOM 2799 N N . ASN A 1 356 ? -4.874 20.930 3.989 1.00 91.62 356 ASN A N 1
ATOM 2800 C CA . ASN A 1 356 ? -4.558 22.169 3.280 1.00 91.62 356 ASN A CA 1
ATOM 2801 C C . ASN A 1 356 ? -3.568 21.934 2.129 1.00 91.62 356 ASN A C 1
ATOM 2803 O O . ASN A 1 356 ? -3.760 22.478 1.047 1.00 91.62 356 ASN A O 1
ATOM 2807 N N . MET A 1 357 ? -2.555 21.080 2.316 1.00 89.38 357 MET A N 1
ATOM 2808 C CA . MET A 1 357 ? -1.633 20.714 1.230 1.00 89.38 357 MET A CA 1
ATOM 2809 C C . MET A 1 357 ? -2.307 19.924 0.104 1.00 89.38 357 MET A C 1
ATOM 2811 O O . MET A 1 357 ? -1.851 19.990 -1.032 1.00 89.38 357 MET A O 1
ATOM 2815 N N . CYS A 1 358 ? -3.400 19.207 0.378 1.00 85.94 358 CYS A N 1
ATOM 2816 C CA . CYS A 1 358 ? -4.174 18.540 -0.672 1.00 85.94 358 CYS A CA 1
ATOM 2817 C C . CYS A 1 358 ? -4.912 19.523 -1.594 1.00 85.94 358 CYS A C 1
ATOM 2819 O O . CYS A 1 358 ? -5.271 19.136 -2.703 1.00 85.94 358 CYS A O 1
ATOM 2821 N N . LEU A 1 359 ? -5.161 20.764 -1.151 1.00 85.44 359 LEU A N 1
ATOM 2822 C CA . LEU A 1 359 ? -5.810 21.793 -1.973 1.00 85.44 359 LEU A CA 1
ATOM 2823 C C . LEU A 1 359 ? -4.853 22.343 -3.039 1.00 85.44 359 LEU A C 1
ATOM 2825 O O . LEU A 1 359 ? -5.246 22.476 -4.194 1.00 85.44 359 LEU A O 1
ATOM 2829 N N . ASP A 1 360 ? -3.595 22.578 -2.660 1.00 82.69 360 ASP A N 1
ATOM 2830 C CA . ASP A 1 360 ? -2.537 23.121 -3.520 1.00 82.69 360 ASP A CA 1
ATOM 2831 C C . ASP A 1 360 ? -1.445 22.069 -3.776 1.00 82.69 360 ASP A C 1
ATOM 2833 O O . ASP A 1 360 ? -0.257 22.317 -3.560 1.00 82.69 360 ASP A O 1
ATOM 2837 N N . PHE A 1 361 ? -1.852 20.861 -4.181 1.00 80.81 361 PHE A N 1
ATOM 2838 C CA . PHE A 1 361 ? -0.973 19.691 -4.223 1.00 80.81 361 PHE A CA 1
ATOM 2839 C C . PHE A 1 361 ? 0.318 19.927 -5.030 1.00 80.81 361 PHE A C 1
ATOM 2841 O O . PHE A 1 361 ? 0.310 20.073 -6.258 1.00 80.81 361 PHE A O 1
ATOM 2848 N N . LYS A 1 362 ? 1.447 19.912 -4.313 1.00 81.12 362 LYS A N 1
ATOM 2849 C CA . LYS A 1 362 ? 2.811 19.959 -4.848 1.00 81.12 362 LYS A CA 1
ATOM 2850 C C . LYS A 1 362 ? 3.668 18.946 -4.081 1.00 81.12 362 LYS A C 1
ATOM 2852 O O . LYS A 1 362 ? 3.782 19.081 -2.864 1.00 81.12 362 LYS A O 1
ATOM 2857 N N . PRO A 1 363 ? 4.261 17.938 -4.748 1.00 79.94 363 PRO A N 1
ATOM 2858 C CA . PRO A 1 363 ? 5.103 16.938 -4.091 1.00 79.94 363 PRO A CA 1
ATOM 2859 C C . PRO A 1 363 ? 6.502 17.509 -3.802 1.00 79.94 363 PRO A C 1
ATOM 2861 O O . PRO A 1 363 ? 7.493 17.108 -4.407 1.00 79.94 363 PRO A O 1
ATOM 2864 N N . ASP A 1 364 ? 6.571 18.497 -2.911 1.00 83.25 364 ASP A N 1
ATOM 2865 C CA . ASP A 1 364 ? 7.816 19.106 -2.444 1.00 83.25 364 ASP A CA 1
ATOM 2866 C C . ASP A 1 364 ? 8.341 18.432 -1.159 1.00 83.25 364 ASP A C 1
ATOM 2868 O O . ASP A 1 364 ? 7.731 17.516 -0.598 1.00 83.25 364 ASP A O 1
ATOM 2872 N N . ARG A 1 365 ? 9.501 18.880 -0.666 1.00 82.44 365 ARG A N 1
ATOM 2873 C CA . ARG A 1 365 ? 10.092 18.332 0.563 1.00 82.44 365 ARG A CA 1
ATOM 2874 C C . ARG A 1 365 ? 9.202 18.557 1.790 1.00 82.44 365 ARG A C 1
ATOM 2876 O O . ARG A 1 365 ? 9.149 17.714 2.681 1.00 82.44 365 ARG A O 1
ATOM 2883 N N . MET A 1 366 ? 8.480 19.675 1.850 1.00 86.12 366 MET A N 1
ATOM 2884 C CA . MET A 1 366 ? 7.582 19.991 2.965 1.00 86.12 366 MET A CA 1
ATOM 2885 C C . MET A 1 366 ? 6.367 19.060 3.009 1.00 86.12 366 MET A C 1
ATOM 2887 O O . MET A 1 366 ? 5.915 18.684 4.101 1.00 86.12 366 MET A O 1
ATOM 2891 N N . PHE A 1 367 ? 5.879 18.646 1.842 1.00 89.62 367 PHE A N 1
ATOM 2892 C CA . PHE A 1 367 ? 4.864 17.620 1.690 1.00 89.62 367 PHE A CA 1
ATOM 2893 C C . PHE A 1 367 ? 5.362 16.289 2.261 1.00 89.62 367 PHE A C 1
ATOM 2895 O O . PHE A 1 367 ? 4.772 15.792 3.223 1.00 89.62 367 PHE A O 1
ATOM 2902 N N . PHE A 1 368 ? 6.496 15.762 1.782 1.00 90.81 368 PHE A N 1
ATOM 2903 C CA . PHE A 1 368 ? 7.060 14.495 2.277 1.00 90.81 368 PHE A CA 1
ATOM 2904 C C . PHE A 1 368 ? 7.446 14.536 3.758 1.00 90.81 368 PHE A C 1
ATOM 2906 O O . PHE A 1 368 ? 7.178 13.585 4.494 1.00 90.81 368 PHE A O 1
ATOM 2913 N N . ARG A 1 369 ? 7.974 15.662 4.244 1.00 91.25 369 ARG A N 1
ATOM 2914 C CA . ARG A 1 369 ? 8.205 15.883 5.674 1.00 91.25 369 ARG A CA 1
ATOM 2915 C C . ARG A 1 369 ? 6.921 15.762 6.479 1.00 91.25 369 ARG A C 1
ATOM 2917 O O . ARG A 1 369 ? 6.911 15.104 7.514 1.00 91.25 369 ARG A O 1
ATOM 2924 N N . THR A 1 370 ? 5.830 16.362 6.008 1.00 93.50 370 THR A N 1
ATOM 2925 C CA . THR A 1 370 ? 4.546 16.253 6.706 1.00 93.50 370 THR A CA 1
ATOM 2926 C C . THR A 1 370 ? 4.004 14.827 6.668 1.00 93.50 370 THR A C 1
ATOM 2928 O O . THR A 1 370 ? 3.461 14.372 7.670 1.00 93.50 370 THR A O 1
ATOM 2931 N N . LEU A 1 371 ? 4.189 14.095 5.565 1.00 94.81 371 LEU A N 1
ATOM 2932 C CA . LEU A 1 371 ? 3.852 12.670 5.497 1.00 94.81 371 LEU A CA 1
ATOM 2933 C C . LEU A 1 371 ? 4.667 11.844 6.503 1.00 94.81 371 LEU A C 1
ATOM 2935 O O . LEU A 1 371 ? 4.106 10.983 7.172 1.00 94.81 371 LEU A O 1
ATOM 2939 N N . SER A 1 372 ? 5.961 12.130 6.657 1.00 94.88 372 SER A N 1
ATOM 2940 C CA . SER A 1 372 ? 6.842 11.463 7.627 1.00 94.88 372 SER A CA 1
ATOM 2941 C C . SER A 1 372 ? 6.459 11.779 9.085 1.00 94.88 372 SER A C 1
ATOM 2943 O O . SER A 1 372 ? 6.358 10.884 9.929 1.00 94.88 372 SER A O 1
ATOM 2945 N N . GLU A 1 373 ? 6.162 13.049 9.386 1.00 95.25 373 GLU A N 1
ATOM 2946 C CA . GLU A 1 373 ? 5.661 13.487 10.698 1.00 95.25 373 GLU A CA 1
ATOM 2947 C C . GLU A 1 373 ? 4.319 12.818 11.031 1.00 95.25 373 GLU A C 1
ATOM 2949 O O . GLU A 1 373 ? 4.111 12.341 12.151 1.00 95.25 373 GLU A O 1
ATOM 2954 N N . LEU A 1 374 ? 3.425 12.737 10.044 1.00 96.25 374 LEU A N 1
ATOM 2955 C CA . LEU A 1 374 ? 2.141 12.066 10.169 1.00 96.25 374 LEU A CA 1
ATOM 2956 C C . LEU A 1 374 ? 2.316 10.562 10.396 1.00 96.25 374 LEU A C 1
ATOM 2958 O O . LEU A 1 374 ? 1.684 10.021 11.293 1.00 96.25 374 LEU A O 1
ATOM 2962 N N . ASP A 1 375 ? 3.206 9.894 9.663 1.00 96.75 375 ASP A N 1
ATOM 2963 C CA . ASP A 1 375 ? 3.512 8.472 9.862 1.00 96.75 375 ASP A CA 1
ATOM 2964 C C . ASP A 1 375 ? 4.012 8.178 11.283 1.00 96.75 375 ASP A C 1
ATOM 2966 O O . ASP A 1 375 ? 3.593 7.201 11.914 1.00 96.75 375 ASP A O 1
ATOM 2970 N N . SER A 1 376 ? 4.867 9.058 11.808 1.00 95.69 376 SER A N 1
ATOM 2971 C CA . SER A 1 376 ? 5.405 8.961 13.166 1.00 95.69 376 SER A CA 1
ATOM 2972 C C . SER A 1 376 ? 4.298 9.077 14.216 1.00 95.69 376 SER A C 1
ATOM 2974 O O . SER A 1 376 ? 4.247 8.276 15.145 1.00 95.69 376 SER A O 1
ATOM 2976 N N . VAL A 1 377 ? 3.374 10.029 14.042 1.00 95.94 377 VAL A N 1
ATOM 2977 C CA . VAL A 1 377 ? 2.215 10.209 14.933 1.00 95.94 377 VAL A CA 1
ATOM 2978 C C . VAL A 1 377 ? 1.209 9.067 14.795 1.00 95.94 377 VAL A C 1
ATOM 2980 O O . VAL A 1 377 ? 0.732 8.545 15.791 1.00 95.94 377 VAL A O 1
ATOM 2983 N N . LEU A 1 378 ? 0.913 8.596 13.584 1.00 96.19 378 LEU A N 1
ATOM 2984 C CA . LEU A 1 378 ? 0.016 7.450 13.407 1.00 96.19 378 LEU A CA 1
ATOM 2985 C C . LEU A 1 378 ? 0.572 6.197 14.085 1.00 96.19 378 LEU A C 1
ATOM 2987 O O . LEU A 1 378 ? -0.191 5.420 14.652 1.00 96.19 378 LEU A O 1
ATOM 2991 N N . SER A 1 379 ? 1.895 6.029 14.076 1.00 95.94 379 SER A N 1
ATOM 2992 C CA . SER A 1 379 ? 2.573 4.894 14.701 1.00 95.94 379 SER A CA 1
ATOM 2993 C C . SER A 1 379 ? 2.386 4.826 16.220 1.00 95.94 379 SER A C 1
ATOM 2995 O O . SER A 1 379 ? 2.412 3.723 16.760 1.00 95.94 379 SER A O 1
ATOM 2997 N N . THR A 1 380 ? 2.136 5.949 16.906 1.00 96.12 380 THR A N 1
ATOM 2998 C CA . THR A 1 380 ? 1.887 5.956 18.360 1.00 96.12 380 THR A CA 1
ATOM 2999 C C . THR A 1 380 ? 0.492 5.460 18.736 1.00 96.12 380 THR A C 1
ATOM 3001 O O . THR A 1 380 ? 0.271 5.101 19.889 1.00 96.12 380 THR A O 1
ATOM 3004 N N . PHE A 1 381 ? -0.447 5.421 17.783 1.00 95.94 381 PHE A N 1
ATOM 3005 C CA . PHE A 1 381 ? -1.845 5.026 18.014 1.00 95.94 381 PHE A CA 1
ATOM 3006 C C . PHE A 1 381 ? -2.202 3.646 17.450 1.00 95.94 381 PHE A C 1
ATOM 3008 O O . PHE A 1 381 ? -3.362 3.229 17.491 1.00 95.94 381 PHE A O 1
ATOM 3015 N N . LEU A 1 382 ? -1.220 2.933 16.897 1.00 96.44 382 LEU A N 1
ATOM 3016 C CA . LEU A 1 382 ? -1.415 1.587 16.371 1.00 96.44 382 LEU A CA 1
ATOM 3017 C C . LEU A 1 382 ? -1.651 0.564 17.489 1.00 96.44 382 LEU A C 1
ATOM 3019 O O . LEU A 1 382 ? -1.370 0.802 18.664 1.00 96.44 382 LEU A O 1
ATOM 3023 N N . SER A 1 383 ? -2.141 -0.618 17.107 1.00 95.44 383 SER A N 1
ATOM 3024 C CA . SER A 1 383 ? -2.187 -1.754 18.026 1.00 95.44 383 SER A CA 1
ATOM 3025 C C . SER A 1 383 ? -0.765 -2.125 18.471 1.00 95.44 383 SER A C 1
ATOM 3027 O O . SER A 1 383 ? 0.148 -2.101 17.641 1.00 95.44 383 SER A O 1
ATOM 3029 N N . PRO A 1 384 ? -0.543 -2.535 19.734 1.00 95.31 384 PRO A N 1
ATOM 3030 C CA . PRO A 1 384 ? 0.751 -3.079 20.152 1.00 95.31 384 PRO A CA 1
ATOM 3031 C C . PRO A 1 384 ? 1.118 -4.358 19.382 1.00 95.31 384 PRO A C 1
ATOM 3033 O O . PRO A 1 384 ? 2.288 -4.731 19.311 1.00 95.31 384 PRO A O 1
ATOM 3036 N N . ASN A 1 385 ? 0.133 -5.036 18.785 1.00 95.38 385 ASN A N 1
ATOM 3037 C CA . ASN A 1 385 ? 0.368 -6.216 17.973 1.00 95.38 385 ASN A CA 1
ATOM 3038 C C . ASN A 1 385 ? 0.722 -5.822 16.529 1.00 95.38 385 ASN A C 1
ATOM 3040 O O . ASN A 1 385 ? -0.141 -5.443 15.737 1.00 95.38 385 ASN A O 1
ATOM 3044 N N . LEU A 1 386 ? 2.000 -5.962 16.163 1.00 93.50 386 LEU A N 1
ATOM 3045 C CA . LEU A 1 386 ? 2.474 -5.641 14.814 1.00 93.50 386 LEU A CA 1
ATOM 3046 C C . LEU A 1 386 ? 1.761 -6.463 13.727 1.00 93.50 386 LEU A C 1
ATOM 3048 O O . LEU A 1 386 ? 1.439 -5.911 12.677 1.00 93.50 386 LEU A O 1
ATOM 3052 N N . LYS A 1 387 ? 1.434 -7.739 13.992 1.00 94.25 387 LYS A N 1
ATOM 3053 C CA . LYS A 1 387 ? 0.725 -8.604 13.031 1.00 94.25 387 LYS A CA 1
ATOM 3054 C C . LYS A 1 387 ? -0.634 -8.027 12.666 1.00 94.25 387 LYS A C 1
ATOM 3056 O O . LYS A 1 387 ? -1.010 -8.046 11.500 1.00 94.25 387 LYS A O 1
ATOM 3061 N N . ALA A 1 388 ? -1.349 -7.500 13.661 1.00 96.31 388 ALA A N 1
ATOM 3062 C CA . ALA A 1 388 ? -2.636 -6.853 13.460 1.00 96.31 388 ALA A CA 1
ATOM 3063 C C . ALA A 1 388 ? -2.511 -5.643 12.533 1.00 96.31 388 ALA A C 1
ATOM 3065 O O . ALA A 1 388 ? -3.238 -5.549 11.545 1.00 96.31 388 ALA A O 1
ATOM 3066 N N . ASN A 1 389 ? -1.544 -4.763 12.798 1.00 97.19 389 ASN A N 1
ATOM 3067 C CA . ASN A 1 389 ? -1.326 -3.573 11.978 1.00 97.19 389 ASN A CA 1
ATOM 3068 C C . ASN A 1 389 ? -0.955 -3.937 10.532 1.00 97.19 389 ASN A C 1
ATOM 3070 O O . ASN A 1 389 ? -1.516 -3.367 9.596 1.00 97.19 389 ASN A O 1
ATOM 3074 N N . THR A 1 390 ? -0.057 -4.910 10.344 1.00 96.38 390 THR A N 1
ATOM 3075 C CA . THR A 1 390 ? 0.343 -5.391 9.014 1.00 96.38 390 THR A CA 1
ATOM 3076 C C . THR A 1 390 ? -0.830 -6.042 8.284 1.00 96.38 390 THR A C 1
ATOM 3078 O O . THR A 1 390 ? -1.063 -5.728 7.121 1.00 96.38 390 THR A O 1
ATOM 3081 N N . ALA A 1 391 ? -1.608 -6.896 8.955 1.00 97.25 391 ALA A N 1
ATOM 3082 C CA . ALA A 1 391 ? -2.785 -7.534 8.371 1.00 97.25 391 ALA A CA 1
ATOM 3083 C C . ALA A 1 391 ? -3.816 -6.500 7.899 1.00 97.25 391 ALA A C 1
ATOM 3085 O O . ALA A 1 391 ? -4.258 -6.552 6.753 1.00 97.25 391 ALA A O 1
ATOM 3086 N N . ILE A 1 392 ? -4.147 -5.523 8.748 1.00 98.12 392 ILE A N 1
ATOM 3087 C CA . ILE A 1 392 ? -5.070 -4.436 8.402 1.00 98.12 392 ILE A CA 1
ATOM 3088 C C . ILE A 1 392 ? -4.544 -3.644 7.206 1.00 98.12 392 ILE A C 1
ATOM 3090 O O . ILE A 1 392 ? -5.289 -3.391 6.259 1.00 98.12 392 ILE A O 1
ATOM 3094 N N . GLY A 1 393 ? -3.261 -3.278 7.222 1.00 98.00 393 GLY A N 1
ATOM 3095 C CA . GLY A 1 393 ? -2.669 -2.513 6.134 1.00 98.00 393 GLY A CA 1
ATOM 3096 C C . GLY A 1 393 ? -2.666 -3.271 4.807 1.00 98.00 393 GLY A C 1
ATOM 3097 O O . GLY A 1 393 ? -2.998 -2.697 3.772 1.00 98.00 393 GLY A O 1
ATOM 3098 N N . VAL A 1 394 ? -2.359 -4.570 4.826 1.00 97.69 394 VAL A N 1
ATOM 3099 C CA . VAL A 1 394 ? -2.363 -5.406 3.619 1.00 97.69 394 VAL A CA 1
ATOM 3100 C C . VAL A 1 394 ? -3.767 -5.540 3.043 1.00 97.69 394 VAL A C 1
ATOM 3102 O O . VAL A 1 394 ? -3.941 -5.389 1.833 1.00 97.69 394 VAL A O 1
ATOM 3105 N N . VAL A 1 395 ? -4.782 -5.756 3.881 1.00 97.12 395 VAL A N 1
ATOM 3106 C CA . VAL A 1 395 ? -6.175 -5.819 3.412 1.00 97.12 395 VAL A CA 1
ATOM 3107 C C . VAL A 1 395 ? -6.626 -4.457 2.872 1.00 97.12 395 VAL A C 1
ATOM 3109 O O . VAL A 1 395 ? -7.279 -4.409 1.832 1.00 97.12 395 VAL A O 1
ATOM 3112 N N . MET A 1 396 ? -6.209 -3.345 3.491 1.00 97.50 396 MET A N 1
ATOM 3113 C CA . MET A 1 396 ? -6.496 -1.992 2.994 1.00 97.50 396 MET A CA 1
ATOM 3114 C C . MET A 1 396 ? -5.942 -1.751 1.582 1.00 97.50 396 MET A C 1
ATOM 3116 O O . MET A 1 396 ? -6.623 -1.173 0.727 1.00 97.50 396 MET A O 1
ATOM 3120 N N . LEU A 1 397 ? -4.719 -2.216 1.314 1.00 96.75 397 LEU A N 1
ATOM 3121 C CA . LEU A 1 397 ? -4.079 -2.088 0.002 1.00 96.75 397 LEU A CA 1
ATOM 3122 C C . LEU A 1 397 ? -4.711 -3.024 -1.043 1.00 96.75 397 LEU A C 1
ATOM 3124 O O . LEU A 1 397 ? -4.909 -2.627 -2.192 1.00 96.75 397 LEU A O 1
ATOM 3128 N N . THR A 1 398 ? -5.097 -4.240 -0.656 1.00 95.44 398 THR A N 1
ATOM 3129 C CA . THR A 1 398 ? -5.489 -5.295 -1.609 1.00 95.44 398 THR A CA 1
ATOM 3130 C C . THR A 1 398 ? -6.993 -5.448 -1.841 1.00 95.44 398 THR A C 1
ATOM 3132 O O . THR A 1 398 ? -7.381 -5.857 -2.932 1.00 95.44 398 THR A O 1
ATOM 3135 N N . SER A 1 399 ? -7.862 -5.086 -0.891 1.00 94.44 399 SER A N 1
ATOM 3136 C CA . SER A 1 399 ? -9.319 -5.267 -1.014 1.00 94.44 399 SER A CA 1
ATOM 3137 C C . SER A 1 399 ? -10.056 -3.941 -1.196 1.00 94.44 399 SER A C 1
ATOM 3139 O O . SER A 1 399 ? -9.986 -3.047 -0.355 1.00 94.44 399 SER A O 1
ATOM 3141 N N . ALA A 1 400 ? -10.811 -3.820 -2.291 1.00 91.31 400 ALA A N 1
ATOM 3142 C CA . ALA A 1 400 ? -11.673 -2.662 -2.531 1.00 91.31 400 ALA A CA 1
ATOM 3143 C C . ALA A 1 400 ? -12.868 -2.635 -1.571 1.00 91.31 400 ALA A C 1
ATOM 3145 O O . ALA A 1 400 ? -13.191 -1.588 -1.018 1.00 91.31 400 ALA A O 1
ATOM 3146 N N . GLU A 1 401 ? -13.458 -3.798 -1.313 1.00 91.69 401 GLU A N 1
ATOM 3147 C CA . GLU A 1 401 ? -14.582 -3.976 -0.399 1.00 91.69 401 GLU A CA 1
ATOM 3148 C C .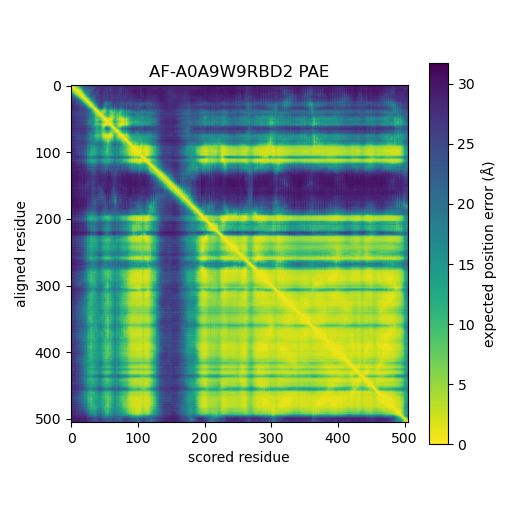 GLU A 1 401 ? -14.206 -3.537 1.021 1.00 91.69 401 GLU A C 1
ATOM 3150 O O . GLU A 1 401 ? -14.967 -2.827 1.676 1.00 91.69 401 GLU A O 1
ATOM 3155 N N . PHE A 1 402 ? -13.001 -3.889 1.482 1.00 94.75 402 PHE A N 1
ATOM 3156 C CA . PHE A 1 402 ? -12.496 -3.423 2.769 1.00 94.75 402 PHE A CA 1
ATOM 3157 C C . PHE A 1 402 ? -12.367 -1.899 2.816 1.00 94.75 402 PHE A C 1
ATOM 3159 O O . PHE A 1 402 ? -12.808 -1.285 3.784 1.00 94.75 402 PHE A O 1
ATOM 3166 N N . ARG A 1 403 ? -11.815 -1.267 1.770 1.00 94.69 403 ARG A N 1
ATOM 3167 C CA . ARG A 1 403 ? -11.713 0.202 1.704 1.00 94.69 403 ARG A CA 1
ATOM 3168 C C . ARG A 1 403 ? -13.080 0.872 1.790 1.00 94.69 403 ARG A C 1
ATOM 3170 O O . ARG A 1 403 ? -13.235 1.831 2.545 1.00 94.69 403 ARG A O 1
ATOM 3177 N N . ASP A 1 404 ? -14.069 0.343 1.074 1.00 92.88 404 ASP A N 1
ATOM 3178 C CA . ASP A 1 404 ? -15.440 0.855 1.106 1.00 92.88 404 ASP A CA 1
ATOM 3179 C C . ASP A 1 404 ? -16.052 0.734 2.504 1.00 92.88 404 ASP A C 1
ATOM 3181 O O . ASP A 1 404 ? -16.691 1.673 2.986 1.00 92.88 404 ASP A O 1
ATOM 3185 N N . ILE A 1 405 ? -15.816 -0.390 3.188 1.00 93.38 405 ILE A N 1
ATOM 3186 C CA . ILE A 1 405 ? -16.249 -0.579 4.574 1.00 93.38 405 ILE A CA 1
ATOM 3187 C C . ILE A 1 405 ? -15.574 0.439 5.468 1.00 93.38 405 ILE A C 1
ATOM 3189 O O . ILE A 1 405 ? -16.291 1.147 6.156 1.00 93.38 405 ILE A O 1
ATOM 3193 N N . ILE A 1 406 ? -14.245 0.580 5.426 1.00 95.44 406 ILE A N 1
ATOM 3194 C CA . ILE A 1 406 ? -13.506 1.556 6.239 1.00 95.44 406 ILE A CA 1
ATOM 3195 C C . ILE A 1 406 ? -14.016 2.984 5.992 1.00 95.44 406 ILE A C 1
ATOM 3197 O O . ILE A 1 406 ? -14.226 3.736 6.945 1.00 95.44 406 ILE A O 1
ATOM 3201 N N . ALA A 1 407 ? -14.304 3.351 4.742 1.00 93.38 407 ALA A N 1
ATOM 3202 C CA . ALA A 1 407 ? -14.864 4.656 4.400 1.00 93.38 407 ALA A CA 1
ATOM 3203 C C . ALA A 1 407 ? -16.281 4.872 4.969 1.00 93.38 407 ALA A C 1
ATOM 3205 O O . ALA A 1 407 ? -16.602 5.968 5.436 1.00 93.38 407 ALA A O 1
ATOM 3206 N N . GLN A 1 408 ? -17.139 3.848 4.957 1.00 91.69 408 GLN A N 1
ATOM 3207 C CA . GLN A 1 408 ? -18.469 3.902 5.582 1.00 91.69 408 GLN A CA 1
ATOM 3208 C C . GLN A 1 408 ? -18.364 3.940 7.111 1.00 91.69 408 GLN A C 1
ATOM 3210 O O . GLN A 1 408 ? -19.007 4.751 7.775 1.00 91.69 408 GLN A O 1
ATOM 3215 N N . SER A 1 409 ? -17.494 3.099 7.650 1.00 90.19 409 SER A N 1
ATOM 3216 C CA . SER A 1 409 ? -17.120 2.952 9.048 1.00 90.19 409 SER A CA 1
ATOM 3217 C C . SER A 1 409 ? -16.615 4.248 9.675 1.00 90.19 409 SER A C 1
ATOM 3219 O O . SER A 1 409 ? -17.003 4.572 10.798 1.00 90.19 409 SER A O 1
ATOM 3221 N N . ALA A 1 410 ? -15.813 5.022 8.943 1.00 92.06 410 ALA A N 1
ATOM 3222 C CA . ALA A 1 410 ? -15.304 6.320 9.375 1.00 92.06 410 ALA A CA 1
ATOM 3223 C C . ALA A 1 410 ? -16.403 7.387 9.537 1.00 92.06 410 ALA A C 1
ATOM 3225 O O . ALA A 1 410 ? -16.168 8.421 10.150 1.00 92.06 410 ALA A O 1
ATOM 3226 N N . ARG A 1 411 ? -17.621 7.160 9.024 1.00 91.81 411 ARG A N 1
ATOM 3227 C CA . ARG A 1 411 ? -18.771 8.056 9.260 1.00 91.81 411 ARG A CA 1
ATOM 3228 C C . ARG A 1 411 ? -19.445 7.813 10.608 1.00 91.81 411 ARG A C 1
ATOM 3230 O O . ARG A 1 411 ? -20.266 8.622 11.023 1.00 91.81 411 ARG A O 1
ATOM 3237 N N . LEU A 1 412 ? -19.139 6.689 11.255 1.00 90.88 412 LEU A N 1
ATOM 3238 C CA . LEU A 1 412 ? -19.776 6.227 12.487 1.00 90.88 412 LEU A CA 1
ATOM 3239 C C . LEU A 1 412 ? -18.765 6.126 13.641 1.00 90.88 412 LEU A C 1
ATOM 3241 O O . LEU A 1 412 ? -18.980 5.341 14.564 1.00 90.88 412 LEU A O 1
ATOM 3245 N N . ILE A 1 413 ? -17.677 6.909 13.602 1.00 92.75 413 ILE A N 1
ATOM 3246 C CA . ILE A 1 413 ? -16.601 6.880 14.610 1.00 92.75 413 ILE A CA 1
ATOM 3247 C C . ILE A 1 413 ? -17.162 6.960 16.041 1.00 92.75 413 ILE A C 1
ATOM 3249 O O . ILE A 1 413 ? -16.882 6.038 16.816 1.00 92.75 413 ILE A O 1
ATOM 3253 N N . PRO A 1 414 ? -18.040 7.924 16.393 1.00 91.81 414 PRO A N 1
ATOM 3254 C CA . PRO A 1 414 ? -18.566 8.027 17.757 1.00 91.81 414 PRO A CA 1
ATOM 3255 C C . PRO A 1 414 ? -19.334 6.778 18.221 1.00 91.81 414 PRO A C 1
ATOM 3257 O O . PRO A 1 414 ? -19.304 6.421 19.393 1.00 91.81 414 PRO A O 1
ATOM 3260 N N . GLN A 1 415 ? -19.993 6.074 17.295 1.00 90.69 415 GLN A N 1
ATOM 3261 C CA . GLN A 1 415 ? -20.803 4.876 17.572 1.00 90.69 415 GLN A CA 1
ATOM 3262 C C . GLN A 1 415 ? -19.976 3.582 17.594 1.00 90.69 415 GLN A C 1
ATOM 3264 O O . GLN A 1 415 ? -20.489 2.504 17.899 1.00 90.69 415 GLN A O 1
ATOM 3269 N N . SER A 1 416 ? -18.710 3.666 17.192 1.00 86.75 416 SER A N 1
ATOM 3270 C CA . SER A 1 416 ? -17.812 2.523 17.027 1.00 86.75 416 SER A CA 1
ATOM 3271 C C . SER A 1 416 ? -16.776 2.393 18.141 1.00 86.75 416 SER A C 1
ATOM 3273 O O . SER A 1 416 ? -15.985 1.456 18.116 1.00 86.75 416 SER A O 1
ATOM 3275 N N . LYS A 1 417 ? -16.803 3.300 19.127 1.00 84.56 417 LYS A N 1
ATOM 3276 C CA . LYS A 1 417 ? -15.809 3.394 20.203 1.00 84.56 417 LYS A CA 1
ATOM 3277 C C . LYS A 1 417 ? -15.607 2.079 20.963 1.00 84.56 417 LYS A C 1
ATOM 3279 O O . LYS A 1 417 ? -14.466 1.710 21.221 1.00 84.56 417 LYS A O 1
ATOM 3284 N N . ASP A 1 418 ? -16.698 1.368 21.237 1.00 87.94 418 ASP A N 1
ATOM 3285 C CA . ASP A 1 418 ? -16.692 0.119 22.013 1.00 87.94 418 ASP A CA 1
ATOM 3286 C C . ASP A 1 418 ? -16.696 -1.138 21.128 1.00 87.94 418 ASP A C 1
ATOM 3288 O O . ASP A 1 418 ? -16.865 -2.255 21.615 1.00 87.94 418 ASP A O 1
ATOM 3292 N N . LYS A 1 419 ? -16.562 -0.977 19.805 1.00 91.00 419 LYS A N 1
ATOM 3293 C CA . LYS A 1 419 ? -16.516 -2.110 18.880 1.00 91.00 419 LYS A CA 1
ATOM 3294 C C . LYS A 1 419 ? -15.083 -2.614 18.744 1.00 91.00 419 LYS A C 1
ATOM 3296 O O . LYS A 1 419 ? -14.138 -1.831 18.634 1.00 91.00 419 LYS A O 1
ATOM 3301 N N . CYS A 1 420 ? -14.952 -3.931 18.654 1.00 93.69 420 CYS A N 1
ATOM 3302 C CA . CYS A 1 420 ? -13.688 -4.599 18.378 1.00 93.69 420 CYS A CA 1
ATOM 3303 C C . CYS A 1 420 ? -13.760 -5.349 17.048 1.00 93.69 420 CYS A C 1
ATOM 3305 O O . CYS A 1 420 ? -14.803 -5.871 16.648 1.00 93.69 420 CYS A O 1
ATOM 3307 N N . VAL A 1 421 ? -12.626 -5.390 16.364 1.00 95.12 421 VAL A N 1
ATOM 3308 C CA . VAL A 1 421 ? -12.356 -6.257 15.219 1.00 95.12 421 VAL A CA 1
ATOM 3309 C C . VAL A 1 421 ? -11.532 -7.430 15.726 1.00 95.12 421 VAL A C 1
ATOM 3311 O O . VAL A 1 421 ? -10.697 -7.257 16.610 1.00 95.12 421 VAL A O 1
ATOM 3314 N N . VAL A 1 422 ? -11.756 -8.621 15.181 1.00 97.25 422 VAL A N 1
ATOM 3315 C CA . VAL A 1 422 ? -11.024 -9.820 15.602 1.00 97.25 422 VAL A CA 1
ATOM 3316 C C . VAL A 1 422 ? -10.121 -10.272 14.469 1.00 97.25 422 VAL A C 1
ATOM 3318 O O . VAL A 1 422 ? -10.592 -10.552 13.370 1.00 97.25 422 VAL A O 1
ATOM 3321 N N . LEU A 1 423 ? -8.823 -10.365 14.726 1.00 96.69 423 LEU A N 1
ATOM 3322 C CA . LEU A 1 423 ? -7.889 -11.058 13.852 1.00 96.69 423 LEU A CA 1
ATOM 3323 C C . LEU A 1 423 ? -7.766 -12.507 14.328 1.00 96.69 423 LEU A C 1
ATOM 3325 O O . LEU A 1 423 ? -7.209 -12.776 15.390 1.00 96.69 423 LEU A O 1
ATOM 3329 N N . ASP A 1 424 ? -8.311 -13.425 13.539 1.00 96.31 424 ASP A N 1
ATOM 3330 C CA . ASP A 1 424 ? -8.244 -14.862 13.775 1.00 96.31 424 ASP A CA 1
ATOM 3331 C C . ASP A 1 424 ? -7.003 -15.435 13.084 1.00 96.31 424 ASP A C 1
ATOM 3333 O O . ASP A 1 424 ? -6.904 -15.404 11.856 1.00 96.31 424 ASP A O 1
ATOM 3337 N N . LEU A 1 425 ? -6.047 -15.929 13.876 1.00 93.81 425 LEU A N 1
ATOM 3338 C CA . LEU A 1 425 ? -4.821 -16.586 13.408 1.00 93.81 425 LEU A CA 1
ATOM 3339 C C . LEU A 1 425 ? -4.951 -18.119 13.348 1.00 93.81 425 LEU A C 1
ATOM 3341 O O . LEU A 1 425 ? -3.943 -18.820 13.397 1.00 93.81 425 LEU A O 1
ATOM 3345 N N . GLY A 1 426 ? -6.175 -18.653 13.296 1.00 91.38 426 GLY A N 1
ATOM 3346 C CA . GLY A 1 426 ? -6.447 -20.083 13.178 1.00 91.38 426 GLY A CA 1
ATOM 3347 C C . GLY A 1 426 ? -5.978 -20.716 11.859 1.00 91.38 426 GLY A C 1
ATOM 3348 O O . GLY A 1 426 ? -5.188 -20.157 11.102 1.00 91.38 426 GLY A O 1
ATOM 3349 N N . GLN A 1 427 ? -6.514 -21.901 11.541 1.00 88.00 427 GLN A N 1
ATOM 3350 C CA . GLN A 1 427 ? -6.146 -22.652 10.326 1.00 88.00 427 GLN A CA 1
ATOM 3351 C C . GLN A 1 427 ? -6.415 -21.886 9.022 1.00 88.00 427 GLN A C 1
ATOM 3353 O O . GLN A 1 427 ? -5.709 -22.075 8.036 1.00 88.00 427 GLN A O 1
ATOM 3358 N N . SER A 1 428 ? -7.434 -21.026 9.021 1.00 91.56 428 SER A N 1
ATOM 3359 C CA . SER A 1 428 ? -7.767 -20.124 7.920 1.00 91.56 428 SER A CA 1
ATOM 3360 C C . SER A 1 428 ? -7.718 -18.684 8.435 1.00 91.56 428 SER A C 1
ATOM 3362 O O . SER A 1 428 ? -8.745 -18.172 8.897 1.00 91.56 428 SER A O 1
ATOM 3364 N N . PRO A 1 429 ? -6.541 -18.041 8.407 1.00 94.69 429 PRO A N 1
ATOM 3365 C CA . PRO A 1 429 ? -6.366 -16.727 8.998 1.00 94.69 429 PRO A CA 1
ATOM 3366 C C . PRO A 1 429 ? -7.295 -15.694 8.369 1.00 94.69 429 PRO A C 1
ATOM 3368 O O . PRO A 1 429 ? -7.345 -15.557 7.145 1.00 94.69 429 PRO A O 1
ATOM 3371 N N . THR A 1 430 ? -8.045 -14.971 9.197 1.00 96.69 430 THR A N 1
ATOM 3372 C CA . THR A 1 430 ? -9.035 -13.993 8.732 1.00 96.69 430 THR A CA 1
ATOM 3373 C C . THR A 1 430 ? -9.073 -12.761 9.626 1.00 96.69 430 THR A C 1
ATOM 3375 O O . THR A 1 430 ? -9.031 -12.852 10.849 1.00 96.69 430 THR A O 1
ATOM 3378 N N . LEU A 1 431 ? -9.194 -11.588 9.010 1.00 97.06 431 LEU A N 1
ATOM 3379 C CA . LEU A 1 431 ? -9.576 -10.359 9.691 1.00 97.06 431 LEU A CA 1
ATOM 3380 C C . LEU A 1 431 ? -11.105 -10.250 9.670 1.00 97.06 431 LEU A C 1
ATOM 3382 O O . LEU A 1 431 ? -11.713 -10.106 8.610 1.00 97.06 431 LEU A O 1
ATOM 3386 N N . ASN A 1 432 ? -11.721 -10.342 10.842 1.00 96.69 432 ASN A N 1
ATOM 3387 C CA . ASN A 1 432 ? -13.164 -10.415 11.030 1.00 96.69 432 ASN A CA 1
ATOM 3388 C C . ASN A 1 432 ? -13.714 -9.060 11.482 1.00 96.69 432 ASN A C 1
ATOM 3390 O O . ASN A 1 432 ? -13.512 -8.651 12.627 1.00 96.69 432 ASN A O 1
ATOM 3394 N N . ILE A 1 433 ? -14.438 -8.376 10.593 1.00 94.38 433 ILE A N 1
ATOM 3395 C CA . ILE A 1 433 ? -15.017 -7.054 10.851 1.00 94.38 433 ILE A CA 1
ATOM 3396 C C . ILE A 1 433 ? -16.527 -7.180 11.068 1.00 94.38 433 ILE A C 1
ATOM 3398 O O . ILE A 1 433 ? -17.237 -7.647 10.169 1.00 94.38 433 ILE A O 1
ATOM 3402 N N . PRO A 1 434 ? -17.058 -6.734 12.218 1.00 90.38 434 PRO A N 1
ATOM 3403 C CA . PRO A 1 434 ? -18.497 -6.699 12.435 1.00 90.38 434 PRO A CA 1
ATOM 3404 C C . PRO A 1 434 ? -19.153 -5.623 11.558 1.00 90.38 434 PRO A C 1
ATOM 3406 O O . PRO A 1 434 ? -18.823 -4.439 11.641 1.00 90.38 434 PRO A O 1
ATOM 3409 N N . SER A 1 435 ? -20.116 -6.024 10.727 1.00 84.12 435 SER A N 1
ATOM 3410 C CA . SER A 1 435 ? -20.964 -5.105 9.962 1.00 84.12 435 SER A CA 1
ATOM 3411 C C . SER A 1 435 ? -22.084 -4.522 10.830 1.00 84.12 435 SER A C 1
ATOM 3413 O O . SER A 1 435 ? -22.495 -5.107 11.833 1.00 84.12 435 SER A O 1
ATOM 3415 N N . SER A 1 436 ? -22.645 -3.388 10.403 1.00 76.50 436 SER A N 1
ATOM 3416 C CA . SER A 1 436 ? -23.834 -2.775 11.010 1.00 76.50 436 SER A CA 1
ATOM 3417 C C . SER A 1 436 ? -25.058 -3.697 11.020 1.00 76.50 436 SER A C 1
ATOM 3419 O O . SER A 1 436 ? -25.887 -3.583 11.916 1.00 76.50 436 SER A O 1
ATOM 3421 N N . MET A 1 437 ? -25.151 -4.637 10.073 1.00 79.50 437 MET A N 1
ATOM 3422 C CA . MET A 1 437 ? -26.256 -5.602 9.963 1.00 79.50 437 MET A CA 1
ATOM 3423 C C . MET A 1 437 ? -26.050 -6.873 10.808 1.00 79.50 437 MET A C 1
ATOM 3425 O O . MET A 1 437 ? -26.769 -7.852 10.630 1.00 79.50 437 MET A O 1
ATOM 3429 N N . GLY A 1 438 ? -25.035 -6.908 11.679 1.00 81.31 438 GLY A N 1
ATOM 3430 C CA . GLY A 1 438 ? -24.704 -8.077 12.506 1.00 81.31 438 GLY A CA 1
ATOM 3431 C C . GLY A 1 438 ? -23.959 -9.197 11.768 1.00 81.31 438 GLY A C 1
ATOM 3432 O O . GLY A 1 438 ? -23.530 -10.163 12.392 1.00 81.31 438 GLY A O 1
ATOM 3433 N N . VAL A 1 439 ? -23.757 -9.069 10.453 1.00 89.69 439 VAL A N 1
ATOM 3434 C CA . VAL A 1 439 ? -22.936 -9.997 9.663 1.00 89.69 439 VAL A CA 1
ATOM 3435 C C . VAL A 1 439 ? -21.457 -9.693 9.892 1.00 89.69 439 VAL A C 1
ATOM 3437 O O . VAL A 1 439 ? -21.027 -8.548 9.771 1.00 89.69 439 VAL A O 1
ATOM 3440 N N . VAL A 1 440 ? -20.659 -10.715 10.187 1.00 92.75 440 VAL A N 1
ATOM 3441 C CA . VAL A 1 440 ? -19.200 -10.578 10.271 1.00 92.75 440 VAL A CA 1
ATOM 3442 C C . VAL A 1 440 ? -18.608 -10.792 8.885 1.00 92.75 440 VAL A C 1
ATOM 3444 O O . VAL A 1 440 ? -18.741 -11.871 8.307 1.00 92.75 440 VAL A O 1
ATOM 3447 N N . GLN A 1 441 ? -17.954 -9.765 8.352 1.00 93.88 441 GLN A N 1
ATOM 3448 C CA . GLN A 1 441 ? -17.214 -9.870 7.101 1.00 93.88 441 GLN A CA 1
ATOM 3449 C C . GLN A 1 441 ? -15.812 -10.393 7.388 1.00 93.88 441 GLN A C 1
ATOM 3451 O O . GLN A 1 441 ? -15.127 -9.875 8.269 1.00 93.88 441 GLN A O 1
ATOM 3456 N N . LYS A 1 442 ? -15.402 -11.431 6.659 1.00 95.62 442 LYS A N 1
ATOM 3457 C CA . LYS A 1 442 ? -14.117 -12.101 6.856 1.00 95.62 442 LYS A CA 1
ATOM 3458 C C . LYS A 1 442 ? -13.192 -11.773 5.698 1.00 95.62 442 LYS A C 1
ATOM 3460 O O . LYS A 1 442 ? -13.536 -12.070 4.560 1.00 95.62 442 LYS A O 1
ATOM 3465 N N . PHE A 1 443 ? -12.034 -11.199 5.995 1.00 96.25 443 PHE A N 1
ATOM 3466 C CA . PHE A 1 443 ? -10.994 -10.899 5.015 1.00 96.25 443 PHE A CA 1
ATOM 3467 C C . PHE A 1 443 ? -9.850 -11.895 5.188 1.00 96.25 443 PHE A C 1
ATOM 3469 O O . PHE A 1 443 ? -9.171 -11.856 6.215 1.00 96.25 443 PHE A O 1
ATOM 3476 N N . PRO A 1 444 ? -9.651 -12.823 4.247 1.00 96.06 444 PRO A N 1
ATOM 3477 C CA . PRO A 1 444 ? -8.648 -13.866 4.378 1.00 96.06 444 PRO A CA 1
ATOM 3478 C C . PRO A 1 444 ? -7.233 -13.305 4.275 1.00 96.06 444 PRO A C 1
ATOM 3480 O O . PRO A 1 444 ? -6.938 -12.423 3.469 1.00 96.06 444 PRO A O 1
ATOM 3483 N N . LEU A 1 445 ? -6.342 -13.873 5.077 1.00 95.62 445 LEU A N 1
ATOM 3484 C CA . LEU A 1 445 ? -4.951 -13.469 5.204 1.00 95.62 445 LEU A CA 1
ATOM 3485 C C . LEU A 1 445 ? -4.035 -14.642 4.879 1.00 95.62 445 LEU A C 1
ATOM 3487 O O . LEU A 1 445 ? -4.360 -15.797 5.142 1.00 95.62 445 LEU A O 1
ATOM 3491 N N . ASP A 1 446 ? -2.861 -14.329 4.341 1.00 94.00 446 ASP A N 1
ATOM 3492 C CA . ASP A 1 446 ? -1.814 -15.322 4.112 1.00 94.00 446 ASP A CA 1
ATOM 3493 C C . ASP A 1 446 ? -0.683 -15.106 5.118 1.00 94.00 446 ASP A C 1
ATOM 3495 O O . ASP A 1 446 ? 0.246 -14.333 4.883 1.00 94.00 446 ASP A O 1
ATOM 3499 N N . LEU A 1 447 ? -0.782 -15.755 6.279 1.00 90.94 447 LEU A N 1
ATOM 3500 C CA . LEU A 1 447 ? 0.199 -15.571 7.352 1.00 90.94 447 LEU A CA 1
ATOM 3501 C C . LEU A 1 447 ? 1.595 -16.070 6.984 1.00 90.94 447 LEU A C 1
ATOM 3503 O O . LEU A 1 447 ? 2.560 -15.549 7.538 1.00 90.94 447 LEU A O 1
ATOM 3507 N N . SER A 1 448 ? 1.710 -17.016 6.044 1.00 90.94 448 SER A N 1
ATOM 3508 C CA . SER A 1 448 ? 3.015 -17.511 5.586 1.00 90.94 448 SER A CA 1
ATOM 3509 C C . SER A 1 448 ? 3.846 -16.390 4.958 1.00 90.94 448 SER A C 1
ATOM 3511 O O . SER A 1 448 ? 5.063 -16.348 5.106 1.00 90.94 448 SER A O 1
ATOM 3513 N N . VAL A 1 449 ? 3.166 -15.430 4.329 1.00 91.12 449 VAL A N 1
ATOM 3514 C CA . VAL A 1 449 ? 3.771 -14.235 3.743 1.00 91.12 449 VAL A CA 1
ATOM 3515 C C . VAL A 1 449 ? 3.907 -13.114 4.758 1.00 91.12 449 VAL A C 1
ATOM 3517 O O . VAL A 1 449 ? 4.910 -12.399 4.772 1.00 91.12 449 VAL A O 1
ATOM 3520 N N . LEU A 1 450 ? 2.884 -12.918 5.593 1.00 91.12 450 LEU A N 1
ATOM 3521 C CA . LEU A 1 450 ? 2.864 -11.782 6.507 1.00 91.12 450 LEU A CA 1
ATOM 3522 C C . LEU A 1 450 ? 3.859 -11.935 7.659 1.00 91.12 450 LEU A C 1
ATOM 3524 O O . LEU A 1 450 ? 4.415 -10.939 8.124 1.00 91.12 450 LEU A O 1
ATOM 3528 N N . CYS A 1 451 ? 4.082 -13.163 8.123 1.00 90.19 451 CYS A N 1
ATOM 3529 C CA . CYS A 1 451 ? 4.915 -13.473 9.280 1.00 90.19 451 CYS A CA 1
ATOM 3530 C C . CYS A 1 451 ? 5.687 -14.791 9.057 1.00 90.19 451 CYS A C 1
ATOM 3532 O O . CYS A 1 451 ? 5.418 -15.763 9.766 1.00 90.19 451 CYS A O 1
ATOM 3534 N N . PRO A 1 452 ? 6.641 -14.844 8.103 1.00 86.62 452 PRO A N 1
ATOM 3535 C CA . PRO A 1 452 ? 7.318 -16.091 7.724 1.00 86.62 452 PRO A CA 1
ATOM 3536 C C . PRO A 1 452 ? 8.089 -16.737 8.886 1.00 86.62 452 PRO A C 1
ATOM 3538 O O . PRO A 1 452 ? 8.135 -17.958 8.996 1.00 86.62 452 PRO A O 1
ATOM 3541 N N . ASP A 1 453 ? 8.639 -15.923 9.789 1.00 85.56 453 ASP A N 1
ATOM 3542 C CA . ASP A 1 453 ? 9.527 -16.383 10.866 1.00 85.56 453 ASP A CA 1
ATOM 3543 C C . ASP A 1 453 ? 8.787 -16.789 12.152 1.00 85.56 453 ASP A C 1
ATOM 3545 O O . ASP A 1 453 ? 9.406 -17.189 13.140 1.00 85.56 453 ASP A O 1
ATOM 3549 N N . GLN A 1 454 ? 7.458 -16.656 12.194 1.00 82.31 454 GLN A N 1
ATOM 3550 C CA . GLN A 1 454 ? 6.691 -16.840 13.424 1.00 82.31 454 GLN A CA 1
ATOM 3551 C C . GLN A 1 454 ? 5.802 -18.075 13.352 1.00 82.31 454 GLN A C 1
ATOM 3553 O O . GLN A 1 454 ? 4.962 -18.214 12.468 1.00 82.31 454 GLN A O 1
ATOM 3558 N N . GLN A 1 455 ? 5.933 -18.948 14.355 1.00 81.19 455 GLN A N 1
ATOM 3559 C CA . GLN A 1 455 ? 5.006 -20.060 14.532 1.00 81.19 455 GLN A CA 1
ATOM 3560 C C . GLN A 1 455 ? 3.589 -19.514 14.724 1.00 81.19 455 GLN A C 1
ATOM 3562 O O . GLN A 1 455 ? 3.301 -18.809 15.697 1.00 81.19 455 GLN A O 1
ATOM 3567 N N . VAL A 1 456 ? 2.711 -19.845 13.781 1.00 75.88 456 VAL A N 1
ATOM 3568 C CA . VAL A 1 456 ? 1.293 -19.504 13.845 1.00 75.88 456 VAL A CA 1
ATOM 3569 C C . VAL A 1 456 ? 0.675 -20.324 14.973 1.00 75.88 456 VAL A C 1
ATOM 3571 O O . VAL A 1 456 ? 0.491 -21.535 14.863 1.00 75.88 456 VAL A O 1
ATOM 3574 N N . ARG A 1 457 ? 0.411 -19.667 16.101 1.00 84.25 457 ARG A N 1
ATOM 3575 C CA . ARG A 1 457 ? -0.437 -20.210 17.160 1.00 84.25 457 ARG A CA 1
ATOM 3576 C C . ARG A 1 457 ? -1.870 -19.807 16.842 1.00 84.25 457 ARG A C 1
ATOM 3578 O O . ARG A 1 457 ? -2.092 -18.671 16.433 1.00 84.25 457 ARG A O 1
ATOM 3585 N N . ASN A 1 458 ? -2.816 -20.718 17.062 1.00 86.81 458 ASN A N 1
ATOM 3586 C CA . ASN A 1 458 ? -4.240 -20.396 16.997 1.00 86.81 458 ASN A CA 1
ATOM 3587 C C . ASN A 1 458 ? -4.546 -19.378 18.103 1.00 86.81 458 ASN A C 1
ATOM 3589 O O . ASN A 1 458 ? -4.689 -19.739 19.270 1.00 86.81 458 ASN A O 1
ATOM 3593 N N . GLU A 1 459 ? -4.578 -18.107 17.731 1.00 93.25 459 GLU A N 1
ATOM 3594 C CA . GLU A 1 459 ? -4.760 -16.967 18.620 1.00 93.25 459 GLU A CA 1
ATOM 3595 C C . GLU A 1 459 ? -5.824 -16.052 18.013 1.00 93.25 459 GLU A C 1
ATOM 3597 O O . GLU A 1 459 ? -5.850 -15.828 16.801 1.00 93.25 459 GLU A O 1
ATOM 3602 N N . LEU A 1 460 ? -6.704 -15.532 18.866 1.00 95.44 460 LEU A N 1
ATOM 3603 C CA . LEU A 1 460 ? -7.644 -14.479 18.508 1.00 95.44 460 LEU A CA 1
ATOM 3604 C C . LEU A 1 460 ? -7.103 -13.172 19.075 1.00 95.44 460 LEU A C 1
ATOM 3606 O O . LEU A 1 460 ? -6.957 -13.036 20.289 1.00 95.44 460 LEU A O 1
ATOM 3610 N N . ILE A 1 461 ? -6.798 -12.224 18.196 1.00 96.31 461 ILE A N 1
ATOM 3611 C CA . ILE A 1 461 ? -6.314 -10.902 18.586 1.00 96.31 461 ILE A CA 1
ATOM 3612 C C . ILE A 1 461 ? -7.472 -9.923 18.442 1.00 96.31 461 ILE A C 1
ATOM 3614 O O . ILE A 1 461 ? -7.937 -9.656 17.333 1.00 96.31 461 ILE A O 1
ATOM 3618 N N . GLU A 1 462 ? -7.930 -9.375 19.562 1.00 97.06 462 GLU A N 1
ATOM 3619 C CA . GLU A 1 462 ? -8.911 -8.293 19.564 1.00 97.06 462 GLU A CA 1
ATOM 3620 C C . GLU A 1 462 ? -8.220 -6.953 19.300 1.00 97.06 462 GLU A C 1
ATOM 3622 O O . GLU A 1 462 ? -7.199 -6.616 19.902 1.00 97.06 462 GLU A O 1
ATOM 3627 N N . ILE A 1 463 ? -8.775 -6.194 18.361 1.00 96.69 463 ILE A N 1
ATOM 3628 C CA . ILE A 1 463 ? -8.246 -4.914 17.905 1.00 96.69 463 ILE A CA 1
ATOM 3629 C C . ILE A 1 463 ? -9.345 -3.882 18.087 1.00 96.69 463 ILE A C 1
ATOM 3631 O O . ILE A 1 463 ? -10.447 -4.030 17.550 1.00 96.69 463 ILE A O 1
ATOM 3635 N N . ASN A 1 464 ? -9.042 -2.811 18.812 1.00 95.50 464 ASN A N 1
ATOM 3636 C CA . ASN A 1 464 ? -10.003 -1.733 18.976 1.00 95.50 464 ASN A CA 1
ATOM 3637 C C . ASN A 1 464 ? -10.279 -1.066 17.629 1.00 95.50 464 ASN A C 1
ATOM 3639 O O . ASN A 1 464 ? -9.383 -0.881 16.802 1.00 95.50 464 ASN A O 1
ATOM 3643 N N . TYR A 1 465 ? -11.511 -0.620 17.421 1.00 94.19 465 TYR A N 1
ATOM 3644 C CA . TYR A 1 465 ? -11.890 -0.037 16.140 1.00 94.19 465 TYR A CA 1
ATOM 3645 C C . TYR A 1 465 ? -11.102 1.232 15.763 1.00 94.19 465 TYR A C 1
ATOM 3647 O O . TYR A 1 465 ? -10.799 1.446 14.593 1.00 94.19 465 TYR A O 1
ATOM 3655 N N . HIS A 1 466 ? -10.696 2.065 16.724 1.00 94.69 466 HIS A N 1
ATOM 3656 C CA . HIS A 1 466 ? -9.840 3.219 16.420 1.00 94.69 466 HIS A CA 1
ATOM 3657 C C . HIS A 1 466 ? -8.454 2.783 15.910 1.00 94.69 466 HIS A C 1
ATOM 3659 O O . HIS A 1 466 ? -7.941 3.376 14.965 1.00 94.69 466 HIS A O 1
ATOM 3665 N N . GLN A 1 467 ? -7.881 1.700 16.451 1.00 96.25 467 GLN A N 1
ATOM 3666 C CA . GLN A 1 467 ? -6.611 1.136 15.970 1.00 96.25 467 GLN A CA 1
ATOM 3667 C C . GLN A 1 467 ? -6.742 0.600 14.539 1.00 96.25 467 GLN A C 1
ATOM 3669 O O . GLN A 1 467 ? -5.826 0.785 13.740 1.00 96.25 467 GLN A O 1
ATOM 3674 N N . LEU A 1 468 ? -7.893 0.002 14.190 1.00 97.00 468 LEU A N 1
ATOM 3675 C CA . LEU A 1 468 ? -8.219 -0.369 12.808 1.00 97.00 468 LEU A CA 1
ATOM 3676 C C . LEU A 1 468 ? -8.138 0.850 11.881 1.00 97.00 468 LEU A C 1
ATOM 3678 O O . LEU A 1 468 ? -7.480 0.783 10.844 1.00 97.00 468 LEU A O 1
ATOM 3682 N N . LEU A 1 469 ? -8.778 1.961 12.261 1.00 97.06 469 LEU A N 1
ATOM 3683 C CA . LEU A 1 469 ? -8.771 3.188 11.464 1.00 97.06 469 LEU A CA 1
ATOM 3684 C C . LEU A 1 469 ? -7.362 3.773 11.326 1.00 97.06 469 LEU A C 1
ATOM 3686 O O . LEU A 1 469 ? -6.974 4.127 10.217 1.00 97.06 469 LEU A O 1
ATOM 3690 N N . PHE A 1 470 ? -6.568 3.825 12.401 1.00 97.44 470 PHE A N 1
ATOM 3691 C CA . PHE A 1 470 ? -5.186 4.315 12.334 1.00 97.44 470 PHE A CA 1
ATOM 3692 C C . PHE A 1 470 ? -4.285 3.426 11.468 1.00 97.44 470 PHE A C 1
ATOM 3694 O O . PHE A 1 470 ? -3.512 3.947 10.664 1.00 97.44 470 PHE A O 1
ATOM 3701 N N . ALA A 1 471 ? -4.403 2.099 11.569 1.00 98.06 471 ALA A N 1
ATOM 3702 C CA . ALA A 1 471 ? -3.645 1.172 10.731 1.00 98.06 471 ALA A CA 1
ATOM 3703 C C . ALA A 1 471 ? -4.049 1.276 9.248 1.00 98.06 471 ALA A C 1
ATOM 3705 O O . ALA A 1 471 ? -3.182 1.333 8.374 1.00 98.06 471 ALA A O 1
ATOM 3706 N N . ALA A 1 472 ? -5.350 1.379 8.957 1.00 98.19 472 ALA A N 1
ATOM 3707 C CA . ALA A 1 472 ? -5.853 1.603 7.602 1.00 98.19 472 ALA A CA 1
ATOM 3708 C C . ALA A 1 472 ? -5.393 2.959 7.042 1.00 98.19 472 ALA A C 1
ATOM 3710 O O . ALA A 1 472 ? -4.960 3.045 5.891 1.00 98.19 472 ALA A O 1
ATOM 3711 N N . LEU A 1 473 ? -5.421 4.009 7.868 1.00 97.94 473 LEU A N 1
ATOM 3712 C CA . LEU A 1 473 ? -4.950 5.338 7.502 1.00 97.94 473 LEU A CA 1
ATOM 3713 C C . LEU A 1 473 ? -3.445 5.334 7.205 1.00 97.94 473 LEU A C 1
ATOM 3715 O O . LEU A 1 473 ? -3.023 5.897 6.198 1.00 97.94 473 LEU A O 1
ATOM 3719 N N . LYS A 1 474 ? -2.638 4.638 8.015 1.00 97.88 474 LYS A N 1
ATOM 3720 C CA . LYS A 1 474 ? -1.200 4.462 7.771 1.00 97.88 474 LYS A CA 1
ATOM 3721 C C . LYS A 1 474 ? -0.924 3.710 6.464 1.00 97.88 474 LYS A C 1
ATOM 3723 O O . LYS A 1 474 ? -0.016 4.080 5.728 1.00 97.88 474 LYS A O 1
ATOM 3728 N N . ALA A 1 475 ? -1.716 2.697 6.124 1.00 98.12 475 ALA A N 1
ATOM 3729 C CA . ALA A 1 475 ? -1.584 2.007 4.839 1.00 98.12 475 ALA A CA 1
ATOM 3730 C C . ALA A 1 475 ? -1.929 2.917 3.648 1.00 98.12 475 ALA A C 1
ATOM 3732 O O . ALA A 1 475 ? -1.209 2.942 2.650 1.00 98.12 475 ALA A O 1
ATOM 3733 N N . CYS A 1 476 ? -2.980 3.728 3.780 1.00 97.94 476 CYS A N 1
ATOM 3734 C CA . CYS A 1 476 ? -3.315 4.752 2.793 1.00 97.94 476 CYS A CA 1
ATOM 3735 C C . CYS A 1 476 ? -2.199 5.793 2.650 1.00 97.94 476 CYS A C 1
ATOM 3737 O O . CYS A 1 476 ? -1.885 6.188 1.534 1.00 97.94 476 CYS A O 1
ATOM 3739 N N . LEU A 1 477 ? -1.553 6.187 3.751 1.00 97.25 477 LEU A N 1
ATOM 3740 C CA . LEU A 1 477 ? -0.401 7.086 3.733 1.00 97.25 477 LEU A CA 1
ATOM 3741 C C . LEU A 1 477 ? 0.757 6.504 2.908 1.00 97.25 477 LEU A C 1
ATOM 3743 O O . LEU A 1 477 ? 1.302 7.203 2.059 1.00 97.25 477 LEU A O 1
ATOM 3747 N N . ARG A 1 478 ? 1.096 5.217 3.084 1.00 96.50 478 ARG A N 1
ATOM 3748 C CA . ARG A 1 478 ? 2.118 4.536 2.255 1.00 96.50 478 ARG A CA 1
ATOM 3749 C C . ARG A 1 478 ? 1.742 4.550 0.776 1.00 96.50 478 ARG A C 1
ATOM 3751 O O . ARG A 1 478 ? 2.586 4.808 -0.076 1.00 96.50 478 ARG A O 1
ATOM 3758 N N . SER A 1 479 ? 0.466 4.317 0.484 1.00 96.19 479 SER A N 1
ATOM 3759 C CA . SER A 1 479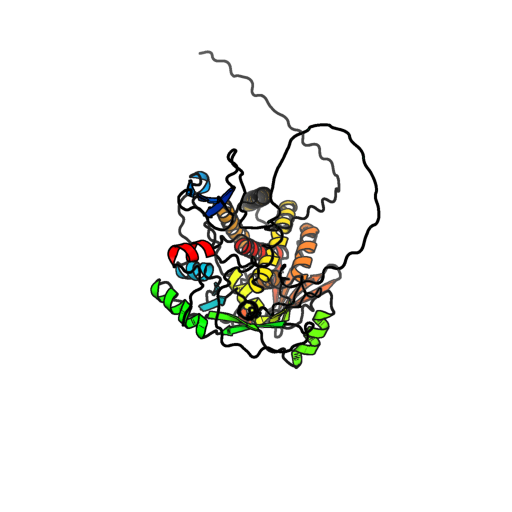 ? -0.071 4.404 -0.871 1.00 96.19 479 SER A CA 1
ATOM 3760 C C . SER A 1 479 ? 0.028 5.818 -1.452 1.00 96.19 479 SER A C 1
ATOM 3762 O O . SER A 1 479 ? 0.337 5.937 -2.632 1.00 96.19 479 SER A O 1
ATOM 3764 N N . VAL A 1 480 ? -0.216 6.872 -0.662 1.00 95.25 480 VAL A N 1
ATOM 3765 C CA . VAL A 1 480 ? -0.042 8.269 -1.098 1.00 95.25 480 VAL A CA 1
ATOM 3766 C C . VAL A 1 480 ? 1.420 8.528 -1.425 1.00 95.25 480 VAL A C 1
ATOM 3768 O O . VAL A 1 480 ? 1.711 9.033 -2.497 1.00 95.25 480 VAL A O 1
ATOM 3771 N N . VAL A 1 481 ? 2.348 8.120 -0.556 1.00 94.25 481 VAL A N 1
ATOM 3772 C CA . VAL A 1 481 ? 3.789 8.328 -0.780 1.00 94.25 481 VAL A CA 1
ATOM 3773 C C . VAL A 1 481 ? 4.250 7.641 -2.069 1.00 94.25 481 VAL A C 1
ATOM 3775 O O . VAL A 1 481 ? 5.013 8.225 -2.836 1.00 94.25 481 VAL A O 1
ATOM 3778 N N . LEU A 1 482 ? 3.767 6.418 -2.323 1.00 93.56 482 LEU A N 1
ATOM 3779 C CA . LEU A 1 482 ? 4.026 5.707 -3.573 1.00 93.56 482 LEU A CA 1
ATOM 3780 C C . LEU A 1 482 ? 3.432 6.451 -4.771 1.00 93.56 482 LEU A C 1
ATOM 3782 O O . LEU A 1 482 ? 4.116 6.619 -5.773 1.00 93.56 482 LEU A O 1
ATOM 3786 N N . GLU A 1 483 ? 2.179 6.899 -4.684 1.00 91.38 483 GLU A N 1
ATOM 3787 C CA . GLU A 1 483 ? 1.505 7.624 -5.764 1.00 91.38 483 GLU A CA 1
ATOM 3788 C C . GLU A 1 483 ? 2.218 8.936 -6.110 1.00 91.38 483 GLU A C 1
ATOM 3790 O O . GLU A 1 483 ? 2.383 9.248 -7.289 1.00 91.38 483 GLU A O 1
ATOM 3795 N N . THR A 1 484 ? 2.687 9.662 -5.096 1.00 90.75 484 THR A N 1
ATOM 3796 C CA . THR A 1 484 ? 3.344 10.965 -5.231 1.00 90.75 484 THR A CA 1
ATOM 3797 C C . THR A 1 484 ? 4.860 10.872 -5.392 1.00 90.75 484 THR A C 1
ATOM 3799 O O . THR A 1 484 ? 5.527 11.902 -5.333 1.00 90.75 484 THR A O 1
ATOM 3802 N N . SER A 1 485 ? 5.424 9.669 -5.553 1.00 89.75 485 SER A N 1
ATOM 3803 C CA . SER A 1 485 ? 6.864 9.476 -5.749 1.00 89.75 485 SER A CA 1
ATOM 3804 C C . SER A 1 485 ? 7.371 10.266 -6.959 1.00 89.75 485 SER A C 1
ATOM 3806 O O . SER A 1 485 ? 6.695 10.337 -7.986 1.00 89.75 485 SER A O 1
ATOM 3808 N N . LEU A 1 486 ? 8.580 10.808 -6.859 1.00 87.06 486 LEU A N 1
ATOM 3809 C CA . LEU A 1 486 ? 9.222 11.544 -7.944 1.00 87.06 486 LEU A CA 1
ATOM 3810 C C . LEU A 1 486 ? 9.659 10.577 -9.053 1.00 87.06 486 LEU A C 1
ATOM 3812 O O . LEU A 1 486 ? 10.146 9.485 -8.760 1.00 87.06 486 LEU A O 1
ATOM 3816 N N . ASP A 1 487 ? 9.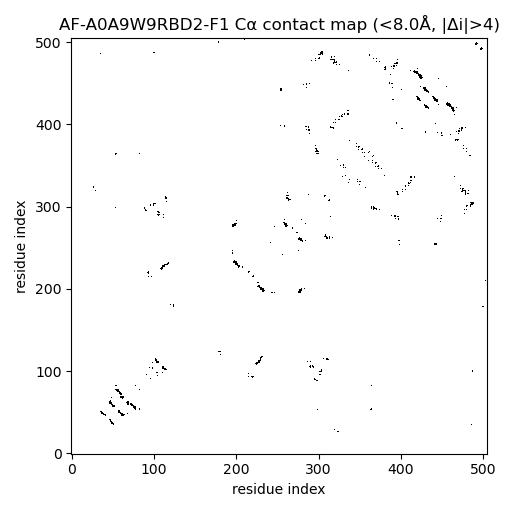496 10.976 -10.317 1.00 85.00 487 ASP A N 1
ATOM 3817 C CA . ASP A 1 487 ? 9.852 10.124 -11.455 1.00 85.00 487 ASP A CA 1
ATOM 3818 C C . ASP A 1 487 ? 11.368 9.952 -11.548 1.00 85.00 487 ASP A C 1
ATOM 3820 O O . ASP A 1 487 ? 12.109 10.925 -11.702 1.00 85.00 487 ASP A O 1
ATOM 3824 N N . SER A 1 488 ? 11.829 8.709 -11.465 1.00 84.56 488 SER A N 1
ATOM 3825 C CA . SER A 1 488 ? 13.248 8.385 -11.578 1.00 84.56 488 SER A CA 1
ATOM 3826 C C . SER A 1 488 ? 13.739 8.329 -13.026 1.00 84.56 488 SER A C 1
ATOM 3828 O O . SER A 1 488 ? 14.939 8.456 -13.259 1.00 84.56 488 SER A O 1
ATOM 3830 N N . THR A 1 489 ? 12.837 8.177 -14.003 1.00 79.25 489 THR A N 1
ATOM 3831 C CA . THR A 1 489 ? 13.180 7.951 -15.418 1.00 79.25 489 THR A CA 1
ATOM 3832 C C . THR A 1 489 ? 14.182 8.979 -15.968 1.00 79.25 489 THR A C 1
ATOM 3834 O O . THR A 1 489 ? 15.214 8.561 -16.490 1.00 79.25 489 THR A O 1
ATOM 3837 N N . PRO A 1 490 ? 14.000 10.304 -15.772 1.00 75.19 490 PRO A N 1
ATOM 3838 C CA . PRO A 1 490 ? 14.921 11.307 -16.316 1.00 75.19 490 PRO A CA 1
ATOM 3839 C C . PRO A 1 490 ? 16.350 11.205 -15.768 1.00 75.19 490 PRO A C 1
ATOM 3841 O O . PRO A 1 490 ? 17.303 11.558 -16.459 1.00 75.19 490 PRO A O 1
ATOM 3844 N N . LEU A 1 491 ? 16.516 10.727 -14.529 1.00 71.75 491 LEU A N 1
ATOM 3845 C CA . LEU A 1 491 ? 17.835 10.519 -13.931 1.00 71.75 491 LEU A CA 1
ATOM 3846 C C . LEU A 1 491 ? 18.581 9.404 -14.670 1.00 71.75 491 LEU A C 1
ATOM 3848 O O . LEU A 1 491 ? 19.750 9.558 -15.018 1.00 71.75 491 LEU A O 1
ATOM 3852 N N . PHE A 1 492 ? 17.890 8.297 -14.932 1.00 70.06 492 PHE A N 1
ATOM 3853 C CA . PHE A 1 492 ? 18.456 7.163 -15.654 1.00 70.06 492 PHE A CA 1
ATOM 3854 C C . PHE A 1 492 ? 18.762 7.509 -17.115 1.00 70.06 492 PHE A C 1
ATOM 3856 O O . PHE A 1 492 ? 19.833 7.154 -17.606 1.00 70.06 492 PHE A O 1
ATOM 3863 N N . GLU A 1 493 ? 17.883 8.265 -17.778 1.00 66.31 493 GLU A N 1
ATOM 3864 C CA . GLU A 1 493 ? 18.118 8.761 -19.139 1.00 66.31 493 GLU A CA 1
ATOM 3865 C C . GLU A 1 493 ? 19.366 9.655 -19.215 1.00 66.31 493 GLU A C 1
ATOM 3867 O O . GLU A 1 493 ? 20.185 9.495 -20.118 1.00 66.31 493 GLU A O 1
ATOM 3872 N N . ALA A 1 494 ? 19.529 10.579 -18.261 1.00 64.62 494 ALA A N 1
ATOM 3873 C CA . ALA A 1 494 ? 20.589 11.584 -18.294 1.00 64.62 494 ALA A CA 1
ATOM 3874 C C . ALA A 1 494 ? 21.973 11.053 -17.894 1.00 64.62 494 ALA A C 1
ATOM 3876 O O . ALA A 1 494 ? 22.972 11.475 -18.471 1.00 64.62 494 ALA A O 1
ATOM 3877 N N . PHE A 1 495 ? 22.052 10.179 -16.887 1.00 56.09 495 PHE A N 1
ATOM 3878 C CA . PHE A 1 495 ? 23.339 9.787 -16.295 1.00 56.09 495 PHE A CA 1
ATOM 3879 C C . PHE A 1 495 ? 23.886 8.462 -16.796 1.00 56.09 495 PHE A C 1
ATOM 3881 O O . PHE A 1 495 ? 25.086 8.227 -16.688 1.00 56.09 495 PHE A O 1
ATOM 3888 N N . LEU A 1 496 ? 23.026 7.592 -17.313 1.00 57.34 496 LEU A N 1
ATOM 3889 C CA . LEU A 1 496 ? 23.447 6.263 -17.738 1.00 57.34 496 LEU A CA 1
ATOM 3890 C C . LEU A 1 496 ? 23.304 6.077 -19.251 1.00 57.34 496 LEU A C 1
ATOM 3892 O O . LEU A 1 496 ? 23.509 4.972 -19.738 1.00 57.34 496 LEU A O 1
ATOM 3896 N N . GLU A 1 497 ? 22.913 7.133 -19.984 1.00 51.22 497 GLU A N 1
ATOM 3897 C CA . GLU A 1 497 ? 22.451 7.048 -21.381 1.00 51.22 497 GLU A CA 1
ATOM 3898 C C . GLU A 1 497 ? 21.380 5.953 -21.565 1.00 51.22 497 GLU A C 1
ATOM 3900 O O . GLU A 1 497 ? 21.085 5.504 -22.670 1.00 51.22 497 GLU A O 1
ATOM 3905 N N . MET A 1 498 ? 20.721 5.564 -20.466 1.00 47.66 498 MET A N 1
ATOM 3906 C CA . MET A 1 498 ? 19.682 4.541 -20.414 1.00 47.66 498 MET A CA 1
ATOM 3907 C C . MET A 1 498 ? 18.331 5.128 -20.832 1.00 47.66 498 MET A C 1
ATOM 3909 O O . MET A 1 498 ? 17.292 4.788 -20.271 1.00 47.66 498 MET A O 1
ATOM 3913 N N . GLY A 1 499 ? 18.339 6.017 -21.835 1.00 40.59 499 GLY A N 1
ATOM 3914 C CA . GLY A 1 499 ? 17.146 6.316 -22.637 1.00 40.59 499 GLY A CA 1
ATOM 3915 C C . GLY A 1 499 ? 16.628 5.066 -23.344 1.00 40.59 499 GLY A C 1
ATOM 3916 O O . GLY A 1 499 ? 15.435 4.928 -23.610 1.00 40.59 499 GLY A O 1
ATOM 3917 N N . GLU A 1 500 ? 17.529 4.112 -23.553 1.00 40.88 500 GLU A N 1
ATOM 3918 C CA . GLU A 1 500 ? 17.231 2.725 -23.834 1.00 40.88 500 GLU A CA 1
ATOM 3919 C C . GLU A 1 500 ? 17.530 1.945 -22.558 1.00 40.88 500 GLU A C 1
ATOM 3921 O O . GLU A 1 500 ? 18.677 1.765 -22.161 1.00 40.88 500 GLU A O 1
ATOM 3926 N N . THR A 1 501 ? 16.460 1.565 -21.865 1.00 40.62 501 THR A N 1
ATOM 3927 C CA . THR A 1 501 ? 16.407 0.498 -20.863 1.00 40.62 501 THR A CA 1
ATOM 3928 C C . THR A 1 501 ? 17.593 -0.441 -20.996 1.00 40.62 501 THR A C 1
ATOM 3930 O O . THR A 1 501 ? 17.707 -1.091 -22.033 1.00 40.62 501 THR A O 1
ATOM 3933 N N . VAL A 1 502 ? 18.443 -0.482 -19.970 1.00 39.06 502 VAL A N 1
ATOM 3934 C CA . VAL A 1 502 ? 19.405 -1.547 -19.674 1.00 39.06 502 VAL A CA 1
ATOM 3935 C C . VAL A 1 502 ? 19.177 -2.777 -20.570 1.00 39.06 502 VAL A C 1
ATOM 3937 O O . VAL A 1 502 ? 18.365 -3.649 -20.258 1.00 39.06 502 VAL A O 1
ATOM 3940 N N . GLN A 1 503 ? 19.848 -2.811 -21.726 1.00 34.44 503 GLN A N 1
ATOM 3941 C CA . GLN A 1 503 ? 20.038 -4.041 -22.478 1.00 34.44 503 GLN A CA 1
ATOM 3942 C C . GLN A 1 503 ? 21.082 -4.810 -21.685 1.00 34.44 503 GLN A C 1
ATOM 3944 O O . GLN A 1 503 ? 22.279 -4.577 -21.826 1.00 34.44 503 GLN A O 1
ATOM 3949 N N . MET A 1 504 ? 20.627 -5.669 -20.781 1.00 34.69 504 MET A N 1
ATOM 3950 C CA . MET A 1 504 ? 21.491 -6.713 -20.246 1.00 34.69 504 MET A CA 1
ATOM 3951 C C . MET A 1 504 ? 21.351 -7.878 -21.203 1.00 34.69 504 MET A C 1
ATOM 3953 O O . MET A 1 504 ? 20.331 -8.566 -21.195 1.00 34.69 504 MET A O 1
ATOM 3957 N N . GLY A 1 505 ? 22.309 -7.957 -22.124 1.00 29.19 505 GLY A N 1
ATOM 3958 C CA . GLY A 1 505 ? 22.530 -9.151 -22.929 1.00 29.19 505 GLY A CA 1
ATOM 3959 C C . GLY A 1 505 ? 23.121 -10.281 -22.106 1.00 29.19 505 GLY A C 1
ATOM 3960 O O . GLY A 1 505 ? 23.675 -9.992 -21.018 1.00 29.19 505 GLY A O 1
#

Sequence (505 aa):
MQAQPGRVFQRNRKFDSASGNGFLQNSWLLHPRGYGTRHEIDDDDGDRFGALHGVFGTLWTASTSYRQPNPSKAYYTQHKTAETGELSDNALSIGNLFWLSVGCIPIVNGNIYCLENVSEIVDETHQQTPHEKEEIGLYVSDTVDRRNAHFEVDSDYETESSESSESTRRRNARNKRHKANYVIPASERRNGRPTDPRVFRFSTSTDRVEALHNVANSLEATNAHGVVCSLEEIEVPNNAKSELEESVRSTYHPINGSWVRLGRVSNSSRRTGKPILTFIERQSAHAISKALLDIPISVDGYLMPCNQSSLCRATLCNAAQSFPHLISRMANDLDSLSIPTADQDKTATLFNKFLNMCLDFKPDRMFFRTLSELDSVLSTFLSPNLKANTAIGVVMLTSAEFRDIIAQSARLIPQSKDKCVVLDLGQSPTLNIPSSMGVVQKFPLDLSVLCPDQQVRNELIEINYHQLLFAALKACLRSVVLETSLDSTPLFEAFLEMGETVQMG

Mean predicted aligned error: 14.11 Å

Organism: NCBI:txid293559

Solvent-accessible surface area (backbone atoms only — not comparable to full-atom values): 30503 Å² total; per-residue (Å²): 143,88,80,85,86,80,87,81,84,82,82,84,78,84,80,80,88,75,94,68,97,70,88,73,84,69,79,67,65,81,62,73,81,52,77,78,58,57,59,70,52,71,45,100,86,69,48,36,32,42,52,48,78,52,58,59,24,34,42,35,27,38,23,92,43,100,87,50,69,38,77,93,47,53,51,73,46,68,46,52,67,88,50,44,60,77,93,67,90,67,88,61,55,71,33,55,51,50,37,27,31,77,34,22,44,55,33,100,87,29,42,27,39,41,35,55,55,63,67,66,54,52,65,69,59,74,68,72,69,83,78,77,80,78,89,74,80,90,80,88,80,90,82,85,88,83,87,91,83,89,83,90,78,90,77,93,77,93,74,90,81,84,91,80,97,71,80,80,83,67,71,87,77,71,80,78,67,89,67,67,77,66,86,65,85,76,70,78,84,73,89,64,65,94,80,63,72,45,37,31,40,65,42,79,37,69,74,64,31,57,50,54,46,54,57,42,58,74,64,77,35,58,95,58,90,37,55,37,27,33,43,39,79,50,81,77,48,81,86,46,47,65,60,50,56,51,38,71,72,39,96,62,70,59,64,78,46,73,53,33,72,46,43,85,51,92,78,78,36,84,84,71,80,54,77,75,52,41,31,29,34,39,65,44,53,45,41,54,37,47,21,55,70,71,53,78,71,35,46,73,52,50,42,23,48,74,59,74,74,17,43,56,50,46,25,43,32,56,26,26,56,50,36,67,60,50,46,56,41,48,57,76,43,46,88,49,52,78,59,58,76,87,51,42,64,59,49,47,50,52,46,52,52,49,57,55,46,65,75,69,70,60,89,40,28,59,47,27,34,50,53,29,55,48,50,57,55,43,61,75,55,39,57,92,48,62,66,58,38,50,51,45,20,27,44,36,36,57,32,68,68,52,41,53,47,52,60,58,48,52,74,41,45,77,83,35,60,88,40,62,30,39,38,36,40,44,100,73,27,25,45,35,40,72,41,96,85,73,50,68,45,59,42,65,52,58,56,69,62,76,42,68,91,53,86,81,56,78,43,78,46,80,38,51,39,53,26,52,52,36,22,35,49,51,37,11,49,48,14,37,54,61,64,59,34,40,63,24,54,66,58,42,31,72,75,66,66,34,74,51,64,81,80,72,125

Nearest PDB structures (foldseek):
  8ite-assembly1_A  TM=4.334E-01  e=3.135E+00  African swine fever virus
  8a3k-assembly1_UNK  TM=2.232E-01  e=6.714E+00  synthetic construct

Radius of gyration: 27.73 Å; Cα contacts (8 Å, |Δi|>4): 674; chains: 1; bounding box: 57×86×90 Å